Protein AF-0000000084817390 (afdb_homodimer)

Organism: Colletotrichum graminicola (strain M1.001 / M2 / FGSC 10212) (NCBI:txid645133)

Sequence (550 aa):
MSKPGQFRADLPELARHLVINGPHRIQSTPRRVRVILNQAYIVDTTNAIHVWEHVAYPQYYVRMSELQNCSWKDKQDVYSAGDSSIVAAHVVEITIPGQNGTKDLVTDRVLRFSDDEEISGALKGLVRLEFGSMDQWLEEETPIYVHPKDPFKRIDILPSSRPVEVKVAGRSVAKANFAVHLLETGLPTRYYLPLASVDQSVLRKSELLSKCPYKGDAEYYHIVVNGEEHKDLVWYYRNPTHESAGVAGLLCFYNEKVDIFLDGQLLERPVTFFSMSKPGQFRADLPELARHLVINGPHRIQSTPRRVRVILNQAYIVDTTNAIHVWEHVAYPQYYVRMSELQNCSWKDKQDVYSAGDSSIVAAHVVEITIPGQNGTKDLVTDRVLRFSDDEEISGALKGLVRLEFGSMDQWLEEETPIYVHPKDPFKRIDILPSSRPVEVKVAGRSVAKANFAVHLLETGLPTRYYLPLASVDQSVLRKSELLSKCPYKGDAEYYHIVVNGEEHKDLVWYYRNPTHESAGVAGLLCFYNEKVDIFLDGQLLERPVTFFS

Secondary structure (DSSP, 8-state):
---TT-TT--HHHHHHHHHHH--SEEEE--S-EEEEETTEEEEEES--EEEESSSS--EEEEEGGGB-S-EEEEEEEEEETTEEEEEEEEEEEEEE---TTPPPEEEEEEEEE-S-HHHHGGGTTEEEE-GGGSSEEEETTEEE-SSPPPTT--EEEEEE-S-EEEEETTEEEEEES-EEEEEETTSPPEEEE-GGGB-GGGEEEEEEEEEETTTEEEEEEEEEETTEEEEEEEEE-SS--GGGGGGTT-EEE-GGGSEEEETTEEPPPP-STT-/---TT-TT--HHHHHHHHHHH--SEEEE--S-EEEEETTEEEEEES--EEEESSSS--EEEEEGGGB-S-EEEEEEEEEETTEEEEEEEEEEEEEE---TTPPPEEEEEEEEE-S-HHHHGGGTTEEEE-GGGSSEEEETTEEE-SSPPPTT--EEEEEE-S-EEEEETTEEEEEES-EEEEEETTSPPEEEE-GGGB-GGGEEEEEEEEEETTTEEEEEEEEEETTEEEEEEEEE-SS--GGGGGGTT-EEE-GGGSEEEETTEEPPPP-STT-

pLDDT: mean 95.37, std 7.37, range [38.81, 98.94]

Solvent-accessible surface area (backbone atoms only — not comparable to full-atom values): 29413 Å² total; per-residue (Å²): 124,57,51,67,85,45,84,88,44,47,61,62,59,41,49,41,50,39,48,73,68,45,60,74,41,76,45,78,41,82,52,36,38,35,34,30,43,70,92,36,62,35,30,74,38,55,68,33,28,40,35,14,68,38,90,86,46,35,40,66,30,34,47,66,85,50,56,35,80,55,49,73,46,80,70,40,81,27,47,37,90,90,38,85,84,41,66,32,29,26,36,26,33,38,38,28,62,41,58,98,87,46,67,65,44,76,47,58,62,28,41,36,33,25,73,44,51,92,57,23,47,94,45,37,39,30,25,39,59,44,70,84,80,44,75,42,40,27,45,54,71,40,79,55,49,91,48,56,80,46,61,52,46,23,74,47,76,37,54,30,69,60,34,38,36,35,28,53,96,85,39,79,46,31,52,33,60,45,31,33,40,36,40,37,55,95,53,76,76,40,57,29,29,53,57,85,35,36,51,70,88,29,57,38,85,41,90,57,71,49,78,40,67,64,42,32,51,33,40,29,22,22,39,47,53,98,90,40,76,41,75,65,43,28,38,31,20,77,68,30,30,81,87,34,47,85,47,48,58,20,35,31,60,49,55,49,79,38,47,40,25,51,72,84,37,76,53,82,62,54,86,57,96,80,86,125,58,50,66,85,44,84,86,43,49,60,60,60,41,49,40,48,40,49,73,69,43,58,74,44,76,43,78,41,83,52,38,39,33,33,32,43,72,92,35,62,34,30,74,38,55,69,32,26,38,34,14,66,40,88,87,48,33,41,66,29,34,47,66,83,50,58,34,81,56,48,72,46,81,69,38,81,28,47,36,90,91,37,85,83,41,65,34,29,26,36,26,34,36,38,28,62,40,59,96,87,46,67,66,43,76,48,58,65,27,39,35,33,25,74,42,51,93,56,24,47,93,45,36,38,30,24,40,58,46,69,84,80,42,75,41,40,25,44,56,70,40,77,55,48,91,48,56,79,45,61,52,47,22,75,46,76,37,53,30,70,58,35,39,35,35,27,54,94,85,38,79,45,31,51,34,62,46,32,33,40,36,41,38,56,95,50,74,75,39,57,29,29,55,57,86,35,36,50,68,87,29,56,39,85,42,90,57,71,50,78,40,70,63,41,32,52,34,40,30,21,22,39,46,53,97,90,40,76,41,76,65,43,28,39,31,20,76,68,30,31,80,87,34,47,84,47,48,57,21,35,30,58,50,55,48,78,39,46,40,26,51,73,85,38,76,52,81,62,56,85,56,97,79,87

InterPro domains:
  IPR007361 Domain of unknown function DUF427 [PF04248] (164-256)
  IPR038694 Superfamily of unknown function DUF427 [G3DSA:2.170.150.40] (21-127)
  IPR038694 Superfamily of unknown function DUF427 [G3DSA:2.170.150.40] (150-261)

Structure (mmCIF, N/CA/C/O backbone):
data_AF-0000000084817390-model_v1
#
loop_
_entity.id
_entity.type
_entity.pdbx_description
1 polymer 'DUF427 domain-containing protein'
#
loop_
_atom_site.group_PDB
_atom_site.id
_atom_site.type_symbol
_atom_site.label_atom_id
_atom_site.label_alt_id
_atom_site.label_comp_id
_atom_site.label_asym_id
_atom_site.label_entity_id
_atom_site.label_seq_id
_atom_site.pdbx_PDB_ins_code
_atom_site.Cartn_x
_atom_site.Cartn_y
_atom_site.Cartn_z
_atom_site.occupancy
_atom_site.B_iso_or_equiv
_atom_site.auth_seq_id
_atom_site.auth_comp_id
_atom_site.auth_asym_id
_atom_site.auth_atom_id
_atom_site.pdbx_PDB_model_num
ATOM 1 N N . MET A 1 1 ? 21.281 21.266 -10 1 39.06 1 MET A N 1
ATOM 2 C CA . MET A 1 1 ? 19.891 21.625 -9.789 1 39.06 1 MET A CA 1
ATOM 3 C C . MET A 1 1 ? 19.281 20.828 -8.641 1 39.06 1 MET A C 1
ATOM 5 O O . MET A 1 1 ? 19.516 19.625 -8.523 1 39.06 1 MET A O 1
ATOM 9 N N . SER A 1 2 ? 19 21.484 -7.566 1 46.44 2 SER A N 1
ATOM 10 C CA . SER A 1 2 ? 18.438 20.734 -6.445 1 46.44 2 SER A CA 1
ATOM 11 C C . SER A 1 2 ? 17.281 19.844 -6.891 1 46.44 2 SER A C 1
ATOM 13 O O . SER A 1 2 ? 16.391 20.297 -7.613 1 46.44 2 SER A O 1
ATOM 15 N N . LYS A 1 3 ? 17.484 18.625 -6.934 1 59.06 3 LYS A N 1
ATOM 16 C CA . LYS A 1 3 ? 16.531 17.625 -7.387 1 59.06 3 LYS A CA 1
ATOM 17 C C . LYS A 1 3 ? 15.312 17.562 -6.48 1 59.06 3 LYS A C 1
ATOM 19 O O . LYS A 1 3 ? 15.422 17.734 -5.266 1 59.06 3 LYS A O 1
ATOM 24 N N . PRO A 1 4 ? 14.086 17.797 -7.094 1 58.66 4 PRO A N 1
ATOM 25 C CA . PRO A 1 4 ? 12.859 17.562 -6.32 1 58.66 4 PRO A CA 1
ATOM 26 C C . PRO A 1 4 ? 13.023 16.453 -5.281 1 58.66 4 PRO A C 1
ATOM 28 O O . PRO A 1 4 ? 13.633 15.43 -5.566 1 58.66 4 PRO A O 1
ATOM 31 N N . GLY A 1 5 ? 12.789 16.891 -3.951 1 60.78 5 GLY A N 1
ATOM 32 C CA . GLY A 1 5 ? 12.805 15.914 -2.877 1 60.78 5 GLY A CA 1
ATOM 33 C C . GLY A 1 5 ? 14.039 16 -2.004 1 60.78 5 GLY A C 1
ATOM 34 O O . GLY A 1 5 ? 14.094 15.398 -0.927 1 60.78 5 GLY A O 1
ATOM 35 N N . GLN A 1 6 ? 14.938 16.656 -2.508 1 70.38 6 GLN A N 1
ATOM 36 C CA . GLN A 1 6 ? 16.172 16.766 -1.736 1 70.38 6 GLN A CA 1
ATOM 37 C C . GLN A 1 6 ? 15.969 17.594 -0.474 1 70.38 6 GLN A C 1
ATOM 39 O O . GLN A 1 6 ? 15.312 18.641 -0.512 1 70.38 6 GLN A O 1
ATOM 44 N N . PHE A 1 7 ? 16.469 17.016 0.601 1 72.81 7 PHE A N 1
ATOM 45 C CA . PHE A 1 7 ? 16.5 17.812 1.814 1 72.81 7 PHE A CA 1
ATOM 46 C C . PHE A 1 7 ? 17.375 19.047 1.625 1 72.81 7 PHE A C 1
ATOM 48 O O . PHE A 1 7 ? 18.469 18.953 1.045 1 72.81 7 PHE A O 1
ATOM 55 N N . ARG A 1 8 ? 16.844 20.188 2.053 1 78.94 8 ARG A N 1
ATOM 56 C CA . ARG A 1 8 ? 17.5 21.5 1.953 1 78.94 8 ARG A CA 1
ATOM 57 C C . ARG A 1 8 ? 17.75 21.875 0.497 1 78.94 8 ARG A C 1
ATOM 59 O O . ARG A 1 8 ? 18.859 22.281 0.14 1 78.94 8 ARG A O 1
ATOM 66 N N . ALA A 1 9 ? 16.734 21.578 -0.189 1 83.81 9 ALA A N 1
ATOM 67 C CA . ALA A 1 9 ? 16.766 21.922 -1.608 1 83.81 9 ALA A CA 1
ATOM 68 C C . ALA A 1 9 ? 16.859 23.438 -1.804 1 83.81 9 ALA A C 1
ATOM 70 O O . ALA A 1 9 ? 16.484 24.203 -0.911 1 83.81 9 ALA A O 1
ATOM 71 N N . ASP A 1 10 ? 17.453 23.812 -2.926 1 91.88 10 ASP A N 1
ATOM 72 C CA . ASP A 1 10 ? 17.328 25.203 -3.365 1 91.88 10 ASP A CA 1
ATOM 73 C C . ASP A 1 10 ? 15.883 25.547 -3.709 1 91.88 10 ASP A C 1
ATOM 75 O O . ASP A 1 10 ? 15.375 25.141 -4.758 1 91.88 10 ASP A O 1
ATOM 79 N N . LEU A 1 11 ? 15.266 26.312 -2.826 1 94.56 11 LEU A N 1
ATOM 80 C CA . LEU A 1 11 ? 13.828 26.516 -2.916 1 94.56 11 LEU A CA 1
ATOM 81 C C . LEU A 1 11 ? 13.461 27.281 -4.18 1 94.56 11 LEU A C 1
ATOM 83 O O . LEU A 1 11 ? 12.531 26.906 -4.891 1 94.56 11 LEU A O 1
ATOM 87 N N . PRO A 1 12 ? 14.188 28.344 -4.551 1 93.38 12 PRO A N 1
ATOM 88 C CA . PRO A 1 12 ? 13.867 29.016 -5.809 1 93.38 12 PRO A CA 1
ATOM 89 C C . PRO A 1 12 ? 13.961 28.094 -7.02 1 93.38 12 PRO A C 1
ATOM 91 O O . PRO A 1 12 ? 13.094 28.141 -7.898 1 93.38 12 PRO A O 1
ATOM 94 N N . GLU A 1 13 ? 14.969 27.328 -7.012 1 91.81 13 GLU A N 1
ATOM 95 C CA . GLU A 1 13 ? 15.133 26.391 -8.117 1 91.81 13 GLU A CA 1
ATOM 96 C C . GLU A 1 13 ? 13.984 25.391 -8.156 1 91.81 13 GLU A C 1
ATOM 98 O O . GLU A 1 13 ? 13.469 25.062 -9.234 1 91.81 13 GLU A O 1
ATOM 103 N N . LEU A 1 14 ? 13.656 24.875 -7.008 1 93.44 14 LEU A N 1
ATOM 104 C CA . LEU A 1 14 ? 12.531 23.953 -6.914 1 93.44 14 LEU A CA 1
ATOM 105 C C . LEU A 1 14 ? 11.242 24.594 -7.41 1 93.44 14 LEU A C 1
ATOM 107 O O . LEU A 1 14 ? 10.508 24 -8.195 1 93.44 14 LEU A O 1
ATOM 111 N N . ALA A 1 15 ? 11.016 25.812 -7.004 1 94.44 15 ALA A N 1
ATOM 112 C CA . ALA A 1 15 ? 9.812 26.531 -7.406 1 94.44 15 ALA A CA 1
ATOM 113 C C . ALA A 1 15 ? 9.758 26.703 -8.922 1 94.44 15 ALA A C 1
ATOM 115 O O . ALA A 1 15 ? 8.727 26.469 -9.547 1 94.44 15 ALA A O 1
ATOM 116 N N . ARG A 1 16 ? 10.852 27.109 -9.484 1 91.62 16 ARG A N 1
ATOM 117 C CA . ARG A 1 16 ? 10.906 27.297 -10.93 1 91.62 16 ARG A CA 1
ATOM 118 C C . ARG A 1 16 ? 10.617 25.984 -11.664 1 91.62 16 ARG A C 1
ATOM 120 O O . ARG A 1 16 ? 9.852 25.969 -12.625 1 91.62 16 ARG A O 1
ATOM 127 N N . HIS A 1 17 ? 11.227 24.969 -11.156 1 91.69 17 HIS A N 1
ATOM 128 C CA . HIS A 1 17 ? 11.008 23.656 -11.75 1 91.69 17 HIS A CA 1
ATOM 129 C C . HIS A 1 17 ? 9.539 23.281 -11.719 1 91.69 17 HIS A C 1
ATOM 131 O O . HIS A 1 17 ? 8.984 22.844 -12.734 1 91.69 17 HIS A O 1
ATOM 137 N N . LEU A 1 18 ? 8.891 23.469 -10.586 1 93.81 18 LEU A N 1
ATOM 138 C CA . LEU A 1 18 ? 7.504 23.047 -10.391 1 93.81 18 LEU A CA 1
ATOM 139 C C . LEU A 1 18 ? 6.551 23.938 -11.195 1 93.81 18 LEU A C 1
ATOM 141 O O . LEU A 1 18 ? 5.516 23.453 -11.672 1 93.81 18 LEU A O 1
ATOM 145 N N . VAL A 1 19 ? 6.922 25.156 -11.336 1 92.25 19 VAL A N 1
ATOM 146 C CA . VAL A 1 19 ? 6.062 26.062 -12.094 1 92.25 19 VAL A CA 1
ATOM 147 C C . VAL A 1 19 ? 6.152 25.75 -13.578 1 92.25 19 VAL A C 1
ATOM 149 O O . VAL A 1 19 ? 5.148 25.797 -14.297 1 92.25 19 VAL A O 1
ATOM 152 N N . ILE A 1 20 ? 7.297 25.391 -14.023 1 90.19 20 ILE A N 1
ATOM 153 C CA . ILE A 1 20 ? 7.527 25.109 -15.438 1 90.19 20 ILE A CA 1
ATOM 154 C C . ILE A 1 20 ? 6.957 23.734 -15.805 1 90.19 20 ILE A C 1
ATOM 156 O O . ILE A 1 20 ? 6.254 23.594 -16.812 1 90.19 20 ILE A O 1
ATOM 160 N N . ASN A 1 21 ? 7.234 22.766 -15.008 1 91.62 21 ASN A N 1
ATOM 161 C CA . ASN A 1 21 ? 6.941 21.391 -15.375 1 91.62 21 ASN A CA 1
ATOM 162 C C . ASN A 1 21 ? 5.641 20.906 -14.734 1 91.62 21 ASN A C 1
ATOM 164 O O . ASN A 1 21 ? 5.066 19.906 -15.172 1 91.62 21 ASN A O 1
ATOM 168 N N . GLY A 1 22 ? 5.227 21.688 -13.734 1 92.94 22 GLY A N 1
ATOM 169 C CA . GLY A 1 22 ? 4.102 21.203 -12.953 1 92.94 22 GLY A CA 1
ATOM 170 C C . GLY A 1 22 ? 4.461 20.031 -12.07 1 92.94 22 GLY A C 1
ATOM 171 O O . GLY A 1 22 ? 5.504 19.391 -12.258 1 92.94 22 GLY A O 1
ATOM 172 N N . PRO A 1 23 ? 3.613 19.75 -11.047 1 95.06 23 PRO A N 1
ATOM 173 C CA . PRO A 1 23 ? 3.822 18.531 -10.258 1 95.06 23 PRO A CA 1
ATOM 174 C C . PRO A 1 23 ? 3.516 17.25 -11.039 1 95.06 23 PRO A C 1
ATOM 176 O O . PRO A 1 23 ? 2.752 17.297 -12.008 1 95.06 23 PRO A O 1
AT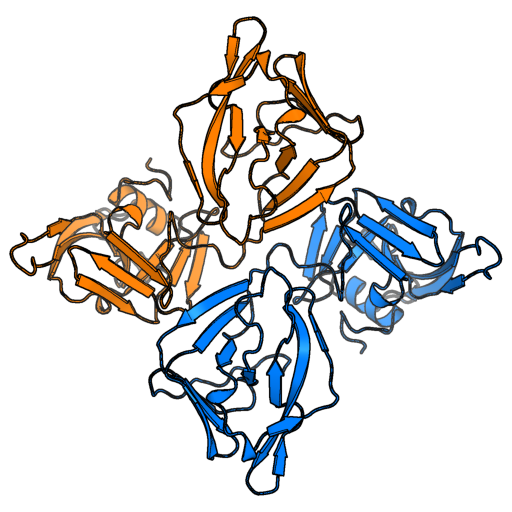OM 179 N N . HIS A 1 24 ? 4.102 16.188 -10.594 1 95.62 24 HIS A N 1
ATOM 180 C CA . HIS A 1 24 ? 3.82 14.883 -11.203 1 95.62 24 HIS A CA 1
ATOM 181 C C . HIS A 1 24 ? 2.4 14.43 -10.891 1 95.62 24 HIS A C 1
ATOM 183 O O . HIS A 1 24 ? 1.779 13.727 -11.695 1 95.62 24 HIS A O 1
ATOM 189 N N . ARG A 1 25 ? 1.939 14.758 -9.773 1 96.19 25 ARG A N 1
ATOM 190 C CA . ARG A 1 25 ? 0.616 14.391 -9.281 1 96.19 25 ARG A CA 1
ATOM 191 C C . ARG A 1 25 ? 0.186 15.281 -8.125 1 96.19 25 ARG A C 1
ATOM 193 O O . ARG A 1 25 ? 1.026 15.781 -7.371 1 96.19 25 ARG A O 1
ATOM 200 N N . ILE A 1 26 ? -1.047 15.57 -8.055 1 97.38 26 ILE A N 1
ATOM 201 C CA . ILE A 1 26 ? -1.646 16.344 -6.965 1 97.38 26 ILE A CA 1
ATOM 202 C C . ILE A 1 26 ? -2.938 15.664 -6.508 1 97.38 26 ILE A C 1
ATOM 204 O O . ILE A 1 26 ? -3.73 15.203 -7.336 1 97.38 26 ILE A O 1
ATOM 208 N N . GLN A 1 27 ? -3.082 15.523 -5.176 1 97.31 27 GLN A N 1
ATOM 209 C CA . GLN A 1 27 ? -4.289 14.875 -4.676 1 97.31 27 GLN A CA 1
ATOM 210 C C . GLN A 1 27 ? -4.641 15.359 -3.273 1 97.31 27 GLN A C 1
ATOM 212 O O . GLN A 1 27 ? -3.805 15.312 -2.369 1 97.31 27 GLN A O 1
ATOM 217 N N . SER A 1 28 ? -5.891 15.82 -3.117 1 96.69 28 SER A N 1
ATOM 218 C CA . SER A 1 28 ? -6.359 16.188 -1.787 1 96.69 28 SER A CA 1
ATOM 219 C C . SER A 1 28 ? -6.422 14.984 -0.862 1 96.69 28 SER A C 1
ATOM 221 O O . SER A 1 28 ? -6.5 13.844 -1.326 1 96.69 28 SER A O 1
ATOM 223 N N . THR A 1 29 ? -6.336 15.211 0.399 1 97 29 THR A N 1
ATOM 224 C CA . THR A 1 29 ? -6.441 14.148 1.394 1 97 29 THR A CA 1
ATOM 225 C C . THR A 1 29 ? -7.395 14.555 2.514 1 97 29 THR A C 1
ATOM 227 O O . THR A 1 29 ? -7.418 15.711 2.932 1 97 29 THR A O 1
ATOM 230 N N . PRO A 1 30 ? -8.18 13.578 3.014 1 95.56 30 PRO A N 1
ATOM 231 C CA . PRO A 1 30 ? -9.086 13.883 4.121 1 95.56 30 PRO A CA 1
ATOM 232 C C . PRO A 1 30 ? -8.391 13.852 5.48 1 95.56 30 PRO A C 1
ATOM 234 O O . PRO A 1 30 ? -9.023 14.141 6.504 1 95.56 30 PRO A O 1
ATOM 237 N N . ARG A 1 31 ? -7.133 13.539 5.531 1 97.62 31 ARG A N 1
ATOM 238 C CA . ARG A 1 31 ? -6.379 13.469 6.777 1 97.62 31 ARG A CA 1
ATOM 239 C C . ARG A 1 31 ? -6.273 14.844 7.434 1 97.62 31 ARG A C 1
ATOM 241 O O . ARG A 1 31 ? -6.09 15.844 6.746 1 97.62 31 ARG A O 1
ATOM 248 N N . ARG A 1 32 ? -6.387 14.797 8.727 1 98.62 32 ARG A N 1
ATOM 249 C CA . ARG A 1 32 ? -5.949 15.984 9.461 1 98.62 32 ARG A CA 1
ATOM 250 C C . ARG A 1 32 ? -4.426 16.062 9.516 1 98.62 32 ARG A C 1
ATOM 252 O O . ARG A 1 32 ? -3.77 15.133 10 1 98.62 32 ARG A O 1
ATOM 259 N N . VAL A 1 33 ? -3.855 17.141 9.008 1 98.81 33 VAL A N 1
ATOM 260 C CA . VAL A 1 33 ? -2.412 17.328 8.977 1 98.81 33 VAL A CA 1
ATOM 261 C C . VAL A 1 33 ? -2.029 18.5 9.898 1 98.81 33 VAL A C 1
ATOM 263 O O . VAL A 1 33 ? -2.639 19.562 9.836 1 98.81 33 VAL A O 1
ATOM 266 N N . ARG A 1 34 ? -1.087 18.219 10.75 1 98.81 34 ARG A N 1
ATOM 267 C CA . ARG A 1 34 ? -0.608 19.25 11.664 1 98.81 34 ARG A CA 1
ATOM 268 C C . ARG A 1 34 ? 0.912 19.359 11.609 1 98.81 34 ARG A C 1
ATOM 270 O O . ARG A 1 34 ? 1.606 18.375 11.336 1 98.81 34 ARG A O 1
ATOM 277 N N . VAL A 1 35 ? 1.365 20.562 11.789 1 98.81 35 VAL A N 1
ATOM 278 C CA . VAL A 1 35 ? 2.795 20.859 11.797 1 98.81 35 VAL A CA 1
ATOM 279 C C . VAL A 1 35 ? 3.166 21.609 13.078 1 98.81 35 VAL A C 1
ATOM 281 O O . VAL A 1 35 ? 2.539 22.609 13.414 1 98.81 35 VAL A O 1
ATOM 284 N N . ILE A 1 36 ? 4.129 21.078 13.781 1 98.62 36 ILE A N 1
ATOM 285 C CA . ILE A 1 36 ? 4.648 21.703 14.992 1 98.62 36 ILE A CA 1
ATOM 286 C C . ILE A 1 36 ? 6.004 22.344 14.703 1 98.62 36 ILE A C 1
ATOM 288 O O . ILE A 1 36 ? 6.871 21.734 14.086 1 98.62 36 ILE A O 1
ATOM 292 N N . LEU A 1 37 ? 6.176 23.547 15.062 1 98 37 LEU A N 1
ATOM 293 C CA . LEU A 1 37 ? 7.434 24.281 14.992 1 98 37 LEU A CA 1
ATOM 294 C C . LEU A 1 37 ? 7.559 25.266 16.156 1 98 37 LEU A C 1
ATOM 296 O O . LEU A 1 37 ? 6.637 26.047 16.422 1 98 37 LEU A O 1
ATOM 300 N N . ASN A 1 38 ? 8.672 25.219 16.859 1 97.94 38 ASN A N 1
ATOM 301 C CA . ASN A 1 38 ? 8.953 26.078 18.016 1 97.94 38 ASN A CA 1
ATOM 302 C C . ASN A 1 38 ? 7.848 25.984 19.062 1 97.94 38 ASN A C 1
ATOM 304 O O . ASN A 1 38 ? 7.348 27 19.531 1 97.94 38 ASN A O 1
ATOM 308 N N . GLN A 1 39 ? 7.41 24.797 19.266 1 97.06 39 GLN A N 1
ATOM 309 C CA . GLN A 1 39 ? 6.484 24.438 20.344 1 97.06 39 GLN A CA 1
ATOM 310 C C . GLN A 1 39 ? 5.078 24.953 20.047 1 97.06 39 GLN A C 1
ATOM 312 O O . GLN A 1 39 ? 4.273 25.141 20.953 1 97.06 39 GLN A O 1
ATOM 317 N N . ALA A 1 40 ? 4.77 25.203 18.781 1 97.81 40 ALA A N 1
ATOM 318 C CA . ALA A 1 40 ? 3.438 25.641 18.391 1 97.81 40 ALA A CA 1
ATOM 319 C C . ALA A 1 40 ? 2.941 24.891 17.156 1 97.81 40 ALA A C 1
ATOM 321 O O . ALA A 1 40 ? 3.734 24.516 16.297 1 97.81 40 ALA A O 1
ATOM 322 N N . TYR A 1 41 ? 1.624 24.609 17.125 1 98.31 41 TYR A N 1
ATOM 323 C CA . TYR A 1 41 ? 1.026 24.141 15.883 1 98.31 41 TYR A CA 1
ATOM 324 C C . TYR A 1 41 ? 0.917 25.297 14.875 1 98.31 41 TYR A C 1
ATOM 326 O O . TYR A 1 41 ? 0.123 26.219 15.062 1 98.31 41 TYR A O 1
ATOM 334 N N . ILE A 1 42 ? 1.662 25.234 13.836 1 98.62 42 ILE A N 1
ATOM 335 C CA . ILE A 1 42 ? 1.612 26.328 12.875 1 98.62 42 ILE A CA 1
ATOM 336 C C . ILE A 1 42 ? 0.701 25.938 11.711 1 98.62 42 ILE A C 1
ATOM 338 O O . ILE A 1 42 ? 0.354 26.781 10.875 1 98.62 42 ILE A O 1
ATOM 342 N N . VAL A 1 43 ? 0.363 24.719 11.617 1 98.75 43 VAL A N 1
ATOM 343 C CA . VAL A 1 43 ? -0.667 24.203 10.719 1 98.75 43 VAL A CA 1
ATOM 344 C C . VAL A 1 43 ? -1.552 23.203 11.461 1 98.75 43 VAL A C 1
ATOM 346 O O . VAL A 1 43 ? -1.056 22.375 12.219 1 98.75 43 VAL A O 1
ATOM 349 N N . ASP A 1 44 ? -2.791 23.234 11.344 1 98.56 44 ASP A N 1
ATOM 350 C CA . ASP A 1 44 ? -3.814 22.281 11.773 1 98.56 44 ASP A CA 1
ATOM 351 C C . ASP A 1 44 ? -5.016 22.312 10.828 1 98.56 44 ASP A C 1
ATOM 353 O O . ASP A 1 44 ? -5.887 23.172 10.945 1 98.56 44 ASP A O 1
ATOM 357 N N . THR A 1 45 ? -4.945 21.344 9.852 1 98.38 45 THR A N 1
ATOM 358 C CA . THR A 1 45 ? -5.922 21.469 8.773 1 98.38 45 THR A CA 1
ATOM 359 C C . THR A 1 45 ? -6.402 20.094 8.312 1 98.38 45 THR A C 1
ATOM 361 O O . THR A 1 45 ? -5.691 19.109 8.461 1 98.38 45 THR A O 1
ATOM 364 N N . THR A 1 46 ? -7.602 20.062 7.758 1 97.5 46 THR A N 1
ATOM 365 C CA . THR A 1 46 ? -8.133 18.859 7.102 1 97.5 46 THR A CA 1
ATOM 366 C C . THR A 1 46 ? -8.164 19.062 5.586 1 97.5 46 THR A C 1
ATOM 368 O O . THR A 1 46 ? -8.852 18.312 4.875 1 97.5 46 THR A O 1
ATOM 371 N N . ASN A 1 47 ? -7.441 20.078 5.098 1 97.31 47 ASN A N 1
ATOM 372 C CA . ASN A 1 47 ? -7.449 20.422 3.68 1 97.31 47 ASN A CA 1
ATOM 373 C C . ASN A 1 47 ? -6.051 20.344 3.078 1 97.31 47 ASN A C 1
ATOM 375 O O . ASN A 1 47 ? -5.719 21.125 2.176 1 97.31 47 ASN A O 1
ATOM 379 N N . ALA A 1 48 ? -5.262 19.516 3.629 1 98.44 48 ALA A N 1
ATOM 380 C CA . ALA A 1 48 ? -3.918 19.344 3.082 1 98.44 48 ALA A CA 1
ATOM 381 C C . ALA A 1 48 ? -3.963 18.656 1.724 1 98.44 48 ALA A C 1
ATOM 383 O O . ALA A 1 48 ? -4.973 18.031 1.367 1 98.44 48 ALA A O 1
ATOM 384 N N . ILE A 1 49 ? -2.842 18.812 0.958 1 98.38 49 ILE A N 1
ATOM 385 C CA . ILE A 1 49 ? -2.754 18.297 -0.402 1 98.38 49 ILE A CA 1
ATOM 386 C C . ILE A 1 49 ? -1.438 17.547 -0.584 1 98.38 49 ILE A C 1
ATOM 388 O O . ILE A 1 49 ? -0.369 18.062 -0.251 1 98.38 49 ILE A O 1
ATOM 392 N N . HIS A 1 50 ? -1.562 16.281 -1.062 1 98.38 50 HIS A N 1
ATOM 393 C CA . HIS A 1 50 ? -0.377 15.57 -1.523 1 98.38 50 HIS A CA 1
ATOM 394 C C . HIS A 1 50 ? 0.118 16.125 -2.854 1 98.38 50 HIS A C 1
ATOM 396 O O . HIS A 1 50 ? -0.646 16.219 -3.818 1 98.38 50 HIS A O 1
ATOM 402 N N . VAL A 1 51 ? 1.373 16.516 -2.867 1 97.75 51 VAL A N 1
ATOM 403 C CA . VAL A 1 51 ? 1.983 16.984 -4.105 1 97.75 51 VAL A CA 1
ATOM 404 C C . VAL A 1 51 ? 3.238 16.156 -4.406 1 97.75 51 VAL A C 1
ATOM 406 O O . VAL A 1 51 ? 4.176 16.141 -3.605 1 97.75 51 VAL A O 1
ATOM 409 N N . TRP A 1 52 ? 3.242 15.469 -5.527 1 97 52 TRP A N 1
ATOM 410 C CA . TRP A 1 52 ? 4.438 14.773 -5.996 1 97 52 TRP A CA 1
ATOM 411 C C . TRP A 1 52 ? 5.324 15.703 -6.812 1 97 52 TRP A C 1
ATOM 413 O O . TRP A 1 52 ? 5.074 15.93 -7.996 1 97 52 TRP A O 1
ATOM 423 N N . GLU A 1 53 ? 6.359 16.188 -6.121 1 95.88 53 GLU A N 1
ATOM 424 C CA . GLU A 1 53 ? 7.336 17.047 -6.789 1 95.88 53 GLU A CA 1
ATOM 425 C C . GLU A 1 53 ? 8.227 16.25 -7.727 1 95.88 53 GLU A C 1
ATOM 427 O O . GLU A 1 53 ? 8.914 16.812 -8.578 1 95.88 53 GLU A O 1
ATOM 432 N N . HIS A 1 54 ? 8.258 14.992 -7.504 1 93.19 54 HIS A N 1
ATOM 433 C CA . HIS A 1 54 ? 8.883 13.914 -8.266 1 93.19 54 HIS A CA 1
ATOM 434 C C . HIS A 1 54 ? 8.055 12.633 -8.195 1 93.19 54 HIS A C 1
ATOM 436 O O . HIS A 1 54 ? 7.031 12.594 -7.508 1 93.19 54 HIS A O 1
ATOM 442 N N . VAL A 1 55 ? 8.469 11.641 -8.805 1 91.38 55 VAL A N 1
ATOM 443 C CA . VAL A 1 55 ? 7.625 10.453 -8.961 1 91.38 55 VAL A CA 1
ATOM 444 C C . VAL A 1 55 ? 7.664 9.617 -7.688 1 91.38 55 VAL A C 1
ATOM 446 O O . VAL A 1 55 ? 6.773 8.805 -7.445 1 91.38 55 VAL A O 1
ATOM 449 N N . ALA A 1 56 ? 8.586 9.75 -6.855 1 92.06 56 ALA A N 1
ATOM 450 C CA . ALA A 1 56 ? 8.922 8.766 -5.828 1 92.06 56 ALA A CA 1
ATOM 451 C C . ALA A 1 56 ? 7.977 8.867 -4.637 1 92.06 56 ALA A C 1
ATOM 453 O O . ALA A 1 56 ? 7.531 7.848 -4.105 1 92.06 56 ALA A O 1
ATOM 454 N N . TYR A 1 57 ? 7.738 10.055 -4.145 1 94.88 57 TYR A N 1
ATOM 455 C CA . TYR A 1 57 ? 6.875 10.242 -2.982 1 94.88 57 TYR A CA 1
ATOM 456 C C . TYR A 1 57 ? 6.32 11.664 -2.936 1 94.88 57 TYR A C 1
ATOM 458 O O . TYR A 1 57 ? 6.895 12.578 -3.533 1 94.88 57 TYR A O 1
ATOM 466 N N . PRO A 1 58 ? 5.281 11.867 -2.182 1 96.94 58 PRO A N 1
ATOM 467 C CA . PRO A 1 58 ? 4.664 13.188 -2.109 1 96.94 58 PRO A CA 1
ATOM 468 C C . PRO A 1 58 ? 5.203 14.031 -0.958 1 96.94 58 PRO A C 1
ATOM 470 O O . PRO A 1 58 ? 5.945 13.523 -0.11 1 96.94 58 PRO A O 1
ATOM 473 N N . GLN A 1 59 ? 4.848 15.32 -1.062 1 96.94 59 GLN A N 1
ATOM 474 C CA . GLN A 1 59 ? 4.922 16.266 0.047 1 96.94 59 GLN A CA 1
ATOM 475 C C . GLN A 1 59 ? 3.535 16.781 0.425 1 96.94 59 GLN A C 1
ATOM 477 O O . GLN A 1 59 ? 2.594 16.672 -0.365 1 96.94 59 GLN A O 1
ATOM 482 N N . TYR A 1 60 ? 3.447 17.328 1.634 1 98.06 60 TYR A N 1
ATOM 483 C CA . TYR A 1 60 ? 2.215 18 2.02 1 98.06 60 TYR A CA 1
ATOM 484 C C . TYR A 1 60 ? 2.293 19.5 1.708 1 98.06 60 TYR A C 1
ATOM 486 O O . TYR A 1 60 ? 3.258 20.156 2.082 1 98.06 60 TYR A O 1
ATOM 494 N N . TYR A 1 61 ? 1.346 19.969 1.007 1 98.31 61 TYR A N 1
ATOM 495 C CA . TYR A 1 61 ? 1.107 21.391 0.798 1 98.31 61 TYR A CA 1
ATOM 496 C C . TYR A 1 61 ? -0.181 21.828 1.481 1 98.31 61 TYR A C 1
ATOM 498 O O . TYR A 1 61 ? -1.071 21.016 1.73 1 98.31 61 TYR A O 1
ATOM 506 N N . VAL A 1 62 ? -0.169 23.062 1.844 1 98.5 62 VAL A N 1
ATOM 507 C CA . VAL A 1 62 ? -1.372 23.656 2.428 1 98.5 62 VAL A CA 1
ATOM 508 C C . VAL A 1 62 ? -1.623 25.031 1.825 1 98.5 62 VAL A C 1
ATOM 510 O O . VAL A 1 62 ? -0.803 25.531 1.056 1 98.5 62 VAL A O 1
ATOM 513 N N . ARG A 1 63 ? -2.787 25.594 2.096 1 96.75 63 ARG A N 1
ATOM 514 C CA . ARG A 1 63 ? -3.055 26.969 1.72 1 96.75 63 ARG A CA 1
ATOM 515 C C . ARG A 1 63 ? -2.467 27.938 2.74 1 96.75 63 ARG A C 1
ATOM 517 O O . ARG A 1 63 ? -2.336 27.609 3.92 1 96.75 63 ARG A O 1
ATOM 524 N N . MET A 1 64 ? -2.127 29.109 2.26 1 92.5 64 MET A N 1
ATOM 525 C CA . MET A 1 64 ? -1.524 30.125 3.125 1 92.5 64 MET A CA 1
ATOM 526 C C . MET A 1 64 ? -2.432 30.438 4.309 1 92.5 64 MET A C 1
ATOM 528 O O . MET A 1 64 ? -1.95 30.703 5.41 1 92.5 64 MET A O 1
ATOM 532 N N . SER A 1 65 ? -3.719 30.344 4.082 1 94.88 65 SER A N 1
ATOM 533 C CA . SER A 1 65 ? -4.707 30.688 5.098 1 94.88 65 SER A CA 1
ATOM 534 C C . SER A 1 65 ? -4.695 29.688 6.242 1 94.88 65 SER A C 1
ATOM 536 O O . SER A 1 65 ? -5.277 29.922 7.301 1 94.88 65 SER A O 1
ATOM 538 N N . GLU A 1 66 ? -4.031 28.547 6.07 1 96.88 66 GLU A N 1
ATOM 539 C CA . GLU A 1 66 ? -4.008 27.484 7.07 1 96.88 66 GLU A CA 1
ATOM 540 C C . GLU A 1 66 ? -2.9 27.703 8.094 1 96.88 66 GLU A C 1
ATOM 542 O O . GLU A 1 66 ? -2.803 26.984 9.086 1 96.88 66 GLU A O 1
ATOM 547 N N . LEU A 1 67 ? -2.016 28.672 7.836 1 97.56 67 LEU A N 1
ATOM 548 C CA . LEU A 1 67 ? -0.958 28.969 8.797 1 97.56 67 LEU A CA 1
ATOM 549 C C . LEU A 1 67 ? -1.523 29.672 10.031 1 97.56 67 LEU A C 1
ATOM 551 O O . LEU A 1 67 ? -2.395 30.531 9.906 1 97.56 67 LEU A O 1
ATOM 555 N N . GLN A 1 68 ? -1.021 29.25 11.164 1 98.25 68 GLN A N 1
ATOM 556 C CA . GLN A 1 68 ? -1.445 29.828 12.43 1 98.25 68 GLN A CA 1
ATOM 557 C C . GLN A 1 68 ? -0.282 29.922 13.414 1 98.25 68 GLN A C 1
ATOM 559 O O . GLN A 1 68 ? 0.749 29.266 13.227 1 98.25 68 GLN A O 1
ATOM 564 N N . ASN A 1 69 ? -0.465 30.797 14.438 1 97.94 69 ASN A N 1
ATOM 565 C CA . ASN A 1 69 ? 0.491 30.984 15.523 1 97.94 69 ASN A CA 1
ATOM 566 C C . ASN A 1 69 ? 1.864 31.391 15 1 97.94 69 ASN A C 1
ATOM 568 O O . ASN A 1 69 ? 2.891 31 15.555 1 97.94 69 ASN A O 1
ATOM 572 N N . CYS A 1 70 ? 1.826 32.125 13.844 1 98.06 70 CYS A N 1
ATOM 573 C CA . CYS A 1 70 ? 3.051 32.625 13.242 1 98.06 70 CYS A CA 1
ATOM 574 C C . CYS A 1 70 ? 2.76 33.844 12.375 1 98.06 70 CYS A C 1
ATOM 576 O O . CYS A 1 70 ? 1.598 34.156 12.109 1 98.06 70 CYS A O 1
ATOM 578 N N . SER A 1 71 ? 3.779 34.594 12.086 1 97.94 71 SER A N 1
ATOM 579 C CA . SER A 1 71 ? 3.725 35.656 11.094 1 97.94 71 SER A CA 1
ATOM 580 C C . SER A 1 71 ? 4.633 35.344 9.906 1 97.94 71 SER A C 1
ATOM 582 O O . SER A 1 71 ? 5.52 34.5 10 1 97.94 71 SER A O 1
ATOM 584 N N . TRP A 1 72 ? 4.332 35.938 8.797 1 97.31 72 TRP A N 1
ATOM 585 C CA . TRP A 1 72 ? 5.141 35.625 7.621 1 97.31 72 TRP A CA 1
ATOM 586 C C . TRP A 1 72 ? 5.316 36.875 6.746 1 97.31 72 TRP A C 1
ATOM 588 O O . TRP A 1 72 ? 4.562 37.844 6.863 1 97.31 72 TRP A O 1
ATOM 598 N N . LYS A 1 73 ? 6.359 36.906 5.953 1 97.81 73 LYS A N 1
ATOM 599 C CA . LYS A 1 73 ? 6.617 37.906 4.918 1 97.81 73 LYS A CA 1
ATOM 600 C C . LYS A 1 73 ? 7.332 37.281 3.723 1 97.81 73 LYS A C 1
ATOM 602 O O . LYS A 1 73 ? 8.078 36.312 3.877 1 97.81 73 LYS A O 1
ATOM 607 N N . ASP A 1 74 ? 7.066 37.812 2.555 1 97.69 74 ASP A N 1
ATOM 608 C CA . ASP A 1 74 ? 7.832 37.375 1.384 1 97.69 74 ASP A CA 1
ATOM 609 C C . ASP A 1 74 ? 9.289 37.812 1.497 1 97.69 74 ASP A C 1
ATOM 611 O O . ASP A 1 74 ? 9.57 39 1.739 1 97.69 74 ASP A O 1
ATOM 615 N N . LYS A 1 75 ? 10.125 36.938 1.393 1 97.75 75 LYS A N 1
ATOM 616 C CA . LYS A 1 75 ? 11.547 37.219 1.508 1 97.75 75 LYS A CA 1
ATOM 617 C C . LYS A 1 75 ? 12.188 37.375 0.133 1 97.75 75 LYS A C 1
ATOM 619 O O . LYS A 1 75 ? 13.07 38.219 -0.047 1 97.75 75 LYS A O 1
ATOM 624 N N . GLN A 1 76 ? 11.82 36.531 -0.774 1 96.88 76 GLN A N 1
ATOM 625 C CA . GLN A 1 76 ? 12.445 36.531 -2.094 1 96.88 76 GLN A CA 1
ATOM 626 C C . GLN A 1 76 ? 11.438 36.156 -3.176 1 96.88 76 GLN A C 1
ATOM 628 O O . GLN A 1 76 ? 10.727 35.156 -3.053 1 96.88 76 GLN A O 1
ATOM 633 N N . ASP A 1 77 ? 11.391 36.906 -4.23 1 96.38 77 ASP A N 1
ATOM 634 C CA . ASP A 1 77 ? 10.57 36.594 -5.398 1 96.38 77 ASP A CA 1
ATOM 635 C C . ASP A 1 77 ? 11.242 35.531 -6.27 1 96.38 77 ASP A C 1
ATOM 637 O O . ASP A 1 77 ? 12.461 35.562 -6.465 1 96.38 77 ASP A O 1
ATOM 641 N N . VAL A 1 78 ? 10.461 34.625 -6.688 1 94.88 78 VAL A N 1
ATOM 642 C CA . VAL A 1 78 ? 10.898 33.656 -7.68 1 94.88 78 VAL A CA 1
ATOM 643 C C . VAL A 1 78 ? 10.172 33.906 -9 1 94.88 78 VAL A C 1
ATOM 645 O O . VAL A 1 78 ? 8.961 33.688 -9.102 1 94.88 78 VAL A O 1
ATOM 648 N N . TYR A 1 79 ? 10.914 34.25 -10 1 91.75 79 TYR A N 1
ATOM 649 C CA . TYR A 1 79 ? 10.344 34.656 -11.281 1 91.75 79 TYR A CA 1
ATOM 650 C C . TYR A 1 79 ? 10.18 33.438 -12.203 1 91.75 79 TYR A C 1
ATOM 652 O O . TYR A 1 79 ? 10.938 32.469 -12.109 1 91.75 79 TYR A O 1
ATOM 660 N N . SER A 1 80 ? 9.234 33.594 -13.07 1 84 80 SER A N 1
ATOM 661 C CA . SER A 1 80 ? 8.992 32.531 -14.055 1 84 80 SER A CA 1
ATOM 662 C C . SER A 1 80 ? 10.156 32.406 -15.023 1 84 80 SER A C 1
ATOM 664 O O . SER A 1 80 ? 10.852 33.406 -15.297 1 84 80 SER A O 1
ATOM 666 N N . ALA A 1 81 ? 10.609 31.188 -15.453 1 74.44 81 ALA A N 1
ATOM 667 C CA . ALA A 1 81 ? 11.773 30.953 -16.297 1 74.44 81 ALA A CA 1
ATOM 668 C C . ALA A 1 81 ? 11.703 31.781 -17.578 1 74.44 81 ALA A C 1
ATOM 670 O O . ALA A 1 81 ? 12.719 32.344 -18.016 1 74.44 81 ALA A O 1
ATOM 671 N N . GLY A 1 82 ? 10.555 31.922 -18.141 1 69.94 82 GLY A N 1
ATOM 672 C CA . GLY A 1 82 ? 10.484 32.594 -19.438 1 69.94 82 GLY A CA 1
ATOM 673 C C . GLY A 1 82 ? 10.18 34.062 -19.328 1 69.94 82 GLY A C 1
ATOM 674 O O . GLY A 1 82 ? 10.242 34.781 -20.328 1 69.94 82 GLY A O 1
ATOM 675 N N . ASP A 1 83 ? 9.883 34.531 -18.156 1 75.62 83 ASP A N 1
ATOM 676 C CA . ASP A 1 83 ? 9.484 35.938 -18.016 1 75.62 83 ASP A CA 1
ATOM 677 C C . ASP A 1 83 ? 9.906 36.5 -16.656 1 75.62 83 ASP A C 1
ATOM 679 O O . ASP A 1 83 ? 9.266 36.188 -15.641 1 75.62 83 ASP A O 1
ATOM 683 N N . SER A 1 84 ? 10.906 37.344 -16.641 1 81.31 84 SER A N 1
ATOM 684 C CA . SER A 1 84 ? 11.469 37.875 -15.406 1 81.31 84 SER A CA 1
ATOM 685 C C . SER A 1 84 ? 10.555 38.938 -14.797 1 81.31 84 SER A C 1
ATOM 687 O O . SER A 1 84 ? 10.875 39.531 -13.766 1 81.31 84 SER A O 1
ATOM 689 N N . SER A 1 85 ? 9.461 39.156 -15.367 1 85.69 85 SER A N 1
ATOM 690 C CA . SER A 1 85 ? 8.539 40.156 -14.836 1 85.69 85 SER A CA 1
ATOM 691 C C . SER A 1 85 ? 7.379 39.5 -14.102 1 85.69 85 SER A C 1
ATOM 693 O O . SER A 1 85 ? 6.598 40.156 -13.422 1 85.69 85 SER A O 1
ATOM 695 N N . ILE A 1 86 ? 7.324 38.219 -14.219 1 90.12 86 ILE A N 1
ATOM 696 C CA . ILE A 1 86 ? 6.203 37.5 -13.617 1 90.12 86 ILE A CA 1
ATOM 697 C C . ILE A 1 86 ? 6.688 36.719 -12.398 1 90.12 86 ILE A C 1
ATOM 699 O O . ILE A 1 86 ? 7.516 35.812 -12.523 1 90.12 86 ILE A O 1
ATOM 703 N N . VAL A 1 87 ? 6.234 37.094 -11.266 1 93.75 87 VAL A N 1
ATOM 704 C CA . VAL A 1 87 ? 6.559 36.375 -10.031 1 93.75 87 VAL A CA 1
ATOM 705 C C . VAL A 1 87 ? 5.699 35.125 -9.922 1 93.75 87 VAL A C 1
ATOM 707 O O . VAL A 1 87 ? 4.473 35.219 -9.805 1 93.75 87 VAL A O 1
ATOM 710 N N . ALA A 1 88 ? 6.328 34 -9.914 1 93.94 88 ALA A N 1
ATOM 711 C CA . ALA A 1 88 ? 5.621 32.719 -9.914 1 93.94 88 ALA A CA 1
ATOM 712 C C . ALA A 1 88 ? 5.5 32.156 -8.492 1 93.94 88 ALA A C 1
ATOM 714 O O . ALA A 1 88 ? 4.586 31.375 -8.203 1 93.94 88 ALA A O 1
ATOM 715 N N . ALA A 1 89 ? 6.438 32.5 -7.672 1 96.31 89 ALA A N 1
ATOM 716 C CA . ALA A 1 89 ? 6.465 32 -6.289 1 96.31 89 ALA A CA 1
ATOM 717 C C . ALA A 1 89 ? 7.293 32.938 -5.41 1 96.31 89 ALA A C 1
ATOM 719 O O . ALA A 1 89 ? 7.891 33.906 -5.898 1 96.31 89 ALA A O 1
ATOM 720 N N . HIS A 1 90 ? 7.207 32.75 -4.117 1 97.38 90 HIS A N 1
ATOM 721 C CA . HIS A 1 90 ? 8.016 33.469 -3.139 1 97.38 90 HIS A CA 1
ATOM 722 C C . HIS A 1 90 ? 8.656 32.5 -2.143 1 97.38 90 HIS A C 1
ATOM 724 O O . HIS A 1 90 ? 8.016 31.547 -1.689 1 97.38 90 HIS A O 1
ATOM 730 N N . VAL A 1 91 ? 9.891 32.719 -1.944 1 97.69 91 VAL A N 1
ATOM 731 C CA . VAL A 1 91 ? 10.414 32.219 -0.674 1 97.69 91 VAL A CA 1
ATOM 732 C C . VAL A 1 91 ? 9.859 33.062 0.474 1 97.69 91 VAL A C 1
ATOM 734 O O . VAL A 1 91 ? 9.922 34.312 0.443 1 97.69 91 VAL A O 1
ATOM 737 N N . VAL A 1 92 ? 9.312 32.406 1.431 1 98.19 92 VAL A N 1
ATOM 738 C CA . VAL A 1 92 ? 8.641 33.094 2.527 1 98.19 92 VAL A CA 1
ATOM 739 C C . VAL A 1 92 ? 9.43 32.906 3.818 1 98.19 92 VAL A C 1
ATOM 741 O O . VAL A 1 92 ? 9.953 31.812 4.086 1 98.19 92 VAL A O 1
ATOM 744 N N . GLU A 1 93 ? 9.578 33.938 4.551 1 98.38 93 GLU A N 1
ATOM 745 C CA . GLU A 1 93 ? 10.102 33.875 5.914 1 98.38 93 GLU A CA 1
ATOM 746 C C . GLU A 1 93 ? 8.969 33.844 6.938 1 98.38 93 GLU A C 1
ATOM 748 O O . GLU A 1 93 ? 8.086 34.688 6.922 1 98.38 93 GLU A O 1
ATOM 753 N N . ILE A 1 94 ? 8.938 32.812 7.746 1 98.12 94 ILE A N 1
ATOM 754 C CA . ILE A 1 94 ? 7.934 32.719 8.805 1 98.12 94 ILE A CA 1
ATOM 755 C C . ILE A 1 94 ? 8.602 32.906 10.164 1 98.12 94 ILE A C 1
ATOM 757 O O . ILE A 1 94 ? 9.727 32.438 10.367 1 98.12 94 ILE A O 1
ATOM 761 N N . THR A 1 95 ? 7.969 33.625 11.039 1 98.56 95 THR A N 1
ATOM 762 C CA . THR A 1 95 ? 8.414 33.812 12.406 1 98.56 95 THR A CA 1
ATOM 763 C C . THR A 1 95 ? 7.426 33.188 13.398 1 98.56 95 THR A C 1
ATOM 765 O O . THR A 1 95 ? 6.23 33.5 13.352 1 98.56 95 THR A O 1
ATOM 768 N N . ILE A 1 96 ? 7.895 32.281 14.234 1 98.31 96 ILE A N 1
ATOM 769 C CA . ILE A 1 96 ? 7.105 31.641 15.281 1 98.31 96 ILE A CA 1
ATOM 770 C C . ILE A 1 96 ? 7.512 32.188 16.641 1 98.31 96 ILE A C 1
ATOM 772 O O . ILE A 1 96 ? 8.656 32.031 17.078 1 98.31 96 ILE A O 1
ATOM 776 N N . PRO A 1 97 ? 6.578 32.812 17.312 1 97.5 97 PRO A N 1
ATOM 777 C CA . PRO A 1 97 ? 6.934 33.344 18.609 1 97.5 97 PRO A CA 1
ATOM 778 C C . PRO A 1 97 ? 7.395 32.281 19.594 1 97.5 97 PRO A C 1
ATOM 780 O O . PRO A 1 97 ? 6.871 31.172 19.594 1 97.5 97 PRO A O 1
ATOM 783 N N . GLY A 1 98 ? 8.406 32.656 20.391 1 96.12 98 GLY A N 1
ATOM 784 C CA . GLY A 1 98 ? 8.82 31.766 21.453 1 96.12 98 GLY A CA 1
ATOM 785 C C . GLY A 1 98 ? 7.789 31.625 22.562 1 96.12 98 GLY A C 1
ATOM 786 O O . GLY A 1 98 ? 7.066 32.562 22.859 1 96.12 98 GLY A O 1
ATOM 787 N N . GLN A 1 99 ? 7.676 30.422 23.094 1 91.81 99 GLN A N 1
ATOM 788 C CA . GLN A 1 99 ? 6.805 30.141 24.234 1 91.81 99 GLN A CA 1
ATOM 789 C C . GLN A 1 99 ? 7.609 29.688 25.453 1 91.81 99 GLN A C 1
ATOM 791 O O . GLN A 1 99 ? 8.664 29.062 25.297 1 91.81 99 GLN A O 1
ATOM 796 N N . ASN A 1 100 ? 7.137 30.062 26.672 1 92.44 100 ASN A N 1
ATOM 797 C CA . ASN A 1 100 ? 7.711 29.578 27.922 1 92.44 100 ASN A CA 1
ATOM 798 C C . ASN A 1 100 ? 9.195 29.906 28.016 1 92.44 100 ASN A C 1
ATOM 800 O O . ASN A 1 100 ? 10.008 29.031 28.344 1 92.44 100 ASN A O 1
ATOM 804 N N . GLY A 1 101 ? 9.617 31.062 27.578 1 92.62 101 GLY A N 1
ATOM 805 C CA . GLY A 1 101 ? 10.984 31.516 27.766 1 92.62 101 GLY A CA 1
ATOM 806 C C . GLY A 1 101 ? 11.883 31.234 26.578 1 92.62 101 GLY A C 1
ATOM 807 O O . GLY A 1 101 ? 13.078 31.531 26.609 1 92.62 101 GLY A O 1
ATOM 808 N N . THR A 1 102 ? 11.359 30.578 25.547 1 92.44 102 THR A N 1
ATOM 809 C CA . THR A 1 102 ? 12.156 30.297 24.359 1 92.44 102 THR A CA 1
ATOM 810 C C . THR A 1 102 ? 12.164 31.5 23.422 1 92.44 102 THR A C 1
ATOM 812 O O . THR A 1 102 ? 11.312 32.375 23.531 1 92.44 102 THR A O 1
ATOM 815 N N . LYS A 1 103 ? 13.18 31.578 22.625 1 96.75 103 LYS A N 1
ATOM 816 C CA . LYS A 1 103 ? 13.32 32.656 21.672 1 96.75 103 LYS A CA 1
ATOM 817 C C . LYS A 1 103 ? 12.445 32.438 20.438 1 96.75 103 LYS A C 1
ATOM 819 O O . LYS A 1 103 ? 12.039 31.297 20.172 1 96.75 103 LYS A O 1
ATOM 824 N N . ASP A 1 104 ? 12.117 33.5 19.766 1 97.88 104 ASP A N 1
ATOM 825 C CA . ASP A 1 104 ? 11.453 33.375 18.484 1 97.88 104 ASP A CA 1
ATOM 826 C C . ASP A 1 104 ? 12.273 32.562 17.5 1 97.88 104 ASP A C 1
ATOM 828 O O . ASP A 1 104 ? 13.508 32.594 17.531 1 97.88 104 ASP A O 1
ATOM 832 N N . LEU A 1 105 ? 11.594 31.766 16.75 1 98.19 105 LEU A N 1
ATOM 833 C CA . LEU A 1 105 ? 12.234 31.016 15.68 1 98.19 105 LEU A CA 1
ATOM 834 C C . LEU A 1 105 ? 11.867 31.609 14.32 1 98.19 105 LEU A C 1
ATOM 836 O O . LEU A 1 105 ? 10.703 31.938 14.078 1 98.19 105 LEU A O 1
ATOM 840 N N . VAL A 1 106 ? 12.867 31.875 13.516 1 98.19 106 VAL A N 1
ATOM 841 C CA . VAL A 1 106 ? 12.656 32.344 12.156 1 98.19 106 VAL A CA 1
ATOM 842 C C . VAL A 1 106 ? 13.164 31.312 11.156 1 98.19 106 VAL A C 1
ATOM 844 O O . VAL A 1 106 ? 14.258 30.766 11.328 1 98.19 106 VAL A O 1
ATOM 847 N N . THR A 1 107 ? 12.32 30.969 10.18 1 97.62 107 THR A N 1
ATOM 848 C CA . THR A 1 107 ? 12.766 30.078 9.117 1 97.62 107 THR A CA 1
ATOM 849 C C . THR A 1 107 ? 12.305 30.578 7.754 1 97.62 107 THR A C 1
ATOM 851 O O . THR A 1 107 ? 11.258 31.219 7.645 1 97.62 107 THR A O 1
ATOM 854 N N . ASP A 1 108 ? 13.094 30.281 6.727 1 97.75 108 ASP A N 1
ATOM 855 C CA . ASP A 1 108 ? 12.727 30.641 5.363 1 97.75 108 ASP A CA 1
ATOM 856 C C . ASP A 1 108 ? 12.625 29.406 4.469 1 97.75 108 ASP A C 1
ATOM 858 O O . ASP A 1 108 ? 12.734 29.5 3.246 1 97.75 108 ASP A O 1
ATOM 862 N N . ARG A 1 109 ? 12.445 28.281 5.137 1 97.38 109 ARG A N 1
ATOM 863 C CA . ARG A 1 109 ? 12.281 27.031 4.387 1 97.38 109 ARG A CA 1
ATOM 864 C C . ARG A 1 109 ? 10.82 26.828 3.992 1 97.38 109 ARG A C 1
ATOM 866 O O . ARG A 1 109 ? 10.242 25.781 4.285 1 97.38 109 ARG A O 1
ATOM 873 N N . VAL A 1 110 ? 10.305 27.844 3.338 1 97.69 110 VAL A N 1
ATOM 874 C CA . VAL A 1 110 ? 8.898 27.891 2.965 1 97.69 110 VAL A CA 1
ATOM 875 C C . VAL A 1 110 ? 8.75 28.5 1.57 1 97.69 110 VAL A C 1
ATOM 877 O O . VAL A 1 110 ? 9.383 29.516 1.26 1 97.69 110 VAL A O 1
ATOM 880 N N . LEU A 1 111 ? 7.98 27.828 0.733 1 97.12 111 LEU A N 1
ATOM 881 C CA . LEU A 1 111 ? 7.617 28.344 -0.58 1 97.12 111 LEU A CA 1
ATOM 882 C C . LEU A 1 111 ? 6.121 28.625 -0.655 1 97.12 111 LEU A C 1
ATOM 884 O O . LEU A 1 111 ? 5.305 27.828 -0.178 1 97.12 111 LEU A O 1
ATOM 888 N N . ARG A 1 112 ? 5.824 29.734 -1.208 1 97.69 112 ARG A N 1
ATOM 889 C CA . ARG A 1 112 ? 4.441 30.031 -1.555 1 97.69 112 ARG A CA 1
ATOM 890 C C . ARG A 1 112 ? 4.293 30.281 -3.053 1 97.69 112 ARG A C 1
ATOM 892 O O . ARG A 1 112 ? 5.047 31.062 -3.635 1 97.69 112 ARG A O 1
ATOM 899 N N . PHE A 1 113 ? 3.283 29.703 -3.643 1 97.25 113 PHE A N 1
ATOM 900 C CA . PHE A 1 113 ? 3.061 29.875 -5.074 1 97.25 113 PHE A CA 1
ATOM 901 C C . PHE A 1 113 ? 2.023 30.953 -5.336 1 97.25 113 PHE A C 1
ATOM 903 O O . PHE A 1 113 ? 1.181 31.234 -4.484 1 97.25 113 PHE A O 1
ATOM 910 N N . SER A 1 114 ? 2.127 31.547 -6.504 1 94.88 114 SER A N 1
ATOM 911 C CA . SER A 1 114 ? 1.244 32.656 -6.902 1 94.88 114 SER A CA 1
ATOM 912 C C . SER A 1 114 ? -0.218 32.219 -6.879 1 94.88 114 SER A C 1
ATOM 914 O O . SER A 1 114 ? -0.531 31.047 -7.16 1 94.88 114 SER A O 1
ATOM 916 N N . ASP A 1 115 ? -1.116 33.125 -6.629 1 94.19 115 ASP A N 1
ATOM 917 C CA . ASP A 1 115 ? -2.555 32.875 -6.641 1 94.19 115 ASP A CA 1
ATOM 918 C C . ASP A 1 115 ? -3.098 32.875 -8.07 1 94.19 115 ASP A C 1
ATOM 920 O O . ASP A 1 115 ? -4.273 32.594 -8.289 1 94.19 115 ASP A O 1
ATOM 924 N N . ASP A 1 116 ? -2.211 33.219 -8.961 1 92.06 116 ASP A N 1
ATOM 925 C CA . ASP A 1 116 ? -2.6 33.281 -10.367 1 92.06 116 ASP A CA 1
ATOM 926 C C . ASP A 1 116 ? -2.555 31.875 -11.008 1 92.06 116 ASP A C 1
ATOM 928 O O . ASP A 1 116 ? -1.48 31.297 -11.156 1 92.06 116 ASP A O 1
ATOM 932 N N . GLU A 1 117 ? -3.689 31.438 -11.438 1 91.44 117 GLU A N 1
ATOM 933 C CA . GLU A 1 117 ? -3.801 30.094 -12.016 1 91.44 117 GLU A CA 1
ATOM 934 C C . GLU A 1 117 ? -2.986 29.984 -13.305 1 91.44 117 GLU A C 1
ATOM 936 O O . GLU A 1 117 ? -2.449 28.922 -13.617 1 91.44 117 GLU A O 1
ATOM 941 N N . GLU A 1 118 ? -2.918 31.062 -14.055 1 91.25 118 GLU A N 1
ATOM 942 C CA . GLU A 1 118 ? -2.174 31.031 -15.312 1 91.25 118 GLU A CA 1
ATOM 943 C C . GLU A 1 118 ? -0.677 30.875 -15.062 1 91.25 118 GLU A C 1
ATOM 945 O O . GLU A 1 118 ? 0.045 30.359 -15.922 1 91.25 118 GLU A O 1
ATOM 950 N N . ILE A 1 119 ? -0.345 31.25 -13.852 1 89.38 119 ILE A N 1
ATOM 951 C CA . ILE A 1 119 ? 1.082 31.25 -13.547 1 89.38 119 ILE A CA 1
ATOM 952 C C . ILE A 1 119 ? 1.46 29.938 -12.844 1 89.38 119 ILE A C 1
ATOM 954 O O . ILE A 1 119 ? 2.404 29.266 -13.258 1 89.38 119 ILE A O 1
ATOM 958 N N . SER A 1 120 ? 0.708 29.562 -11.852 1 91.62 120 SER A N 1
ATOM 959 C CA . SER A 1 120 ? 1.16 28.484 -10.977 1 91.62 120 SER A CA 1
ATOM 960 C C . SER A 1 120 ? 0.364 27.203 -11.211 1 91.62 120 SER A C 1
ATOM 962 O O . SER A 1 120 ? 0.685 26.156 -10.648 1 91.62 120 SER A O 1
ATOM 964 N N . GLY A 1 121 ? -0.694 27.281 -12.047 1 92.38 121 GLY A N 1
ATOM 965 C CA . GLY A 1 121 ? -1.471 26.109 -12.375 1 92.38 121 GLY A CA 1
ATOM 966 C C . GLY A 1 121 ? -2.074 25.422 -11.156 1 92.38 121 GLY A C 1
ATOM 967 O O . GLY A 1 121 ? -2.754 26.078 -10.359 1 92.38 121 GLY A O 1
ATOM 968 N N . ALA A 1 122 ? -1.781 24.125 -10.992 1 94.12 122 ALA A N 1
ATOM 969 C CA . ALA A 1 122 ? -2.357 23.312 -9.93 1 94.12 122 ALA A CA 1
ATOM 970 C C . ALA A 1 122 ? -1.813 23.734 -8.562 1 94.12 122 ALA A C 1
ATOM 972 O O . ALA A 1 122 ? -2.391 23.391 -7.527 1 94.12 122 ALA A O 1
ATOM 973 N N . LEU A 1 123 ? -0.758 24.469 -8.555 1 96.44 123 LEU A N 1
ATOM 974 C CA . LEU A 1 123 ? -0.097 24.828 -7.305 1 96.44 123 LEU A CA 1
ATOM 975 C C . LEU A 1 123 ? -0.578 26.188 -6.805 1 96.44 123 LEU A C 1
ATOM 977 O O . LEU A 1 123 ? -0.105 26.672 -5.777 1 96.44 123 LEU A O 1
ATOM 981 N N . LYS A 1 124 ? -1.49 26.719 -7.523 1 95.38 124 LYS A N 1
ATOM 982 C CA . LYS A 1 124 ? -1.951 28.062 -7.215 1 95.38 124 LYS A CA 1
ATOM 983 C C . LYS A 1 124 ? -2.367 28.188 -5.75 1 95.38 124 LYS A C 1
ATOM 985 O O . LYS A 1 124 ? -3.199 27.406 -5.273 1 95.38 124 LYS A O 1
ATOM 990 N N . GLY A 1 125 ? -1.719 29.156 -5.125 1 95.62 125 GLY A N 1
ATOM 991 C CA . GLY A 1 125 ? -2.127 29.5 -3.771 1 95.62 125 GLY A CA 1
ATOM 992 C C . GLY A 1 125 ? -1.612 28.531 -2.727 1 95.62 125 GLY A C 1
ATOM 993 O O . GLY A 1 125 ? -1.961 28.625 -1.549 1 95.62 125 GLY A O 1
ATOM 994 N N . LEU A 1 126 ? -0.801 27.594 -3.104 1 97.81 126 LEU A N 1
ATOM 995 C CA . LEU A 1 126 ? -0.333 26.578 -2.164 1 97.81 126 LEU A CA 1
ATOM 996 C C . LEU A 1 126 ? 0.985 27 -1.522 1 97.81 126 LEU A C 1
ATOM 998 O O . LEU A 1 126 ? 1.724 27.812 -2.086 1 97.81 126 LEU A O 1
ATOM 1002 N N . VAL A 1 127 ? 1.173 26.531 -0.367 1 98.06 127 VAL A N 1
ATOM 1003 C CA . VAL A 1 127 ? 2.383 26.734 0.421 1 98.06 127 VAL A CA 1
ATOM 1004 C C . VAL A 1 127 ? 3.068 25.406 0.69 1 98.06 127 VAL A C 1
ATOM 1006 O O . VAL A 1 127 ? 2.412 24.422 1.04 1 98.06 127 VAL A O 1
ATOM 1009 N N . ARG A 1 128 ? 4.312 25.391 0.47 1 97.38 128 ARG A N 1
ATOM 1010 C CA . ARG A 1 128 ? 5.168 24.25 0.765 1 97.38 128 ARG A CA 1
ATOM 1011 C C . ARG A 1 128 ? 6.074 24.531 1.96 1 97.38 128 ARG A C 1
ATOM 1013 O O . ARG A 1 128 ? 6.922 25.422 1.903 1 97.38 128 ARG A O 1
ATOM 1020 N N . LEU A 1 129 ? 5.844 23.859 3.061 1 97.69 129 LEU A N 1
ATOM 1021 C CA . LEU A 1 129 ? 6.789 23.859 4.172 1 97.69 129 LEU A CA 1
ATOM 1022 C C . LEU A 1 129 ? 7.789 22.703 4.02 1 97.69 129 LEU A C 1
ATOM 1024 O O . LEU A 1 129 ? 7.398 21.562 3.805 1 97.69 129 LEU A O 1
ATOM 1028 N N . GLU A 1 130 ? 9.031 23.062 4.059 1 96.62 130 GLU A N 1
ATOM 1029 C CA . GLU A 1 130 ? 10.008 21.984 3.959 1 96.62 130 GLU A CA 1
ATOM 1030 C C . GLU A 1 130 ? 9.82 20.969 5.086 1 96.62 130 GLU A C 1
ATOM 1032 O O . GLU A 1 130 ? 9.945 21.312 6.266 1 96.62 130 GLU A O 1
ATOM 1037 N N . PHE A 1 131 ? 9.594 19.766 4.766 1 96.38 131 PHE A N 1
ATOM 1038 C CA . PHE A 1 131 ? 9.227 18.734 5.715 1 96.38 131 PHE A CA 1
ATOM 1039 C C . PHE A 1 131 ? 10.281 18.594 6.812 1 96.38 131 PHE A C 1
ATOM 1041 O O . PHE A 1 131 ? 9.961 18.672 8 1 96.38 131 PHE A O 1
ATOM 1048 N N . GLY A 1 132 ? 11.523 18.5 6.43 1 94.94 132 GLY A N 1
ATOM 1049 C CA . GLY A 1 132 ? 12.609 18.219 7.352 1 94.94 132 GLY A CA 1
ATOM 1050 C C . GLY A 1 132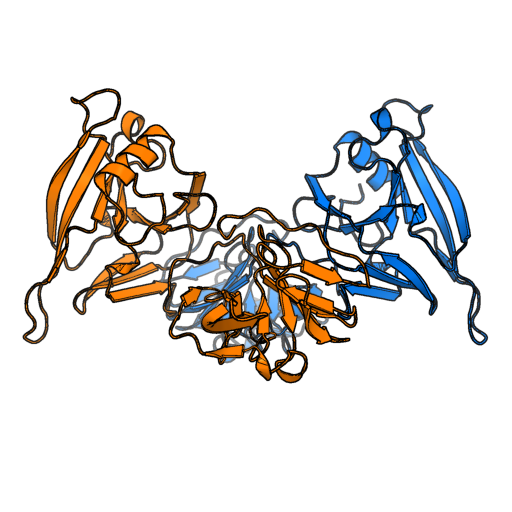 ? 13.023 19.406 8.188 1 94.94 132 GLY A C 1
ATOM 1051 O O . GLY A 1 132 ? 13.828 19.281 9.109 1 94.94 132 GLY A O 1
ATOM 1052 N N . SER A 1 133 ? 12.461 20.625 7.895 1 95.75 133 SER A N 1
ATOM 1053 C CA . SER A 1 133 ? 12.828 21.844 8.625 1 95.75 133 SER A CA 1
ATOM 1054 C C . SER A 1 133 ? 11.82 22.141 9.727 1 95.75 133 SER A C 1
ATOM 1056 O O . SER A 1 133 ? 11.977 23.125 10.461 1 95.75 133 SER A O 1
ATOM 1058 N N . MET A 1 134 ? 10.781 21.359 9.82 1 97.31 134 MET A N 1
ATOM 1059 C CA . MET A 1 134 ? 9.805 21.469 10.898 1 97.31 134 MET A CA 1
ATOM 1060 C C . MET A 1 134 ? 10.164 20.531 12.047 1 97.31 134 MET A C 1
ATOM 1062 O O . MET A 1 134 ? 10.938 19.594 11.867 1 97.31 134 MET A O 1
ATOM 1066 N N . ASP A 1 135 ? 9.625 20.844 13.219 1 97.56 135 ASP A N 1
ATOM 1067 C CA . ASP A 1 135 ? 9.922 19.984 14.359 1 97.56 135 ASP A CA 1
ATOM 1068 C C . ASP A 1 135 ? 9.203 18.641 14.242 1 97.56 135 ASP A C 1
ATOM 1070 O O . ASP A 1 135 ? 9.781 17.594 14.539 1 97.56 135 ASP A O 1
ATOM 1074 N N . GLN A 1 136 ? 7.898 18.703 13.844 1 98.25 136 GLN A N 1
ATOM 1075 C CA . GLN A 1 136 ? 7.117 17.469 13.789 1 98.25 136 GLN A CA 1
ATOM 1076 C C . GLN A 1 136 ? 5.895 17.641 12.891 1 98.25 136 GLN A C 1
ATOM 1078 O O . GLN A 1 136 ? 5.238 18.688 12.914 1 98.25 136 GLN A O 1
ATOM 1083 N N . TRP A 1 137 ? 5.695 16.703 12.07 1 98.62 137 TRP A N 1
ATOM 1084 C CA . TRP A 1 137 ? 4.461 16.562 11.305 1 98.62 137 TRP A CA 1
ATOM 1085 C C . TRP A 1 137 ? 3.58 15.461 11.867 1 98.62 137 TRP A C 1
ATOM 1087 O O . TRP A 1 137 ? 4.082 14.414 12.289 1 98.62 137 TRP A O 1
ATOM 1097 N N . LEU A 1 138 ? 2.254 15.656 11.82 1 98.75 138 LEU A N 1
ATOM 1098 C CA . LEU A 1 138 ? 1.308 14.633 12.258 1 98.75 138 LEU A CA 1
ATOM 1099 C C . LEU A 1 138 ? 0.232 14.406 11.203 1 98.75 138 LEU A C 1
ATOM 1101 O O . LEU A 1 138 ? -0.215 15.352 10.547 1 98.75 138 LEU A O 1
ATOM 1105 N N . GLU A 1 139 ? -0.106 13.219 11.008 1 98.56 139 GLU A N 1
ATOM 1106 C CA . GLU A 1 139 ? -1.414 12.844 10.477 1 98.56 139 GLU A CA 1
ATOM 1107 C C . GLU A 1 139 ? -2.346 12.375 11.586 1 98.56 139 GLU A C 1
ATOM 1109 O O . GLU A 1 139 ? -2.047 11.398 12.281 1 98.56 139 GLU A O 1
ATOM 1114 N N . GLU A 1 140 ? -3.467 13.008 11.664 1 98.38 140 GLU A N 1
ATOM 1115 C CA . GLU A 1 140 ? -4.285 12.797 12.859 1 98.38 140 GLU A CA 1
ATOM 1116 C C . GLU A 1 140 ? -3.441 12.875 14.125 1 98.38 140 GLU A C 1
ATOM 1118 O O . GLU A 1 140 ? -2.824 13.906 14.406 1 98.38 140 GLU A O 1
ATOM 1123 N N . GLU A 1 141 ? -3.293 11.742 14.852 1 98.25 141 GLU A N 1
ATOM 1124 C CA . GLU A 1 141 ? -2.514 11.758 16.094 1 98.25 141 GLU A CA 1
ATOM 1125 C C . GLU A 1 141 ? -1.141 11.125 15.875 1 98.25 141 GLU A C 1
ATOM 1127 O O . GLU A 1 141 ? -0.378 10.953 16.828 1 98.25 141 GLU A O 1
ATOM 1132 N N . THR A 1 142 ? -0.799 10.797 14.633 1 98.31 142 THR A N 1
ATOM 1133 C CA . THR A 1 142 ? 0.372 9.961 14.383 1 98.31 142 THR A CA 1
ATOM 1134 C C . THR A 1 142 ? 1.502 10.789 13.773 1 98.31 142 THR A C 1
ATOM 1136 O O . THR A 1 142 ? 1.309 11.469 12.758 1 98.31 142 THR A O 1
ATOM 1139 N N . PRO A 1 143 ? 2.732 10.719 14.352 1 98.12 143 PRO A N 1
ATOM 1140 C CA . PRO A 1 143 ? 3.875 11.391 13.734 1 98.12 143 PRO A CA 1
ATOM 1141 C C . PRO A 1 143 ? 4.215 10.836 12.352 1 98.12 143 PRO A C 1
ATOM 1143 O O . PRO A 1 143 ? 4.105 9.625 12.133 1 98.12 143 PRO A O 1
ATOM 1146 N N . ILE A 1 144 ? 4.578 11.719 11.477 1 97.56 144 ILE A N 1
ATOM 1147 C CA . ILE A 1 144 ? 5.133 11.359 10.172 1 97.56 144 ILE A CA 1
ATOM 1148 C C . ILE A 1 144 ? 6.648 11.516 10.195 1 97.56 144 ILE A C 1
ATOM 1150 O O . ILE A 1 144 ? 7.172 12.547 10.625 1 97.56 144 ILE A O 1
ATOM 1154 N N . TYR A 1 145 ? 7.324 10.531 9.766 1 96.12 145 TYR A N 1
ATOM 1155 C CA . TYR A 1 145 ? 8.781 10.57 9.711 1 96.12 145 TYR A CA 1
ATOM 1156 C C . TYR A 1 145 ? 9.273 10.57 8.273 1 96.12 145 TYR A C 1
ATOM 1158 O O . TYR A 1 145 ? 8.648 9.969 7.395 1 96.12 145 TYR A O 1
ATOM 1166 N N . VAL A 1 146 ? 10.383 11.25 7.965 1 95.56 146 VAL A N 1
ATOM 1167 C CA . VAL A 1 146 ? 11.102 11.258 6.699 1 95.56 146 VAL A CA 1
ATOM 1168 C C . VAL A 1 146 ? 10.312 12.055 5.664 1 95.56 146 VAL A C 1
ATOM 1170 O O . VAL A 1 146 ? 10.734 13.141 5.25 1 95.56 146 VAL A O 1
ATOM 1173 N N . HIS A 1 147 ? 9.141 11.617 5.227 1 96.56 147 HIS A N 1
ATOM 1174 C CA . HIS A 1 147 ? 8.18 12.258 4.336 1 96.56 147 HIS A CA 1
ATOM 1175 C C . HIS A 1 147 ? 6.82 11.57 4.406 1 96.56 147 HIS A C 1
ATOM 1177 O O . HIS A 1 147 ? 6.711 10.453 4.914 1 96.56 147 HIS A O 1
ATOM 1183 N N . PRO A 1 148 ? 5.75 12.258 3.906 1 97.5 148 PRO A N 1
ATOM 1184 C CA . PRO A 1 148 ? 4.461 11.57 3.855 1 97.5 148 PRO A CA 1
ATOM 1185 C C . PRO A 1 148 ? 4.508 10.297 3.01 1 97.5 148 PRO A C 1
ATOM 1187 O O . PRO A 1 148 ? 5.176 10.266 1.975 1 97.5 148 PRO A O 1
ATOM 1190 N N . LYS A 1 149 ? 3.818 9.258 3.527 1 97.5 149 LYS A N 1
ATOM 1191 C CA . LYS A 1 149 ? 3.717 8.039 2.734 1 97.5 149 LYS A CA 1
ATOM 1192 C C . LYS A 1 149 ? 2.824 8.242 1.514 1 97.5 149 LYS A C 1
ATOM 1194 O O . LYS A 1 149 ? 1.851 9 1.572 1 97.5 149 LYS A O 1
ATOM 1199 N N . ASP A 1 150 ? 3.217 7.598 0.478 1 97.81 150 ASP A N 1
ATOM 1200 C CA . ASP A 1 150 ? 2.434 7.598 -0.754 1 97.81 150 ASP A CA 1
ATOM 1201 C C . ASP A 1 150 ? 1.236 6.656 -0.643 1 97.81 150 ASP A C 1
ATOM 1203 O O . ASP A 1 150 ? 1.404 5.449 -0.453 1 97.81 150 ASP A O 1
ATOM 1207 N N . PRO A 1 151 ? -0.001 7.18 -0.809 1 97.69 151 PRO A N 1
ATOM 1208 C CA . PRO A 1 151 ? -1.192 6.34 -0.667 1 97.69 151 PRO A CA 1
ATOM 1209 C C . PRO A 1 151 ? -1.287 5.266 -1.746 1 97.69 151 PRO A C 1
ATOM 1211 O O . PRO A 1 151 ? -2.141 4.379 -1.665 1 97.69 151 PRO A O 1
ATOM 1214 N N . PHE A 1 152 ? -0.372 5.234 -2.711 1 97.31 152 PHE A N 1
ATOM 1215 C CA . PHE A 1 152 ? -0.417 4.281 -3.814 1 97.31 152 PHE A CA 1
ATOM 1216 C C . PHE A 1 152 ? 0.771 3.33 -3.756 1 97.31 152 PHE A C 1
ATOM 1218 O O . PHE A 1 152 ? 1.055 2.623 -4.727 1 97.31 152 PHE A O 1
ATOM 1225 N N . LYS A 1 153 ? 1.492 3.359 -2.689 1 97.38 153 LYS A N 1
ATOM 1226 C CA . LYS A 1 153 ? 2.664 2.506 -2.514 1 97.38 153 LYS A CA 1
ATOM 1227 C C . LYS A 1 153 ? 2.414 1.44 -1.45 1 97.38 153 LYS A C 1
ATOM 1229 O O . LYS A 1 153 ? 2.018 1.758 -0.327 1 97.38 153 LYS A O 1
ATOM 1234 N N . ARG A 1 154 ? 2.625 0.231 -1.889 1 97.38 154 ARG A N 1
ATOM 1235 C CA . ARG A 1 154 ? 2.441 -0.917 -1.007 1 97.38 154 ARG A CA 1
ATOM 1236 C C . ARG A 1 154 ? 3.74 -1.699 -0.847 1 97.38 154 ARG A C 1
ATOM 1238 O O . ARG A 1 154 ? 4.566 -1.738 -1.764 1 97.38 154 ARG A O 1
ATOM 1245 N N . ILE A 1 155 ? 3.887 -2.277 0.357 1 97.62 155 ILE A N 1
ATOM 1246 C CA . ILE A 1 155 ? 4.965 -3.219 0.631 1 97.62 155 ILE A CA 1
ATOM 1247 C C . ILE A 1 155 ? 4.383 -4.594 0.953 1 97.62 155 ILE A C 1
ATOM 1249 O O . ILE A 1 155 ? 3.492 -4.715 1.799 1 97.62 155 ILE A O 1
ATOM 1253 N N . ASP A 1 156 ? 4.789 -5.59 0.224 1 98 156 ASP A N 1
ATOM 1254 C CA . ASP A 1 156 ? 4.512 -6.984 0.552 1 98 156 ASP A CA 1
ATOM 1255 C C . ASP A 1 156 ? 5.781 -7.707 0.993 1 98 156 ASP A C 1
ATOM 1257 O O . ASP A 1 156 ? 6.84 -7.547 0.376 1 98 156 ASP A O 1
ATOM 1261 N N . ILE A 1 157 ? 5.68 -8.383 2.074 1 98.56 157 ILE A N 1
ATOM 1262 C CA . ILE A 1 157 ? 6.785 -9.148 2.639 1 98.56 157 ILE A CA 1
ATOM 1263 C C . ILE A 1 157 ? 6.457 -10.641 2.602 1 98.56 157 ILE A C 1
ATOM 1265 O O . ILE A 1 157 ? 5.598 -11.109 3.352 1 98.56 157 ILE A O 1
ATOM 1269 N N . LEU A 1 158 ? 7.16 -11.414 1.762 1 98.69 158 LEU A N 1
ATOM 1270 C CA . LEU A 1 158 ? 6.777 -12.789 1.467 1 98.69 158 LEU A CA 1
ATOM 1271 C C . LEU A 1 158 ? 7.926 -13.75 1.765 1 98.69 158 LEU A C 1
ATOM 1273 O O . LEU A 1 158 ? 8.969 -13.695 1.109 1 98.69 158 LEU A O 1
ATOM 1277 N N . PRO A 1 159 ? 7.742 -14.625 2.758 1 98.5 159 PRO A N 1
ATOM 1278 C CA . PRO A 1 159 ? 8.734 -15.695 2.902 1 98.5 159 PRO A CA 1
ATOM 1279 C C . PRO A 1 159 ? 8.828 -16.578 1.665 1 98.5 159 PRO A C 1
ATOM 1281 O O . PRO A 1 159 ? 7.812 -16.859 1.02 1 98.5 159 PRO A O 1
ATOM 1284 N N . SER A 1 160 ? 10.039 -16.984 1.345 1 98.62 160 SER A N 1
ATOM 1285 C CA . SER A 1 160 ? 10.258 -17.781 0.143 1 98.62 160 SER A CA 1
ATOM 1286 C C . SER A 1 160 ? 11.297 -18.875 0.388 1 98.62 160 SER A C 1
ATOM 1288 O O . SER A 1 160 ? 12.312 -18.641 1.045 1 98.62 160 SER A O 1
ATOM 1290 N N . SER A 1 161 ? 11.062 -20.062 -0.137 1 98 161 SER A N 1
ATOM 1291 C CA . SER A 1 161 ? 12.008 -21.172 -0.051 1 98 161 SER A CA 1
ATOM 1292 C C . SER A 1 161 ? 12.898 -21.219 -1.285 1 98 161 SER A C 1
ATOM 1294 O O . SER A 1 161 ? 13.656 -22.188 -1.469 1 98 161 SER A O 1
ATOM 1296 N N . ARG A 1 162 ? 12.781 -20.25 -2.156 1 98.25 162 ARG A N 1
ATOM 1297 C CA . ARG A 1 162 ? 13.664 -20.203 -3.32 1 98.25 162 ARG A CA 1
ATOM 1298 C C . ARG A 1 162 ? 15.094 -19.859 -2.914 1 98.25 162 ARG A C 1
ATOM 1300 O O . ARG A 1 162 ? 15.328 -18.844 -2.25 1 98.25 162 ARG A O 1
ATOM 1307 N N . PRO A 1 163 ? 16.047 -20.656 -3.301 1 98.56 163 PRO A N 1
ATOM 1308 C CA . PRO A 1 163 ? 17.422 -20.406 -2.877 1 98.56 163 PRO A CA 1
ATOM 1309 C C . PRO A 1 163 ? 18 -19.125 -3.469 1 98.56 163 PRO A C 1
ATOM 1311 O O . PRO A 1 163 ? 17.734 -18.812 -4.633 1 98.56 163 PRO A O 1
ATOM 1314 N N . VAL A 1 164 ? 18.781 -18.453 -2.635 1 98.75 164 VAL A N 1
ATOM 1315 C CA . VAL A 1 164 ? 19.422 -17.203 -3.037 1 98.75 164 VAL A CA 1
ATOM 1316 C C . VAL A 1 164 ? 20.922 -17.297 -2.805 1 98.75 164 VAL A C 1
ATOM 1318 O O . VAL A 1 164 ? 21.375 -17.797 -1.77 1 98.75 164 VAL A O 1
ATOM 1321 N N . GLU A 1 165 ? 21.656 -16.906 -3.781 1 98.88 165 GLU A N 1
ATOM 1322 C CA . GLU A 1 165 ? 23.094 -16.703 -3.652 1 98.88 165 GLU A CA 1
ATOM 1323 C C . GLU A 1 165 ? 23.5 -15.305 -4.082 1 98.88 165 GLU A C 1
ATOM 1325 O O . GLU A 1 165 ? 23.016 -14.797 -5.094 1 98.88 165 GLU A O 1
ATOM 1330 N N . VAL A 1 166 ? 24.359 -14.68 -3.299 1 98.94 166 VAL A N 1
ATOM 1331 C CA . VAL A 1 166 ? 24.859 -13.352 -3.625 1 98.94 166 VAL A CA 1
ATOM 1332 C C . VAL A 1 166 ? 26.359 -13.406 -3.863 1 98.94 166 VAL A C 1
ATOM 1334 O O . VAL A 1 166 ? 27.109 -13.953 -3.049 1 98.94 166 VAL A O 1
ATOM 1337 N N . LYS A 1 167 ? 26.797 -12.812 -4.922 1 98.75 167 LYS A N 1
ATOM 1338 C CA . LYS A 1 167 ? 28.219 -12.711 -5.219 1 98.75 167 LYS A CA 1
ATOM 1339 C C . LYS A 1 167 ? 28.656 -11.25 -5.336 1 98.75 167 LYS A C 1
ATOM 1341 O O . LYS A 1 167 ? 27.953 -10.43 -5.926 1 98.75 167 LYS A O 1
ATOM 1346 N N . VAL A 1 168 ? 29.781 -10.969 -4.754 1 98.5 168 VAL A N 1
ATOM 1347 C CA . VAL A 1 168 ? 30.453 -9.672 -4.844 1 98.5 168 VAL A CA 1
ATOM 1348 C C . VAL A 1 168 ? 31.844 -9.852 -5.438 1 98.5 168 VAL A C 1
ATOM 1350 O O . VAL A 1 168 ? 32.656 -10.609 -4.906 1 98.5 168 VAL A O 1
ATOM 1353 N N . ALA A 1 169 ? 32.062 -9.188 -6.543 1 96.5 169 ALA A N 1
ATOM 1354 C CA . ALA A 1 169 ? 33.344 -9.32 -7.227 1 96.5 169 ALA A CA 1
ATOM 1355 C C . ALA A 1 169 ? 33.688 -10.781 -7.477 1 96.5 169 ALA A C 1
ATOM 1357 O O . ALA A 1 169 ? 34.781 -11.219 -7.199 1 96.5 169 ALA A O 1
ATOM 1358 N N . GLY A 1 170 ? 32.625 -11.484 -7.844 1 96.56 170 GLY A N 1
ATOM 1359 C CA . GLY A 1 170 ? 32.812 -12.859 -8.266 1 96.56 170 GLY A CA 1
ATOM 1360 C C . GLY A 1 170 ? 32.844 -13.836 -7.109 1 96.56 170 GLY A C 1
ATOM 1361 O O . GLY A 1 170 ? 32.812 -15.055 -7.316 1 96.56 170 GLY A O 1
ATOM 1362 N N . ARG A 1 171 ? 32.938 -13.352 -5.934 1 97.56 171 ARG A N 1
ATOM 1363 C CA . ARG A 1 171 ? 33 -14.211 -4.754 1 97.56 171 ARG A CA 1
ATOM 1364 C C . ARG A 1 171 ? 31.625 -14.359 -4.117 1 97.56 171 ARG A C 1
ATOM 1366 O O . ARG A 1 171 ? 30.922 -13.375 -3.889 1 97.56 171 ARG A O 1
ATOM 1373 N N . SER A 1 172 ? 31.266 -15.633 -3.764 1 98.5 172 SER A N 1
ATOM 1374 C CA . SER A 1 172 ? 30.031 -15.875 -3.029 1 98.5 172 SER A CA 1
ATOM 1375 C C . SER A 1 172 ? 30.141 -15.375 -1.591 1 98.5 172 SER A C 1
ATOM 1377 O O . SER A 1 172 ? 31.047 -15.773 -0.859 1 98.5 172 SER A O 1
ATOM 1379 N N . VAL A 1 173 ? 29.188 -14.484 -1.202 1 98.81 173 VAL A N 1
ATOM 1380 C CA . VAL A 1 173 ? 29.297 -13.93 0.141 1 98.81 173 VAL A CA 1
ATOM 1381 C C . VAL A 1 173 ? 28.062 -14.312 0.961 1 98.81 173 VAL A C 1
ATOM 1383 O O . VAL A 1 173 ? 28.062 -14.172 2.186 1 98.81 173 VAL A O 1
ATOM 1386 N N . ALA A 1 174 ? 27.016 -14.805 0.302 1 98.81 174 ALA A N 1
ATOM 1387 C CA . ALA A 1 174 ? 25.812 -15.266 0.998 1 98.81 174 ALA A CA 1
ATOM 1388 C C . ALA A 1 174 ? 25.109 -16.375 0.22 1 98.81 174 ALA A C 1
ATOM 1390 O O . ALA A 1 174 ? 25.031 -16.328 -1.009 1 98.81 174 ALA A O 1
ATOM 1391 N N . LYS A 1 175 ? 24.672 -17.344 0.874 1 98.5 175 LYS A N 1
ATOM 1392 C CA . LYS A 1 175 ? 23.859 -18.438 0.35 1 98.5 175 LYS A CA 1
ATOM 1393 C C . LYS A 1 175 ? 22.781 -18.844 1.348 1 98.5 175 LYS A C 1
ATOM 1395 O O . LYS A 1 175 ? 23.062 -19.047 2.529 1 98.5 175 LYS A O 1
ATOM 1400 N N . ALA A 1 176 ? 21.625 -18.859 0.881 1 98.5 176 ALA A N 1
ATOM 1401 C CA . ALA A 1 176 ? 20.516 -19.234 1.754 1 98.5 176 ALA A CA 1
ATOM 1402 C C . ALA A 1 176 ? 19.453 -20.016 0.982 1 98.5 176 ALA A C 1
ATOM 1404 O O . ALA A 1 176 ? 19.172 -19.703 -0.181 1 98.5 176 ALA A O 1
ATOM 1405 N N . ASN A 1 177 ? 18.812 -21 1.634 1 97.88 177 ASN A N 1
ATOM 1406 C CA . ASN A 1 177 ? 17.703 -21.734 1.053 1 97.88 177 ASN A CA 1
ATOM 1407 C C . ASN A 1 177 ? 16.359 -21.125 1.428 1 97.88 177 ASN A C 1
ATOM 1409 O O . ASN A 1 177 ? 15.305 -21.688 1.125 1 97.88 177 ASN A O 1
ATOM 1413 N N . PHE A 1 178 ? 16.469 -20.125 2.098 1 97 178 PHE A N 1
ATOM 1414 C CA . PHE A 1 178 ? 15.297 -19.359 2.527 1 97 178 PHE A CA 1
ATOM 1415 C C . PHE A 1 178 ? 15.609 -17.859 2.547 1 97 178 PHE A C 1
ATOM 1417 O O . PHE A 1 178 ? 16.703 -17.453 2.949 1 97 178 PHE A O 1
ATOM 1424 N N . ALA A 1 179 ? 14.672 -17.047 2.062 1 98.5 179 ALA A N 1
ATOM 1425 C CA . ALA A 1 179 ? 14.766 -15.594 2.141 1 98.5 179 ALA A CA 1
ATOM 1426 C C . ALA A 1 179 ? 13.391 -14.953 2.262 1 98.5 179 ALA A C 1
ATOM 1428 O O . ALA A 1 179 ? 12.367 -15.617 2.033 1 98.5 179 ALA A O 1
ATOM 1429 N N . VAL A 1 180 ? 13.328 -13.758 2.725 1 98.88 180 VAL A N 1
ATOM 1430 C CA . VAL A 1 180 ? 12.109 -12.953 2.684 1 98.88 180 VAL A CA 1
ATOM 1431 C C . VAL A 1 180 ? 12.172 -11.977 1.511 1 98.88 180 VAL A C 1
ATOM 1433 O O . VAL A 1 180 ? 13.086 -11.156 1.427 1 98.88 180 VAL A O 1
ATOM 1436 N N . HIS A 1 181 ? 11.25 -12.188 0.54 1 98.88 181 HIS A N 1
ATOM 1437 C CA . HIS A 1 181 ? 11.133 -11.273 -0.592 1 98.88 181 HIS A CA 1
ATOM 1438 C C . HIS A 1 181 ? 10.281 -10.062 -0.233 1 98.88 181 HIS A C 1
ATOM 1440 O O . HIS A 1 181 ? 9.117 -10.195 0.139 1 98.88 181 HIS A O 1
ATOM 1446 N N . LEU A 1 182 ? 10.914 -8.891 -0.276 1 98.81 182 LEU A N 1
ATOM 1447 C CA . LEU A 1 182 ? 10.18 -7.652 -0.057 1 98.81 182 LEU A CA 1
ATOM 1448 C C . LEU A 1 182 ? 9.891 -6.953 -1.38 1 98.81 182 LEU A C 1
ATOM 1450 O O . LEU A 1 182 ? 10.812 -6.617 -2.127 1 98.81 182 LEU A O 1
ATOM 1454 N N . LEU A 1 183 ? 8.57 -6.848 -1.679 1 98.44 183 LEU A N 1
ATOM 1455 C CA . LEU A 1 183 ? 8.109 -6.164 -2.883 1 98.44 183 LEU A CA 1
ATOM 1456 C C . LEU A 1 183 ? 7.512 -4.805 -2.541 1 98.44 183 LEU A C 1
ATOM 1458 O O . LEU A 1 183 ? 6.559 -4.719 -1.766 1 98.44 183 LEU A O 1
ATOM 1462 N N . GLU A 1 184 ? 8.109 -3.783 -3.027 1 97.62 184 GLU A N 1
ATOM 1463 C CA . GLU A 1 184 ? 7.652 -2.406 -2.877 1 97.62 184 GLU A CA 1
ATOM 1464 C C . GLU A 1 184 ? 7.27 -1.801 -4.227 1 97.62 184 GLU A C 1
ATOM 1466 O O . GLU A 1 184 ? 8.016 -1.929 -5.199 1 97.62 184 GLU A O 1
ATOM 1471 N N . THR A 1 185 ? 6.094 -1.141 -4.273 1 97.31 185 THR A N 1
ATOM 1472 C CA . THR A 1 185 ? 5.59 -0.55 -5.508 1 97.31 185 THR A CA 1
ATOM 1473 C C . THR A 1 185 ? 6.664 0.304 -6.176 1 97.31 185 THR A C 1
ATOM 1475 O O . THR A 1 185 ? 7.227 1.205 -5.551 1 97.31 185 THR A O 1
ATOM 1478 N N . GLY A 1 186 ? 7.031 -0.091 -7.391 1 94.12 186 GLY A N 1
ATOM 1479 C CA . GLY A 1 186 ? 7.918 0.738 -8.188 1 94.12 186 GLY A CA 1
ATOM 1480 C C . GLY A 1 186 ? 9.391 0.411 -7.988 1 94.12 186 GLY A C 1
ATOM 1481 O O . GLY A 1 186 ? 10.258 1.016 -8.617 1 94.12 186 GLY A O 1
ATOM 1482 N N . LEU A 1 187 ? 9.727 -0.53 -7.16 1 96.12 187 LEU A N 1
ATOM 1483 C CA . LEU A 1 187 ? 11.117 -0.887 -6.895 1 96.12 187 LEU A CA 1
ATOM 1484 C C . LEU A 1 187 ? 11.359 -2.365 -7.18 1 96.12 187 LEU A C 1
ATOM 1486 O O . LEU A 1 187 ? 10.422 -3.162 -7.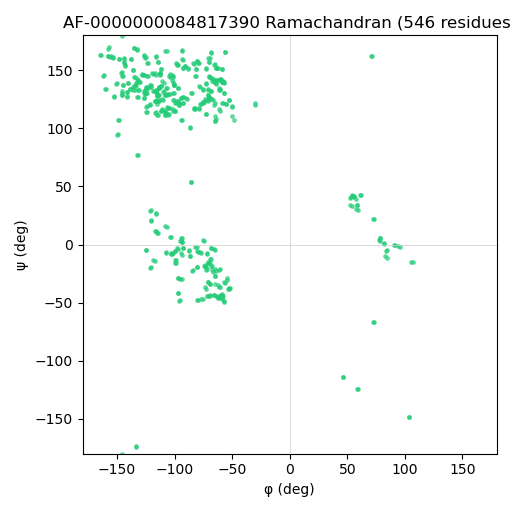191 1 96.12 187 LEU A O 1
ATOM 1490 N N . PRO A 1 188 ? 12.633 -2.707 -7.457 1 96.69 188 PRO A N 1
ATOM 1491 C CA . PRO A 1 188 ? 12.938 -4.129 -7.613 1 96.69 188 PRO A CA 1
ATOM 1492 C C . PRO A 1 188 ? 12.711 -4.93 -6.332 1 96.69 188 PRO A C 1
ATOM 1494 O O . PRO A 1 188 ? 12.812 -4.379 -5.23 1 96.69 188 PRO A O 1
ATOM 1497 N N . THR A 1 189 ? 12.406 -6.211 -6.527 1 98.19 189 THR A N 1
ATOM 1498 C CA . THR A 1 189 ? 12.312 -7.086 -5.363 1 98.19 189 THR A CA 1
ATOM 1499 C C . THR A 1 189 ? 13.617 -7.078 -4.574 1 98.19 189 THR A C 1
ATOM 1501 O O . THR A 1 189 ? 14.695 -7.16 -5.1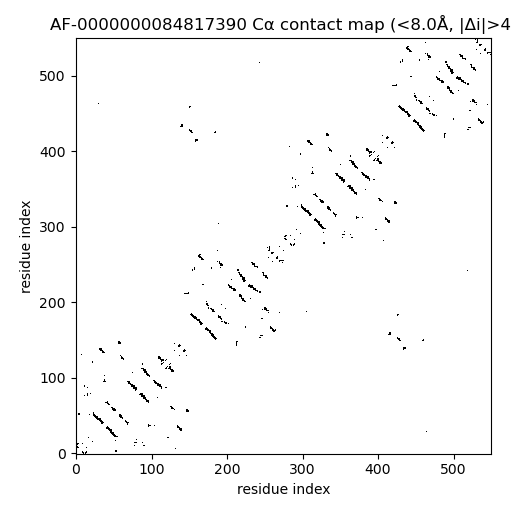52 1 98.19 189 THR A O 1
ATOM 1504 N N . ARG A 1 190 ? 13.492 -6.871 -3.289 1 98.69 190 ARG A N 1
ATOM 1505 C CA . ARG A 1 190 ? 14.641 -6.992 -2.395 1 98.69 190 ARG A CA 1
ATOM 1506 C C . ARG A 1 190 ? 14.625 -8.328 -1.665 1 98.69 190 ARG A C 1
ATOM 1508 O O . ARG A 1 190 ? 13.57 -8.789 -1.215 1 98.69 190 ARG A O 1
ATOM 1515 N N . TYR A 1 191 ? 15.766 -8.945 -1.562 1 98.88 191 TYR A N 1
ATOM 1516 C CA . TYR A 1 191 ? 15.891 -10.25 -0.919 1 98.88 191 TYR A CA 1
ATOM 1517 C C . TYR A 1 191 ? 16.578 -10.125 0.438 1 98.88 191 TYR A C 1
ATOM 1519 O O . TYR A 1 191 ? 17.75 -9.766 0.517 1 98.88 191 TYR A O 1
ATOM 1527 N N . TYR A 1 192 ? 15.852 -10.391 1.456 1 98.94 192 TYR A N 1
ATOM 1528 C CA . TYR A 1 192 ? 16.359 -10.32 2.82 1 98.94 192 TYR A CA 1
ATOM 1529 C C . TYR A 1 192 ? 16.781 -11.703 3.316 1 98.94 192 TYR A C 1
ATOM 1531 O O . TYR A 1 192 ? 15.953 -12.625 3.365 1 98.94 192 TYR A O 1
ATOM 1539 N N . LEU A 1 193 ? 18.016 -11.773 3.715 1 98.88 193 LEU A N 1
ATOM 1540 C CA . LEU A 1 193 ? 18.609 -13.055 4.082 1 98.88 193 LEU A CA 1
ATOM 1541 C C . LEU A 1 193 ? 18.922 -13.102 5.574 1 98.88 193 LEU A C 1
ATOM 1543 O O . LEU A 1 193 ? 19.297 -12.078 6.168 1 98.88 193 LEU A O 1
ATOM 1547 N N . PRO A 1 194 ? 18.828 -14.273 6.148 1 98.44 194 PRO A N 1
ATOM 1548 C CA . PRO A 1 194 ? 19.328 -14.398 7.52 1 98.44 194 PRO A CA 1
ATOM 1549 C C . PRO A 1 194 ? 20.797 -14.008 7.656 1 98.44 194 PRO A C 1
ATOM 1551 O O . PRO A 1 194 ? 21.609 -14.328 6.781 1 98.44 194 PRO A O 1
ATOM 1554 N N . LEU A 1 195 ? 21.047 -13.328 8.703 1 97.69 195 LEU A N 1
ATOM 1555 C CA . LEU A 1 195 ? 22.406 -12.891 8.977 1 97.69 195 LEU A CA 1
ATOM 1556 C C . LEU A 1 195 ? 23.375 -14.062 8.906 1 97.69 195 LEU A C 1
ATOM 1558 O O . LEU A 1 195 ? 24.484 -13.938 8.367 1 97.69 195 LEU A O 1
ATOM 1562 N N . ALA A 1 196 ? 22.953 -15.211 9.359 1 97.69 196 ALA A N 1
ATOM 1563 C CA . ALA A 1 196 ? 23.812 -16.391 9.445 1 97.69 196 ALA A CA 1
ATOM 1564 C C . ALA A 1 196 ? 24.125 -16.953 8.062 1 97.69 196 ALA A C 1
ATOM 1566 O O . ALA A 1 196 ? 25.016 -17.781 7.91 1 97.69 196 ALA A O 1
ATOM 1567 N N . SER A 1 197 ? 23.406 -16.562 7.09 1 98.38 197 SER A N 1
ATOM 1568 C CA . SER A 1 197 ? 23.609 -17.062 5.734 1 98.38 197 SER A CA 1
ATOM 1569 C C . SER A 1 197 ? 24.656 -16.234 4.992 1 98.38 197 SER A C 1
ATOM 1571 O O . SER A 1 197 ? 25.016 -16.547 3.857 1 98.38 197 SER A O 1
ATOM 1573 N N . VAL A 1 198 ? 25.109 -15.203 5.598 1 98.38 198 VAL A N 1
ATOM 1574 C CA . VAL A 1 198 ? 26.125 -14.32 5.031 1 98.38 198 VAL A CA 1
ATOM 1575 C C . VAL A 1 198 ? 27.5 -14.648 5.633 1 98.38 198 VAL A C 1
ATOM 1577 O O . VAL A 1 198 ? 27.609 -14.891 6.836 1 98.38 198 VAL A O 1
ATOM 1580 N N . ASP A 1 199 ? 28.516 -14.672 4.816 1 98.44 199 ASP A N 1
ATOM 1581 C CA . ASP A 1 199 ? 29.875 -14.891 5.281 1 98.44 199 ASP A CA 1
ATOM 1582 C C . ASP A 1 199 ? 30.312 -13.789 6.246 1 98.44 199 ASP A C 1
ATOM 1584 O O . ASP A 1 199 ? 30.547 -12.648 5.836 1 98.44 199 ASP A O 1
ATOM 1588 N N . GLN A 1 200 ? 30.578 -14.148 7.461 1 97.88 200 GLN A N 1
ATOM 1589 C CA . GLN A 1 200 ? 30.844 -13.172 8.508 1 97.88 200 GLN A CA 1
ATOM 1590 C C . GLN A 1 200 ? 32.219 -12.531 8.328 1 97.88 200 GLN A C 1
ATOM 1592 O O . GLN A 1 200 ? 32.438 -11.398 8.766 1 97.88 200 GLN A O 1
ATOM 1597 N N . SER A 1 201 ? 33.031 -13.203 7.641 1 97.94 201 SER A N 1
ATOM 1598 C CA . SER A 1 201 ? 34.406 -12.734 7.516 1 97.94 201 SER A CA 1
ATOM 1599 C C . SER A 1 201 ? 34.5 -11.516 6.598 1 97.94 201 SER A C 1
ATOM 1601 O O . SER A 1 201 ? 35.5 -10.789 6.613 1 97.94 201 SER A O 1
ATOM 1603 N N . VAL A 1 202 ? 33.469 -11.297 5.789 1 98.38 202 VAL A N 1
ATOM 1604 C CA . VAL A 1 202 ? 33.562 -10.227 4.801 1 98.38 202 VAL A CA 1
ATOM 1605 C C . VAL A 1 202 ? 32.781 -9.008 5.285 1 98.38 202 VAL A C 1
ATOM 1607 O O . VAL A 1 202 ? 32.844 -7.941 4.672 1 98.38 202 VAL A O 1
ATOM 1610 N N . LEU A 1 203 ? 32.031 -9.055 6.352 1 98.25 203 LEU A N 1
ATOM 1611 C CA . LEU A 1 203 ? 31.203 -7.977 6.848 1 98.25 203 LEU A CA 1
ATOM 1612 C C . LEU A 1 203 ? 32 -7.02 7.73 1 98.25 203 LEU A C 1
ATOM 1614 O O . LEU A 1 203 ? 32.75 -7.457 8.594 1 98.25 203 LEU A O 1
ATOM 1618 N N . ARG A 1 204 ? 31.875 -5.754 7.434 1 98.38 204 ARG A N 1
ATOM 1619 C CA . ARG A 1 204 ? 32.375 -4.695 8.312 1 98.38 204 ARG A CA 1
ATOM 1620 C C . ARG A 1 204 ? 31.266 -3.693 8.641 1 98.38 204 ARG A C 1
ATOM 1622 O O . ARG A 1 204 ? 30.562 -3.219 7.742 1 98.38 204 ARG A O 1
ATOM 1629 N N . LYS A 1 205 ? 31.094 -3.406 9.883 1 98 205 LYS A N 1
ATOM 1630 C CA . LYS A 1 205 ? 30.047 -2.467 10.281 1 98 205 LYS A CA 1
ATOM 1631 C C . LYS A 1 205 ? 30.281 -1.093 9.664 1 98 205 LYS A C 1
ATOM 1633 O O . LYS A 1 205 ? 31.406 -0.609 9.609 1 98 205 LYS A O 1
ATOM 1638 N N . SER A 1 206 ? 29.219 -0.568 9.164 1 98.56 206 SER A N 1
ATOM 1639 C CA . SER A 1 206 ? 29.219 0.795 8.641 1 98.56 206 SER A CA 1
ATOM 1640 C C . SER A 1 206 ? 28.656 1.774 9.656 1 98.56 206 SER A C 1
ATOM 1642 O O . SER A 1 206 ? 27.844 1.391 10.516 1 98.56 206 SER A O 1
ATOM 1644 N N . GLU A 1 207 ? 28.984 3.025 9.586 1 98.12 207 GLU A N 1
ATOM 1645 C CA . GLU A 1 207 ? 28.438 4.066 10.453 1 98.12 207 GLU A CA 1
ATOM 1646 C C . GLU A 1 207 ? 27.219 4.734 9.805 1 98.12 207 GLU A C 1
ATOM 1648 O O . GLU A 1 207 ? 26.562 5.559 10.43 1 98.12 207 GLU A O 1
ATOM 1653 N N . LEU A 1 208 ? 26.984 4.277 8.609 1 98 208 LEU A N 1
ATOM 1654 C CA . LEU A 1 208 ? 25.875 4.902 7.895 1 98 208 LEU A CA 1
ATOM 1655 C C . LEU A 1 208 ? 24.547 4.496 8.508 1 98 208 LEU A C 1
ATOM 1657 O O . LEU A 1 208 ? 24.328 3.324 8.836 1 98 208 LEU A O 1
ATOM 1661 N N . LEU A 1 209 ? 23.703 5.453 8.727 1 97.88 209 LEU A N 1
ATOM 1662 C CA . LEU A 1 209 ? 22.297 5.277 9.086 1 97.88 209 LEU A CA 1
ATOM 1663 C C . LEU A 1 209 ? 21.391 6.004 8.102 1 97.88 209 LEU A C 1
ATOM 1665 O O . LEU A 1 209 ? 21.672 7.137 7.707 1 97.88 209 LEU A O 1
ATOM 1669 N N . SER A 1 210 ? 20.406 5.305 7.617 1 97.25 210 SER A N 1
ATOM 1670 C CA . SER A 1 210 ? 19.406 5.938 6.766 1 97.25 210 SER A CA 1
ATOM 1671 C C . SER A 1 210 ? 18 5.688 7.289 1 97.25 210 SER A C 1
ATOM 1673 O O . SER A 1 210 ? 17.797 4.852 8.172 1 97.25 210 SER A O 1
ATOM 1675 N N . LYS A 1 211 ? 17.047 6.5 6.805 1 96.69 211 LYS A N 1
ATOM 1676 C CA . LYS A 1 211 ? 15.672 6.402 7.281 1 96.69 211 LYS A CA 1
ATOM 1677 C C . LYS A 1 211 ? 14.695 6.246 6.117 1 96.69 211 LYS A C 1
ATOM 1679 O O . LYS A 1 211 ? 14.922 6.797 5.039 1 96.69 211 LYS A O 1
ATOM 1684 N N . CYS A 1 212 ? 13.68 5.508 6.359 1 96.12 212 CYS A N 1
ATOM 1685 C CA . CYS A 1 212 ? 12.586 5.273 5.422 1 96.12 212 CYS A CA 1
ATOM 1686 C C . CYS A 1 212 ? 11.234 5.305 6.137 1 96.12 212 CYS A C 1
ATOM 1688 O O . CYS A 1 212 ? 11.078 4.695 7.195 1 96.12 212 CYS A O 1
ATOM 1690 N N . PRO A 1 213 ? 10.25 5.984 5.617 1 96.38 213 PRO A N 1
ATOM 1691 C CA . PRO A 1 213 ? 8.961 6.07 6.316 1 96.38 213 PRO A CA 1
ATOM 1692 C C . PRO A 1 213 ? 8.266 4.715 6.441 1 96.38 213 PRO A C 1
ATOM 1694 O O . PRO A 1 213 ? 7.422 4.531 7.324 1 96.38 213 PRO A O 1
ATOM 1697 N N . TYR A 1 214 ? 8.586 3.783 5.582 1 97.56 214 TYR A N 1
ATOM 1698 C CA . TYR A 1 214 ? 7.863 2.518 5.512 1 97.56 214 TYR A CA 1
ATOM 1699 C C . TYR A 1 214 ? 8.547 1.454 6.363 1 97.56 214 TYR A C 1
ATOM 1701 O O . TYR A 1 214 ? 7.883 0.564 6.906 1 97.56 214 TYR A O 1
ATOM 1709 N N . LYS A 1 215 ? 9.914 1.557 6.523 1 98.31 215 LYS A N 1
ATOM 1710 C CA . LYS A 1 215 ? 10.633 0.428 7.109 1 98.31 215 LYS A CA 1
ATOM 1711 C C . LYS A 1 215 ? 11.383 0.847 8.375 1 98.31 215 LYS A C 1
ATOM 1713 O O . LYS A 1 215 ? 11.758 0.002 9.188 1 98.31 215 LYS A O 1
ATOM 1718 N N . GLY A 1 216 ? 11.625 2.164 8.516 1 98.06 216 GLY A N 1
ATOM 1719 C CA . GLY A 1 216 ? 12.32 2.631 9.703 1 98.06 216 GLY A CA 1
ATOM 1720 C C . GLY A 1 216 ? 13.773 2.975 9.453 1 98.06 216 GLY A C 1
ATOM 1721 O O . GLY A 1 216 ? 14.117 3.523 8.406 1 98.06 216 GLY A O 1
ATOM 1722 N N . ASP A 1 217 ? 14.586 2.785 10.445 1 98.12 217 ASP A N 1
ATOM 1723 C CA . ASP A 1 217 ? 16 3.137 10.375 1 98.12 217 ASP A CA 1
ATOM 1724 C C . ASP A 1 217 ? 16.844 1.937 9.953 1 98.12 217 ASP A C 1
ATOM 1726 O O . ASP A 1 217 ? 16.781 0.875 10.578 1 98.12 217 ASP A O 1
ATOM 1730 N N . ALA A 1 218 ? 17.594 2.15 8.953 1 98.56 218 ALA A N 1
ATOM 1731 C CA . ALA A 1 218 ? 18.453 1.081 8.438 1 98.56 218 ALA A CA 1
ATOM 1732 C C . ALA A 1 218 ? 19.891 1.257 8.898 1 98.56 218 ALA A C 1
ATOM 1734 O O . ALA A 1 218 ? 20.406 2.377 8.938 1 98.56 218 ALA A O 1
ATOM 1735 N N . GLU A 1 219 ? 20.484 0.258 9.211 1 98.69 219 GLU A N 1
ATOM 1736 C CA . GLU A 1 219 ? 21.922 0.153 9.445 1 98.69 219 GLU A CA 1
ATOM 1737 C C . GLU A 1 219 ? 22.625 -0.585 8.305 1 98.69 219 GLU A C 1
ATOM 1739 O O . GLU A 1 219 ? 21.969 -1.221 7.477 1 98.69 219 GLU A O 1
ATOM 1744 N N . TYR A 1 220 ? 24 -0.472 8.312 1 98.75 220 TYR A N 1
ATOM 1745 C CA . TYR A 1 220 ? 24.672 -0.958 7.113 1 98.75 220 TYR A CA 1
ATOM 1746 C C . TYR A 1 220 ? 25.922 -1.746 7.469 1 98.75 220 TYR A C 1
ATOM 1748 O O . TYR A 1 220 ? 26.453 -1.611 8.578 1 98.75 220 TYR A O 1
ATOM 1756 N N . TYR A 1 221 ? 26.312 -2.523 6.547 1 98.75 221 TYR A N 1
ATOM 1757 C CA . TYR A 1 221 ? 27.625 -3.143 6.508 1 98.75 221 TYR A CA 1
ATOM 1758 C C . TYR A 1 221 ? 28.344 -2.807 5.207 1 98.75 221 TYR A C 1
ATOM 1760 O O . TYR A 1 221 ? 27.703 -2.635 4.164 1 98.75 221 TYR A O 1
ATOM 1768 N N . HIS A 1 222 ? 29.609 -2.662 5.32 1 98.75 222 HIS A N 1
ATOM 1769 C CA . HIS A 1 222 ? 30.484 -2.826 4.16 1 98.75 222 HIS A CA 1
ATOM 1770 C C . HIS A 1 222 ? 30.75 -4.301 3.879 1 98.75 222 HIS A C 1
ATOM 1772 O O . HIS A 1 222 ? 30.562 -5.148 4.758 1 98.75 222 HIS A O 1
ATOM 1778 N N . ILE A 1 223 ? 31.125 -4.57 2.648 1 98.69 223 ILE A N 1
ATOM 1779 C CA . ILE A 1 223 ? 31.656 -5.883 2.277 1 98.69 223 ILE A CA 1
ATOM 1780 C C . ILE A 1 223 ? 33.125 -5.75 1.847 1 98.69 223 ILE A C 1
ATOM 1782 O O . ILE A 1 223 ? 33.438 -4.898 1.024 1 98.69 223 ILE A O 1
ATOM 1786 N N . VAL A 1 224 ? 33.969 -6.547 2.451 1 98.5 224 VAL A N 1
ATOM 1787 C CA . VAL A 1 224 ? 35.375 -6.559 2.051 1 98.5 224 VAL A CA 1
ATOM 1788 C C . VAL A 1 224 ? 35.719 -7.887 1.373 1 98.5 224 VAL A C 1
ATOM 1790 O O . VAL A 1 224 ? 35.656 -8.945 2.004 1 98.5 224 VAL A O 1
ATOM 1793 N N . VAL A 1 225 ? 36.031 -7.789 0.133 1 97.5 225 VAL A N 1
ATOM 1794 C CA . VAL A 1 225 ? 36.438 -8.961 -0.629 1 97.5 225 VAL A CA 1
ATOM 1795 C C . VAL A 1 225 ? 37.688 -8.641 -1.437 1 97.5 225 VAL A C 1
ATOM 1797 O O . VAL A 1 225 ? 37.812 -7.543 -1.988 1 97.5 225 VAL A O 1
ATOM 1800 N N . ASN A 1 226 ? 38.688 -9.633 -1.428 1 94.5 226 ASN A N 1
ATOM 1801 C CA . ASN A 1 226 ? 39.906 -9.484 -2.182 1 94.5 226 ASN A CA 1
ATOM 1802 C C . ASN A 1 226 ? 40.625 -8.18 -1.848 1 94.5 226 ASN A C 1
ATOM 1804 O O . ASN A 1 226 ? 41.094 -7.48 -2.744 1 94.5 226 ASN A O 1
ATOM 1808 N N . GLY A 1 227 ? 40.531 -7.738 -0.651 1 95.19 227 GLY A N 1
ATOM 1809 C CA . GLY A 1 227 ? 41.219 -6.559 -0.186 1 95.19 227 GLY A CA 1
ATOM 1810 C C . GLY A 1 227 ? 40.531 -5.262 -0.533 1 95.19 227 GLY A C 1
ATOM 1811 O O . GLY A 1 227 ? 41 -4.176 -0.212 1 95.19 227 GLY A O 1
ATOM 1812 N N . GLU A 1 228 ? 39.438 -5.316 -1.174 1 97.56 228 GLU A N 1
ATOM 1813 C CA . GLU A 1 228 ? 38.656 -4.137 -1.57 1 97.56 228 GLU A CA 1
ATOM 1814 C C . GLU A 1 228 ? 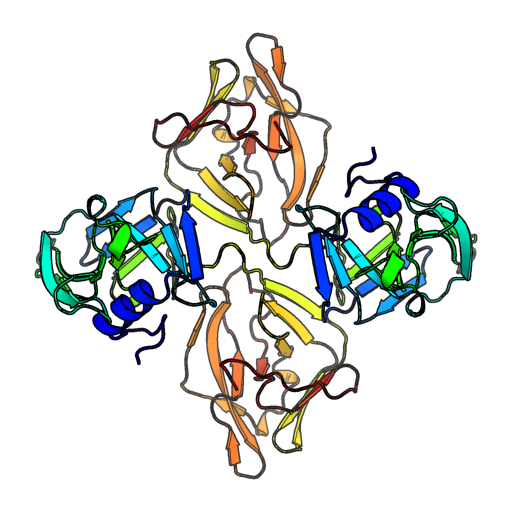37.406 -3.992 -0.727 1 97.56 228 GLU A C 1
ATOM 1816 O O . GLU A 1 228 ? 36.688 -4.969 -0.498 1 97.56 228 GLU A O 1
ATOM 1821 N N . GLU A 1 229 ? 37.156 -2.795 -0.277 1 98.19 229 GLU A N 1
ATOM 1822 C CA . GLU A 1 229 ? 35.969 -2.498 0.521 1 98.19 229 GLU A CA 1
ATOM 1823 C C . GLU A 1 229 ? 34.844 -1.948 -0.347 1 98.19 229 GLU A C 1
ATOM 1825 O O . GLU A 1 229 ? 35.031 -0.965 -1.067 1 98.19 229 GLU A O 1
ATOM 1830 N N . HIS A 1 230 ? 33.781 -2.602 -0.369 1 98.25 230 HIS A N 1
ATOM 1831 C CA . HIS A 1 230 ? 32.531 -2.104 -0.959 1 98.25 230 HIS A CA 1
ATOM 1832 C C . HIS A 1 230 ? 31.656 -1.438 0.092 1 98.25 230 HIS A C 1
ATOM 1834 O O . HIS A 1 230 ? 31.016 -2.121 0.904 1 98.25 230 HIS A O 1
ATOM 1840 N N . LYS A 1 231 ? 31.578 -0.146 0.037 1 98.31 231 LYS A N 1
ATOM 1841 C CA . LYS A 1 231 ? 31 0.642 1.121 1 98.31 231 LYS A CA 1
ATOM 1842 C C . LYS A 1 231 ? 29.484 0.541 1.121 1 98.31 231 LYS A C 1
ATOM 1844 O O . LYS A 1 231 ? 28.844 0.612 0.065 1 98.31 231 LYS A O 1
ATOM 1849 N N . ASP A 1 232 ? 28.859 0.305 2.338 1 98.56 232 ASP A N 1
ATOM 1850 C CA . ASP A 1 232 ? 27.422 0.403 2.584 1 98.56 232 ASP A CA 1
ATOM 1851 C C . ASP A 1 232 ? 26.641 -0.478 1.615 1 98.56 232 ASP A C 1
ATOM 1853 O O . ASP A 1 232 ? 25.609 -0.065 1.095 1 98.56 232 ASP A O 1
ATOM 1857 N N . LEU A 1 233 ? 27.141 -1.676 1.366 1 98.5 233 LEU A N 1
ATOM 1858 C CA . LEU A 1 233 ? 26.594 -2.549 0.328 1 98.5 233 LEU A CA 1
ATOM 1859 C C . LEU A 1 233 ? 25.406 -3.348 0.851 1 98.5 233 LEU A C 1
ATOM 1861 O O . LEU A 1 233 ? 24.594 -3.836 0.068 1 98.5 233 LEU A O 1
ATOM 1865 N N . VAL A 1 234 ? 25.344 -3.492 2.156 1 98.69 234 VAL A N 1
ATOM 1866 C CA . VAL A 1 234 ? 24.328 -4.305 2.828 1 98.69 234 VAL A CA 1
ATOM 1867 C C . VAL A 1 234 ? 23.594 -3.455 3.857 1 98.69 234 VAL A C 1
ATOM 1869 O O . VAL A 1 234 ? 24.203 -2.697 4.609 1 98.69 234 VAL A O 1
ATOM 1872 N N . TRP A 1 235 ? 22.281 -3.574 3.863 1 98.81 235 TRP A N 1
ATOM 1873 C CA . TRP A 1 235 ? 21.547 -2.885 4.918 1 98.81 235 TRP A CA 1
ATOM 1874 C C . TRP A 1 235 ? 20.641 -3.855 5.672 1 98.81 235 TRP A C 1
ATOM 1876 O O . TRP A 1 235 ? 20.438 -4.984 5.227 1 98.81 235 TRP A O 1
ATOM 1886 N N . TYR A 1 236 ? 20.266 -3.459 6.824 1 98.81 236 TYR A N 1
ATOM 1887 C CA . TYR A 1 236 ? 19.328 -4.207 7.656 1 98.81 236 TYR A CA 1
ATOM 1888 C C . TYR A 1 236 ? 18.578 -3.275 8.594 1 98.81 236 TYR A C 1
ATOM 1890 O O . TYR A 1 236 ? 18.938 -2.107 8.75 1 98.81 236 TYR A O 1
ATOM 1898 N N . TYR A 1 237 ? 17.469 -3.73 9.102 1 98.81 237 TYR A N 1
ATOM 1899 C CA . TYR A 1 237 ? 16.656 -3.031 10.094 1 98.81 237 TYR A CA 1
ATOM 1900 C C . TYR A 1 237 ? 16.594 -3.809 11.406 1 98.81 237 TYR A C 1
ATOM 1902 O O . TYR A 1 237 ? 16.031 -4.902 11.461 1 98.81 237 TYR A O 1
ATOM 1910 N N . ARG A 1 238 ? 17.156 -3.25 12.398 1 98.19 238 ARG A N 1
ATOM 1911 C CA . ARG A 1 238 ? 17.078 -3.918 13.695 1 98.19 238 ARG A CA 1
ATOM 1912 C C . ARG A 1 238 ? 15.656 -3.885 14.242 1 98.19 238 ARG A C 1
ATOM 1914 O O . ARG A 1 238 ? 15.148 -4.902 14.727 1 98.19 238 ARG A O 1
ATOM 1921 N N . ASN A 1 239 ? 15 -2.791 14.156 1 98 239 ASN A N 1
ATOM 1922 C CA . ASN A 1 239 ? 13.641 -2.541 14.617 1 98 239 ASN A CA 1
ATOM 1923 C C . ASN A 1 239 ? 12.805 -1.839 13.547 1 98 239 ASN A C 1
ATOM 1925 O O . ASN A 1 239 ? 12.516 -0.649 13.664 1 98 239 ASN A O 1
ATOM 1929 N N . PRO A 1 240 ? 12.352 -2.615 12.531 1 98.31 240 PRO A N 1
ATOM 1930 C CA . PRO A 1 240 ? 11.539 -1.979 11.492 1 98.31 240 PRO A CA 1
ATOM 1931 C C . PRO A 1 240 ? 10.172 -1.524 12 1 98.31 240 PRO A C 1
ATOM 1933 O O . PRO A 1 240 ? 9.789 -1.852 13.125 1 98.31 240 PRO A O 1
ATOM 1936 N N . THR A 1 241 ? 9.523 -0.696 11.219 1 96.81 241 THR A N 1
ATOM 1937 C CA . THR A 1 241 ? 8.133 -0.369 11.508 1 96.81 241 THR A CA 1
ATOM 1938 C C . THR A 1 241 ? 7.285 -1.635 11.57 1 96.81 241 THR A C 1
ATOM 1940 O O . THR A 1 241 ? 7.699 -2.693 11.094 1 96.81 241 THR A O 1
ATOM 1943 N N . HIS A 1 242 ? 6.102 -1.539 12.102 1 94.31 242 HIS A N 1
ATOM 1944 C CA . HIS A 1 242 ? 5.188 -2.672 12.18 1 94.31 242 HIS A CA 1
ATOM 1945 C C . HIS A 1 242 ? 4.836 -3.197 10.797 1 94.31 242 HIS A C 1
ATOM 1947 O O . HIS A 1 242 ? 4.75 -4.41 10.586 1 94.31 242 HIS A O 1
ATOM 1953 N N . GLU A 1 243 ? 4.715 -2.33 9.867 1 94.75 243 GLU A N 1
ATOM 1954 C CA . GLU A 1 243 ? 4.34 -2.705 8.508 1 94.75 243 GLU A CA 1
ATOM 1955 C C . GLU A 1 243 ? 5.41 -3.576 7.859 1 94.75 243 GLU A C 1
ATOM 1957 O O . GLU A 1 243 ? 5.109 -4.406 7 1 94.75 243 GLU A O 1
ATOM 1962 N N . SER A 1 244 ? 6.68 -3.404 8.312 1 97.81 244 SER A N 1
ATOM 1963 C CA . SER A 1 244 ? 7.793 -4.113 7.688 1 97.81 244 SER A CA 1
ATOM 1964 C C . SER A 1 244 ? 8.453 -5.078 8.672 1 97.81 244 SER A C 1
ATOM 1966 O O . SER A 1 244 ? 9.625 -5.414 8.523 1 97.81 244 SER A O 1
ATOM 1968 N N . ALA A 1 245 ? 7.688 -5.535 9.633 1 97.44 245 ALA A N 1
ATOM 1969 C CA . ALA A 1 245 ? 8.219 -6.352 10.727 1 97.44 245 ALA A CA 1
ATOM 1970 C C . ALA A 1 245 ? 8.828 -7.645 10.195 1 97.44 245 ALA A C 1
ATOM 1972 O O . ALA A 1 245 ? 9.742 -8.203 10.805 1 97.44 245 ALA A O 1
ATOM 1973 N N . GLY A 1 246 ? 8.445 -8.07 9.016 1 98 246 GLY A N 1
ATOM 1974 C CA . GLY A 1 246 ? 8.852 -9.359 8.469 1 98 246 GLY A CA 1
ATOM 1975 C C . GLY A 1 246 ? 10.312 -9.398 8.062 1 98 246 GLY A C 1
ATOM 1976 O O . GLY A 1 246 ? 10.867 -10.477 7.832 1 98 246 GLY A O 1
ATOM 1977 N N . VAL A 1 247 ? 11 -8.25 8.109 1 98.69 247 VAL A N 1
ATOM 1978 C CA . VAL A 1 247 ? 12.383 -8.266 7.645 1 98.69 247 VAL A CA 1
ATOM 1979 C C . VAL A 1 247 ? 13.32 -7.926 8.797 1 98.69 247 VAL A C 1
ATOM 1981 O O . VAL A 1 247 ? 14.508 -7.668 8.594 1 98.69 247 VAL A O 1
ATOM 1984 N N . ALA A 1 248 ? 12.82 -7.906 10.031 1 98.69 248 ALA A N 1
ATOM 1985 C CA . ALA A 1 248 ? 13.617 -7.543 11.203 1 98.69 248 ALA A CA 1
ATOM 1986 C C . ALA A 1 248 ? 14.859 -8.422 11.312 1 98.69 248 ALA A C 1
ATOM 1988 O O . ALA A 1 248 ? 14.758 -9.648 11.336 1 98.69 248 ALA A O 1
ATOM 1989 N N . GLY A 1 249 ? 15.969 -7.758 11.289 1 98.31 249 GLY A N 1
ATOM 1990 C CA . GLY A 1 249 ? 17.219 -8.438 11.555 1 98.31 249 GLY A CA 1
ATOM 1991 C C . GLY A 1 249 ? 17.797 -9.117 10.328 1 98.31 249 GLY A C 1
ATOM 1992 O O . GLY A 1 249 ? 18.906 -9.664 10.375 1 98.31 249 GLY A O 1
ATOM 1993 N N . LEU A 1 250 ? 17.109 -9.125 9.203 1 98.88 250 LEU A N 1
ATOM 1994 C CA . LEU A 1 250 ? 17.578 -9.766 7.98 1 98.88 250 LEU A CA 1
ATOM 1995 C C . LEU A 1 250 ? 18.422 -8.805 7.148 1 98.88 250 LEU A C 1
ATOM 1997 O O . LEU A 1 250 ? 18.234 -7.586 7.223 1 98.88 250 LEU A O 1
ATOM 2001 N N . LEU A 1 251 ? 19.328 -9.336 6.402 1 98.88 251 LEU A N 1
ATOM 2002 C CA . LEU A 1 251 ? 20.25 -8.523 5.621 1 98.88 251 LEU A CA 1
ATOM 2003 C C . LEU A 1 251 ? 19.828 -8.469 4.16 1 98.88 251 LEU A C 1
ATOM 2005 O O . LEU A 1 251 ? 19.391 -9.477 3.596 1 98.88 251 LEU A O 1
ATOM 2009 N N . CYS A 1 252 ? 20.031 -7.352 3.572 1 98.81 252 CYS A N 1
ATOM 2010 C CA . CYS A 1 252 ? 19.703 -7.141 2.166 1 98.81 252 CYS A CA 1
ATOM 2011 C C . CYS A 1 252 ? 20.859 -6.48 1.43 1 98.81 252 CYS A C 1
ATOM 2013 O O . CYS A 1 252 ? 21.484 -5.566 1.958 1 98.81 252 CYS A O 1
ATOM 2015 N N . PHE A 1 253 ? 21.125 -6.918 0.211 1 98.75 253 PHE A N 1
ATOM 2016 C CA . PHE A 1 253 ? 22.172 -6.363 -0.655 1 98.75 253 PHE A CA 1
ATOM 2017 C C . PHE A 1 253 ? 21.547 -5.48 -1.736 1 98.75 253 PHE A C 1
ATOM 2019 O O . PHE A 1 253 ? 20.438 -5.738 -2.193 1 98.75 253 PHE A O 1
ATOM 2026 N N . TYR A 1 254 ? 22.219 -4.422 -2.154 1 97.88 254 TYR A N 1
ATOM 2027 C CA . TYR A 1 254 ? 21.797 -3.666 -3.326 1 97.88 254 TYR A CA 1
ATOM 2028 C C . TYR A 1 254 ? 21.891 -4.516 -4.59 1 97.88 254 TYR A C 1
ATOM 2030 O O . TYR A 1 254 ? 22.969 -4.723 -5.125 1 97.88 254 TYR A O 1
ATOM 2038 N N . ASN A 1 255 ? 20.688 -4.863 -5.133 1 96.19 255 ASN A N 1
ATOM 2039 C CA . ASN A 1 255 ? 20.625 -5.629 -6.375 1 96.19 255 ASN A CA 1
ATOM 2040 C C . ASN A 1 255 ? 21.422 -4.949 -7.488 1 96.19 255 ASN A C 1
ATOM 2042 O O . ASN A 1 255 ? 22 -5.621 -8.344 1 96.19 255 ASN A O 1
ATOM 2046 N N . GLU A 1 256 ? 21.438 -3.684 -7.375 1 97.12 256 GLU A N 1
ATOM 2047 C CA . GLU A 1 256 ? 22.047 -2.852 -8.406 1 97.12 256 GLU A CA 1
ATOM 2048 C C . GLU A 1 256 ? 23.562 -3.053 -8.461 1 97.12 256 GLU A C 1
ATOM 2050 O O . GLU A 1 256 ? 24.203 -2.736 -9.461 1 97.12 256 GLU A O 1
ATOM 2055 N N . LYS A 1 257 ? 24.172 -3.619 -7.387 1 97.56 257 LYS A N 1
ATOM 2056 C CA . LYS A 1 257 ? 25.625 -3.541 -7.23 1 97.56 257 LYS A CA 1
ATOM 2057 C C . LYS A 1 257 ? 26.234 -4.93 -7.074 1 97.56 257 LYS A C 1
ATOM 2059 O O . LYS A 1 257 ? 27.453 -5.07 -6.984 1 97.56 257 LYS A O 1
ATOM 2064 N N . VAL A 1 258 ? 25.359 -5.953 -7.004 1 98.5 258 VAL A N 1
ATOM 2065 C CA . VAL A 1 258 ? 25.875 -7.305 -6.789 1 98.5 258 VAL A CA 1
ATOM 2066 C C . VAL A 1 258 ? 25.219 -8.266 -7.777 1 98.5 258 VAL A C 1
ATOM 2068 O O . VAL A 1 258 ? 24.266 -7.898 -8.477 1 98.5 258 VAL A O 1
ATOM 2071 N N . ASP A 1 259 ? 25.75 -9.461 -7.867 1 98.62 259 ASP A N 1
ATOM 2072 C CA . ASP A 1 259 ? 25.125 -10.555 -8.609 1 98.62 259 ASP A CA 1
ATOM 2073 C C . ASP A 1 259 ? 24.25 -11.406 -7.699 1 98.62 259 ASP A C 1
ATOM 2075 O O . ASP A 1 259 ? 24.719 -11.938 -6.691 1 98.62 259 ASP A O 1
ATOM 2079 N N . ILE A 1 260 ? 23.062 -11.5 -8.023 1 98.75 260 ILE A N 1
ATOM 2080 C CA . ILE A 1 260 ? 22.141 -12.336 -7.25 1 98.75 260 ILE A CA 1
ATOM 2081 C C . ILE A 1 260 ? 21.672 -13.508 -8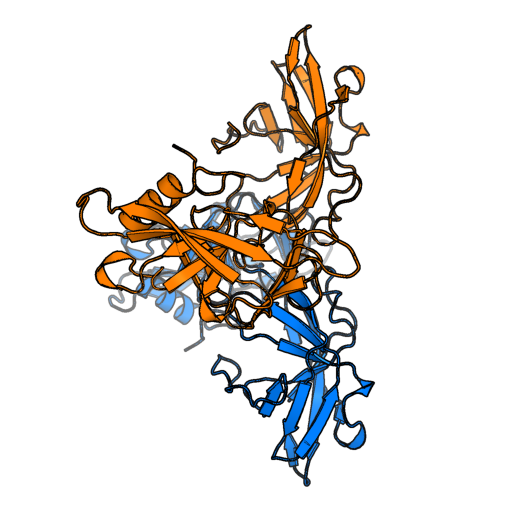.102 1 98.75 260 ILE A C 1
ATOM 2083 O O . ILE A 1 260 ? 21.219 -13.32 -9.234 1 98.75 260 ILE A O 1
ATOM 2087 N N . PHE A 1 261 ? 21.859 -14.664 -7.625 1 98.75 261 PHE A N 1
ATOM 2088 C CA . PHE A 1 261 ? 21.281 -15.875 -8.195 1 98.75 261 PHE A CA 1
ATOM 2089 C C . PHE A 1 261 ? 20.047 -16.297 -7.43 1 98.75 261 PHE A C 1
ATOM 2091 O O . PHE A 1 261 ? 20.078 -16.469 -6.211 1 98.75 261 PHE A O 1
ATOM 2098 N N . LEU A 1 262 ? 18.984 -16.391 -8.094 1 98.62 262 LEU A N 1
ATOM 2099 C CA . LEU A 1 262 ? 17.719 -16.891 -7.566 1 98.62 262 LEU A CA 1
ATOM 2100 C C . LEU A 1 262 ? 17.281 -18.156 -8.297 1 98.62 262 LEU A C 1
ATOM 2102 O O . LEU A 1 262 ? 17.234 -18.188 -9.523 1 98.62 262 LEU A O 1
ATOM 2106 N N . ASP A 1 263 ? 17.062 -19.219 -7.617 1 97.19 263 ASP A N 1
ATOM 2107 C CA . ASP A 1 263 ? 16.766 -20.516 -8.227 1 97.19 263 ASP A CA 1
ATOM 2108 C C . ASP A 1 263 ? 17.891 -20.953 -9.156 1 97.19 263 ASP A C 1
ATOM 2110 O O . ASP A 1 263 ? 17.641 -21.484 -10.242 1 97.19 263 ASP A O 1
ATOM 2114 N N . GLY A 1 264 ? 19.016 -20.594 -8.75 1 97.38 264 GLY A N 1
ATOM 2115 C CA . GLY A 1 264 ? 20.188 -20.984 -9.523 1 97.38 264 GLY A CA 1
ATOM 2116 C C . GLY A 1 264 ? 20.391 -20.141 -10.773 1 97.38 264 GLY A C 1
ATOM 2117 O O . GLY A 1 264 ? 21.328 -20.375 -11.531 1 97.38 264 GLY A O 1
ATOM 2118 N N . GLN A 1 265 ? 19.594 -19.172 -10.961 1 97.94 265 GLN A N 1
ATOM 2119 C CA . GLN A 1 265 ? 19.688 -18.344 -12.156 1 97.94 265 GLN A CA 1
ATOM 2120 C C . GLN A 1 265 ? 20.109 -16.922 -11.797 1 97.94 265 GLN A C 1
ATOM 2122 O O . GLN A 1 265 ? 19.578 -16.312 -10.859 1 97.94 265 GLN A O 1
ATOM 2127 N N . LEU A 1 266 ? 21.062 -16.391 -12.578 1 98.5 266 LEU A N 1
ATOM 2128 C CA . LEU A 1 266 ? 21.516 -15.031 -12.367 1 98.5 266 LEU A CA 1
ATOM 2129 C C . LEU A 1 266 ? 20.438 -14.023 -12.734 1 98.5 266 LEU A C 1
ATOM 2131 O O . LEU A 1 266 ? 19.891 -14.062 -13.844 1 98.5 266 LEU A O 1
ATOM 2135 N N . LEU A 1 267 ? 20.125 -13.156 -11.828 1 98.06 267 LEU A N 1
ATOM 2136 C CA . LEU A 1 267 ? 19.141 -12.102 -12.086 1 98.06 267 LEU A CA 1
ATOM 2137 C C . LEU A 1 267 ? 19.797 -10.938 -12.82 1 98.06 267 LEU A C 1
ATOM 2139 O O . LEU A 1 267 ? 20.953 -10.602 -12.578 1 98.06 267 LEU A O 1
ATOM 2143 N N . GLU A 1 268 ? 18.969 -10.383 -13.664 1 96.75 268 GLU A N 1
ATOM 2144 C CA . GLU A 1 268 ? 19.422 -9.125 -14.25 1 96.75 268 GLU A CA 1
ATOM 2145 C C . GLU A 1 268 ? 19.562 -8.047 -13.18 1 96.75 268 GLU A C 1
ATOM 2147 O O . GLU A 1 268 ? 18.719 -7.914 -12.305 1 96.75 268 GLU A O 1
ATOM 2152 N N . ARG A 1 269 ? 20.625 -7.27 -13.281 1 96.19 269 ARG A N 1
ATOM 2153 C CA . ARG A 1 269 ? 20.812 -6.164 -12.352 1 96.19 269 ARG A CA 1
ATOM 2154 C C . ARG A 1 269 ? 19.891 -4.996 -12.688 1 96.19 269 ARG A C 1
ATOM 2156 O O . ARG A 1 269 ? 19.953 -4.465 -13.797 1 96.19 269 ARG A O 1
ATOM 2163 N N . PRO A 1 270 ? 19.125 -4.633 -11.781 1 96.06 270 PRO A N 1
ATOM 2164 C CA . PRO A 1 270 ? 18.25 -3.506 -12.094 1 96.06 270 PRO A CA 1
ATOM 2165 C C . PRO A 1 270 ? 18.984 -2.172 -12.148 1 96.06 270 PRO A C 1
ATOM 2167 O O . PRO A 1 270 ? 20.047 -2.025 -11.539 1 96.06 270 PRO A O 1
ATOM 2170 N N . VAL A 1 271 ? 18.469 -1.261 -12.945 1 94.19 271 VAL A N 1
ATOM 2171 C CA . VAL A 1 271 ? 18.938 0.119 -12.977 1 94.19 271 VAL A CA 1
ATOM 2172 C C . VAL A 1 271 ? 17.922 1.029 -12.289 1 94.19 271 VAL A C 1
ATOM 2174 O O . VAL A 1 271 ? 16.781 1.155 -12.742 1 94.19 271 VAL A O 1
ATOM 2177 N N . THR A 1 272 ? 18.312 1.569 -11.141 1 92.44 272 THR A N 1
ATOM 2178 C CA . THR A 1 272 ? 17.484 2.486 -10.367 1 92.44 272 THR A CA 1
ATOM 2179 C C . THR A 1 272 ? 18.297 3.701 -9.922 1 92.44 272 THR A C 1
ATOM 2181 O O . THR A 1 272 ? 19.422 3.896 -10.375 1 92.44 272 THR A O 1
ATOM 2184 N N . PHE A 1 273 ? 17.656 4.543 -9.086 1 85.69 273 PHE A N 1
ATOM 2185 C CA . PHE A 1 273 ? 18.359 5.699 -8.555 1 85.69 273 PHE A CA 1
ATOM 2186 C C . PHE A 1 273 ? 19.453 5.266 -7.586 1 85.69 273 PHE A C 1
ATOM 2188 O O . PHE A 1 273 ? 20.297 6.078 -7.184 1 85.69 273 PHE A O 1
ATOM 2195 N N . PHE A 1 274 ? 19.578 3.959 -7.316 1 86.31 274 PHE A N 1
ATOM 2196 C CA . PHE A 1 274 ? 20.594 3.445 -6.406 1 86.31 274 PHE A CA 1
ATOM 2197 C C . PHE A 1 274 ? 21.781 2.893 -7.176 1 86.31 274 PHE A C 1
ATOM 2199 O O . PHE A 1 274 ? 22.734 2.369 -6.582 1 86.31 274 PHE A O 1
ATOM 2206 N N . SER A 1 275 ? 21.641 2.871 -8.492 1 90.81 275 SER A N 1
ATOM 2207 C CA . SER A 1 275 ? 22.719 2.328 -9.312 1 90.81 275 SER A CA 1
ATOM 2208 C C . SER A 1 275 ? 23.984 3.166 -9.188 1 90.81 275 SER A C 1
ATOM 2210 O O . SER A 1 275 ? 23.906 4.367 -8.93 1 90.81 275 SER A O 1
ATOM 2212 N N . MET B 1 1 ? -25.266 -8.867 -17.031 1 38.81 1 MET B N 1
ATOM 2213 C CA . MET B 1 1 ? -23.922 -9.148 -17.5 1 38.81 1 MET B CA 1
ATOM 2214 C C . MET B 1 1 ? -22.969 -9.383 -16.328 1 38.81 1 MET B C 1
ATOM 2216 O O . MET B 1 1 ? -23.062 -8.695 -15.305 1 38.81 1 MET B O 1
ATOM 2220 N N . SER B 1 2 ? -22.484 -10.594 -16.203 1 46.16 2 SER B N 1
ATOM 2221 C CA . SER B 1 2 ? -21.594 -10.859 -15.078 1 46.16 2 SER B CA 1
ATOM 2222 C C . SER B 1 2 ? -20.484 -9.812 -14.984 1 46.16 2 SER B C 1
ATOM 2224 O O . SER B 1 2 ? -19.859 -9.484 -15.992 1 46.16 2 SER B O 1
ATOM 2226 N N . LYS B 1 3 ? -20.547 -9.055 -14.055 1 59.06 3 LYS B N 1
ATOM 2227 C CA . LYS B 1 3 ? -19.641 -7.945 -13.836 1 59.06 3 LYS B CA 1
ATOM 2228 C C . LYS B 1 3 ? -18.219 -8.445 -13.547 1 59.06 3 LYS B C 1
ATOM 2230 O O . LYS B 1 3 ? -18.047 -9.453 -12.859 1 59.06 3 LYS B O 1
ATOM 2235 N N . PRO B 1 4 ? -17.25 -8.016 -14.43 1 58.03 4 PRO B N 1
ATOM 2236 C CA . PRO B 1 4 ? -15.852 -8.305 -14.078 1 58.03 4 PRO B CA 1
ATOM 2237 C C . PRO B 1 4 ? -15.625 -8.359 -12.57 1 58.03 4 PRO B C 1
ATOM 2239 O O . PRO B 1 4 ? -16.172 -7.547 -11.828 1 58.03 4 PRO B O 1
ATOM 2242 N N . GLY B 1 5 ? -15.094 -9.617 -12.141 1 60.41 5 GLY B N 1
ATOM 2243 C CA . GLY B 1 5 ? -14.734 -9.773 -10.742 1 60.41 5 GLY B CA 1
ATOM 2244 C C . GLY B 1 5 ? -15.727 -10.617 -9.961 1 60.41 5 GLY B C 1
ATOM 2245 O O . GLY B 1 5 ? -15.445 -11.031 -8.836 1 60.41 5 GLY B O 1
ATOM 2246 N N . GLN B 1 6 ? -16.797 -10.773 -10.547 1 70.06 6 GLN B N 1
ATOM 2247 C CA . GLN B 1 6 ? -17.812 -11.555 -9.836 1 70.06 6 GLN B CA 1
ATOM 2248 C C . GLN B 1 6 ? -17.406 -13.016 -9.719 1 70.06 6 GLN B C 1
ATOM 2250 O O . GLN B 1 6 ? -16.891 -13.602 -10.672 1 70.06 6 GLN B O 1
ATOM 2255 N N . PHE B 1 7 ? -17.547 -13.477 -8.484 1 72.19 7 PHE B N 1
ATOM 2256 C CA . PHE B 1 7 ? -17.375 -14.922 -8.32 1 72.19 7 PHE B CA 1
ATOM 2257 C C . PHE B 1 7 ? -18.406 -15.688 -9.148 1 72.19 7 PHE B C 1
ATOM 2259 O O . PHE B 1 7 ? -19.578 -15.32 -9.18 1 72.19 7 PHE B O 1
ATOM 2266 N N . ARG B 1 8 ? -17.891 -16.688 -9.852 1 78.31 8 ARG B N 1
ATOM 2267 C CA . ARG B 1 8 ? -18.672 -17.547 -10.734 1 78.31 8 ARG B CA 1
ATOM 2268 C C . ARG B 1 8 ? -19.312 -16.734 -11.859 1 78.31 8 ARG B C 1
ATOM 2270 O O . ARG B 1 8 ? -20.516 -16.875 -12.133 1 78.31 8 ARG B O 1
ATOM 2277 N N . ALA B 1 9 ? -18.484 -15.914 -12.305 1 83.44 9 ALA B N 1
ATOM 2278 C CA . ALA B 1 9 ? -18.891 -15.094 -13.438 1 83.44 9 ALA B CA 1
ATOM 2279 C C . ALA B 1 9 ? -19.203 -15.953 -14.664 1 83.44 9 ALA B C 1
ATOM 2281 O O . ALA B 1 9 ? -18.719 -17.078 -14.766 1 83.44 9 ALA B O 1
ATOM 2282 N N . ASP B 1 10 ? -20.094 -15.43 -15.492 1 91.81 10 ASP B N 1
ATOM 2283 C CA . ASP B 1 10 ? -20.234 -16 -16.828 1 91.81 10 ASP B CA 1
ATOM 2284 C C . ASP B 1 10 ? -18.969 -15.805 -17.656 1 91.81 10 ASP B C 1
ATOM 2286 O O . ASP B 1 10 ? -18.688 -14.695 -18.125 1 91.81 10 ASP B O 1
ATOM 2290 N N . LEU B 1 11 ? -18.25 -16.906 -17.828 1 94.5 11 LEU B N 1
ATOM 2291 C CA . LEU B 1 11 ? -16.906 -16.812 -18.391 1 94.5 11 LEU B CA 1
ATOM 2292 C C . LEU B 1 11 ? -16.969 -16.328 -19.844 1 94.5 11 LEU B C 1
ATOM 2294 O O . LEU B 1 11 ? -16.188 -15.445 -20.234 1 94.5 11 LEU B O 1
ATOM 2298 N N . PRO B 1 12 ? -17.875 -16.812 -20.672 1 93.38 12 PRO B N 1
ATOM 2299 C CA . PRO B 1 12 ? -17.953 -16.281 -22.047 1 93.38 12 PRO B CA 1
ATOM 2300 C C . PRO B 1 12 ? -18.234 -14.773 -22.062 1 93.38 12 PRO B C 1
ATOM 2302 O O . PRO B 1 12 ? -17.625 -14.047 -22.844 1 93.38 12 PRO B O 1
ATOM 2305 N N . GLU B 1 13 ? -19.125 -14.391 -21.234 1 91.81 13 GLU B N 1
ATOM 2306 C CA . GLU B 1 13 ? -19.438 -12.969 -21.172 1 91.81 13 GLU B CA 1
ATOM 2307 C C . GLU B 1 13 ? -18.234 -12.156 -20.719 1 91.81 13 GLU B C 1
ATOM 2309 O O . GLU B 1 13 ? -17.969 -11.078 -21.266 1 91.81 13 GLU B O 1
ATOM 2314 N N . LEU B 1 14 ? -17.578 -12.656 -19.719 1 93.31 14 LEU B N 1
ATOM 2315 C CA . LEU B 1 14 ? -16.359 -11.992 -19.234 1 93.31 14 LEU B CA 1
ATOM 2316 C C . LEU B 1 14 ? -15.32 -11.898 -20.344 1 93.31 14 LEU B C 1
ATOM 2318 O O . LEU B 1 14 ? -14.734 -10.836 -20.562 1 93.31 14 LEU B O 1
ATOM 2322 N N . ALA B 1 15 ? -15.141 -12.961 -21.078 1 94.44 15 ALA B N 1
ATOM 2323 C CA . ALA B 1 15 ? -14.164 -12.992 -22.156 1 94.44 15 ALA B CA 1
ATOM 2324 C C . ALA B 1 15 ? -14.508 -11.961 -23.234 1 94.44 15 ALA B C 1
ATOM 2326 O O . ALA B 1 15 ? -13.633 -11.219 -23.688 1 94.44 15 ALA B O 1
ATOM 2327 N N . ARG B 1 16 ? -15.742 -11.922 -23.609 1 91.62 16 ARG B N 1
ATOM 2328 C CA . ARG B 1 16 ? -16.172 -10.961 -24.625 1 91.62 16 ARG B CA 1
ATOM 2329 C C . ARG B 1 16 ? -15.922 -9.531 -24.156 1 91.62 16 ARG B C 1
ATOM 2331 O O . ARG B 1 16 ? -15.422 -8.703 -24.922 1 91.62 16 ARG B O 1
ATOM 2338 N N . HIS B 1 17 ? -16.266 -9.336 -22.938 1 91.69 17 HIS B N 1
ATOM 2339 C CA . HIS B 1 17 ? -16.047 -8.008 -22.375 1 91.69 17 HIS B CA 1
ATOM 2340 C C . HIS B 1 17 ? -14.578 -7.609 -22.422 1 91.69 17 HIS B C 1
ATOM 2342 O O . HIS B 1 17 ? -14.242 -6.508 -22.859 1 91.69 17 HIS B O 1
ATOM 2348 N N . LEU B 1 18 ? -13.703 -8.516 -22.031 1 93.75 18 LEU B N 1
ATOM 2349 C CA . LEU B 1 18 ? -12.273 -8.227 -21.938 1 93.75 18 LEU B CA 1
ATOM 2350 C C . LEU B 1 18 ? -11.656 -8.086 -23.328 1 93.75 18 LEU B C 1
ATOM 2352 O O . LEU B 1 18 ? -10.727 -7.301 -23.516 1 93.75 18 LEU B O 1
ATOM 2356 N N . VAL B 1 19 ? -12.195 -8.82 -24.234 1 92.25 19 VAL B N 1
ATOM 2357 C CA . VAL B 1 19 ? -11.664 -8.742 -25.594 1 92.25 19 VAL B CA 1
ATOM 2358 C C . VAL B 1 19 ? -12.07 -7.422 -26.234 1 92.25 19 VAL B C 1
ATOM 2360 O O . VAL B 1 19 ? -11.289 -6.809 -26.969 1 92.25 19 VAL B O 1
ATOM 2363 N N . ILE B 1 20 ? -13.234 -6.992 -25.969 1 90.19 20 ILE B N 1
ATOM 2364 C CA . ILE B 1 20 ? -13.773 -5.781 -26.562 1 90.19 20 ILE B CA 1
ATOM 2365 C C . ILE B 1 20 ? -13.156 -4.555 -25.906 1 90.19 20 ILE B C 1
ATOM 2367 O O . ILE B 1 20 ? -12.711 -3.629 -26.578 1 90.19 20 ILE B O 1
ATOM 2371 N N . ASN B 1 21 ? -13.109 -4.551 -24.625 1 91.62 21 ASN B N 1
ATOM 2372 C CA . ASN B 1 21 ? -12.758 -3.342 -23.875 1 91.62 21 ASN B CA 1
ATOM 2373 C C . ASN B 1 21 ? -11.297 -3.357 -23.438 1 91.62 21 ASN B C 1
ATOM 2375 O O . ASN B 1 21 ? -10.742 -2.314 -23.094 1 91.62 21 ASN B O 1
ATOM 2379 N N . GLY B 1 22 ? -10.742 -4.574 -23.516 1 93 22 GLY B N 1
ATOM 2380 C CA . GLY B 1 22 ? -9.414 -4.719 -22.938 1 93 22 GLY B CA 1
ATOM 2381 C C . GLY B 1 22 ? -9.406 -4.656 -21.422 1 93 22 GLY B C 1
ATOM 2382 O O . GLY B 1 22 ? -10.391 -4.23 -20.812 1 93 22 GLY B O 1
ATOM 2383 N N . PRO B 1 23 ? -8.312 -5.133 -20.797 1 95.06 23 PRO B N 1
ATOM 2384 C CA . PRO B 1 23 ? -8.18 -4.965 -19.359 1 95.06 23 PRO B CA 1
ATOM 2385 C C . PRO B 1 23 ? -7.93 -3.514 -18.953 1 95.06 23 PRO B C 1
ATOM 2387 O O . PRO B 1 23 ? -7.43 -2.723 -19.75 1 95.06 23 PRO B O 1
ATOM 2390 N N . HIS B 1 24 ? -8.266 -3.209 -17.734 1 95.62 24 HIS B N 1
ATOM 2391 C CA . HIS B 1 24 ? -7.996 -1.877 -17.203 1 95.62 24 HIS B CA 1
ATOM 2392 C C . HIS B 1 24 ? -6.5 -1.651 -17.016 1 95.62 24 HIS B C 1
ATOM 2394 O O . HIS B 1 24 ? -6.016 -0.522 -17.125 1 95.62 24 HIS B O 1
ATOM 2400 N N . ARG B 1 25 ? -5.816 -2.654 -16.688 1 96.19 25 ARG B N 1
ATOM 2401 C CA . ARG B 1 25 ? -4.379 -2.631 -16.438 1 96.19 25 ARG B CA 1
ATOM 2402 C C . ARG B 1 25 ? -3.787 -4.035 -16.516 1 96.19 25 ARG B C 1
ATOM 2404 O O . ARG B 1 25 ? -4.473 -5.02 -16.219 1 96.19 25 ARG B O 1
ATOM 2411 N N . ILE B 1 26 ? -2.611 -4.148 -16.969 1 97.38 26 ILE B N 1
ATOM 2412 C CA . ILE B 1 26 ? -1.858 -5.395 -17.031 1 97.38 26 ILE B CA 1
ATOM 2413 C C . ILE B 1 26 ? -0.424 -5.152 -16.562 1 97.38 26 ILE B C 1
ATOM 2415 O O . ILE B 1 26 ? 0.193 -4.148 -16.922 1 97.38 26 ILE B O 1
ATOM 2419 N N . GLN B 1 27 ? 0.059 -6.051 -15.672 1 97.38 27 GLN B N 1
ATOM 2420 C CA . GLN B 1 27 ? 1.42 -5.863 -15.18 1 97.38 27 GLN B CA 1
ATOM 2421 C C . GLN B 1 27 ? 2.041 -7.195 -14.766 1 97.38 27 GLN B C 1
ATOM 2423 O O . GLN B 1 27 ? 1.465 -7.93 -13.961 1 97.38 27 GLN B O 1
ATOM 2428 N N . SER B 1 28 ? 3.232 -7.469 -15.312 1 96.69 28 SER B N 1
ATOM 2429 C CA . SER B 1 28 ? 3.965 -8.656 -14.891 1 96.69 28 SER B CA 1
ATOM 2430 C C . SER B 1 28 ? 4.391 -8.555 -13.43 1 96.69 28 SER B C 1
ATOM 2432 O O . SER B 1 28 ? 4.492 -7.453 -12.883 1 96.69 28 SER B O 1
ATOM 2434 N N . THR B 1 29 ? 4.582 -9.664 -12.797 1 97 29 THR B N 1
ATOM 2435 C CA . THR B 1 29 ? 5.047 -9.703 -11.414 1 97 29 THR B CA 1
ATOM 2436 C C . THR B 1 29 ? 6.195 -10.695 -11.258 1 97 29 THR B C 1
ATOM 2438 O O . THR B 1 29 ? 6.188 -11.766 -11.875 1 97 29 THR B O 1
ATOM 2441 N N . PRO B 1 30 ? 7.195 -10.328 -10.414 1 95.56 30 PRO B N 1
ATOM 2442 C CA . PRO B 1 30 ? 8.305 -11.25 -10.18 1 95.56 30 PRO B CA 1
ATOM 2443 C C . PRO B 1 30 ? 7.973 -12.336 -9.156 1 95.56 30 PRO B C 1
ATOM 2445 O O . PRO B 1 30 ? 8.797 -13.219 -8.891 1 95.56 30 PRO B O 1
ATOM 2448 N N . ARG B 1 31 ? 6.797 -12.312 -8.578 1 97.62 31 ARG B N 1
ATOM 2449 C CA . ARG B 1 31 ? 6.379 -13.289 -7.574 1 97.62 31 ARG B CA 1
ATOM 2450 C C . ARG B 1 31 ? 6.277 -14.688 -8.18 1 97.62 31 ARG B C 1
ATOM 2452 O O . ARG B 1 31 ? 5.816 -14.844 -9.312 1 97.62 31 ARG B O 1
ATOM 2459 N N . ARG B 1 32 ? 6.711 -15.609 -7.379 1 98.62 32 ARG B N 1
ATOM 2460 C CA . ARG B 1 32 ? 6.328 -16.984 -7.711 1 98.62 32 ARG B CA 1
ATOM 2461 C C . ARG B 1 32 ? 4.867 -17.234 -7.363 1 98.62 32 ARG B C 1
ATOM 2463 O O . ARG B 1 32 ? 4.457 -17.062 -6.215 1 98.62 32 ARG B O 1
ATOM 2470 N N . VAL B 1 33 ? 4.082 -17.641 -8.344 1 98.81 33 VAL B N 1
ATOM 2471 C CA . VAL B 1 33 ? 2.658 -17.906 -8.164 1 98.81 33 VAL B CA 1
ATOM 2472 C C . VAL B 1 33 ? 2.387 -19.406 -8.383 1 98.81 33 VAL B C 1
ATOM 2474 O O . VAL B 1 33 ? 2.834 -19.984 -9.367 1 98.81 33 VAL B O 1
ATOM 2477 N N . ARG B 1 34 ? 1.721 -19.969 -7.414 1 98.81 34 ARG B N 1
ATOM 2478 C CA . ARG B 1 34 ? 1.369 -21.375 -7.508 1 98.81 34 ARG B CA 1
ATOM 2479 C C . ARG B 1 34 ? -0.12 -21.594 -7.258 1 98.81 34 ARG B C 1
ATOM 2481 O O . ARG B 1 34 ? -0.743 -20.828 -6.512 1 98.81 34 ARG B O 1
ATOM 2488 N N . VAL B 1 35 ? -0.654 -22.562 -7.949 1 98.81 35 VAL B N 1
ATOM 2489 C CA . VAL B 1 35 ? -2.062 -22.922 -7.812 1 98.81 35 VAL B CA 1
ATOM 2490 C C . VAL B 1 35 ? -2.195 -24.406 -7.508 1 98.81 35 VAL B C 1
ATOM 2492 O O . VAL B 1 35 ? -1.624 -25.25 -8.211 1 98.81 35 VAL B O 1
ATOM 2495 N N . ILE B 1 36 ? -2.895 -24.703 -6.441 1 98.62 36 ILE B N 1
ATOM 2496 C CA . ILE B 1 36 ? -3.17 -26.078 -6.039 1 98.62 36 ILE B CA 1
ATOM 2497 C C . ILE B 1 36 ? -4.617 -26.438 -6.375 1 98.62 36 ILE B C 1
ATOM 2499 O O . ILE B 1 36 ? -5.535 -25.672 -6.074 1 98.62 36 ILE B O 1
ATOM 2503 N N . LEU B 1 37 ? -4.824 -27.516 -7.023 1 98 37 LEU B N 1
ATOM 2504 C CA . LEU B 1 37 ? -6.137 -28.078 -7.316 1 98 37 LEU B CA 1
ATOM 2505 C C . LEU B 1 37 ? -6.086 -29.594 -7.309 1 98 37 LEU B C 1
ATOM 2507 O O . LEU B 1 37 ? -5.219 -30.203 -7.949 1 98 37 LEU B O 1
ATOM 2511 N N . ASN B 1 38 ? -6.984 -30.219 -6.574 1 98 38 ASN B N 1
ATOM 2512 C CA . ASN B 1 38 ? -7.07 -31.672 -6.441 1 98 38 ASN B CA 1
ATOM 2513 C C . ASN B 1 38 ? -5.742 -32.281 -5.996 1 98 38 ASN B C 1
ATOM 2515 O O . ASN B 1 38 ? -5.258 -33.25 -6.598 1 98 38 ASN B O 1
ATOM 2519 N N . GLN B 1 39 ? -5.148 -31.625 -5.082 1 97.12 39 GLN B N 1
ATOM 2520 C CA . GLN B 1 39 ? -3.955 -32.094 -4.379 1 97.12 39 GLN B CA 1
ATOM 2521 C C . GLN B 1 39 ? -2.729 -32.031 -5.285 1 97.12 39 GLN B C 1
ATOM 2523 O O . GLN B 1 39 ? -1.755 -32.75 -5.059 1 97.12 39 GLN B O 1
ATOM 2528 N N . ALA B 1 40 ? -2.764 -31.219 -6.32 1 97.81 40 ALA B N 1
ATOM 2529 C CA . ALA B 1 40 ? -1.624 -31.062 -7.219 1 97.81 40 ALA B CA 1
ATOM 2530 C C . ALA B 1 40 ? -1.361 -29.594 -7.52 1 97.81 40 ALA B C 1
ATOM 2532 O O . ALA B 1 40 ? -2.295 -28.781 -7.574 1 97.81 40 ALA B O 1
ATOM 2533 N N . TYR B 1 41 ? -0.065 -29.234 -7.66 1 98.38 41 TYR B N 1
ATOM 2534 C CA . TYR B 1 41 ? 0.255 -27.938 -8.227 1 98.38 41 TYR B CA 1
ATOM 2535 C C . TYR B 1 41 ? -0.015 -27.906 -9.727 1 98.38 41 TYR B C 1
ATOM 2537 O O . TYR B 1 41 ? 0.688 -28.562 -10.5 1 98.38 41 TYR B O 1
ATOM 2545 N N . ILE B 1 42 ? -0.972 -27.156 -10.133 1 98.62 42 ILE B N 1
ATOM 2546 C CA . ILE B 1 42 ? -1.283 -27.141 -11.555 1 98.62 42 ILE B CA 1
ATOM 2547 C C . ILE B 1 42 ? -0.643 -25.906 -12.203 1 98.62 42 ILE B C 1
ATOM 2549 O O . ILE B 1 42 ? -0.603 -25.797 -13.43 1 98.62 42 ILE B O 1
ATOM 2553 N N . VAL B 1 43 ? -0.209 -25 -11.414 1 98.81 43 VAL B N 1
ATOM 2554 C CA . VAL B 1 43 ? 0.622 -23.875 -11.828 1 98.81 43 VAL B CA 1
ATOM 2555 C C . VAL B 1 43 ? 1.769 -23.688 -10.836 1 98.81 43 VAL B C 1
ATOM 2557 O O . VAL B 1 43 ? 1.569 -23.781 -9.617 1 98.81 43 VAL B O 1
ATOM 2560 N N . ASP B 1 44 ? 2.926 -23.469 -11.234 1 98.56 44 ASP B N 1
ATOM 2561 C CA . ASP B 1 44 ? 4.125 -23.062 -10.508 1 98.56 44 ASP B CA 1
ATOM 2562 C C . ASP B 1 44 ? 5.051 -22.234 -11.398 1 98.56 44 ASP B C 1
ATOM 2564 O O . ASP B 1 44 ? 5.82 -22.797 -12.188 1 98.56 44 ASP B O 1
ATOM 2568 N N . THR B 1 45 ? 4.855 -20.875 -11.266 1 98.38 45 THR B N 1
ATOM 2569 C CA . THR B 1 45 ? 5.52 -20.047 -12.258 1 98.38 45 THR B CA 1
ATOM 2570 C C . THR B 1 45 ? 6.027 -18.75 -11.633 1 98.38 45 THR B C 1
ATOM 2572 O O . THR B 1 45 ? 5.488 -18.297 -10.617 1 98.38 45 THR B O 1
ATOM 2575 N N . THR B 1 46 ? 7.059 -18.172 -12.219 1 97.5 46 THR B N 1
ATOM 2576 C CA . THR B 1 46 ? 7.543 -16.844 -11.867 1 97.5 46 THR B CA 1
ATOM 2577 C C . THR B 1 46 ? 7.184 -15.836 -12.945 1 97.5 46 THR B C 1
ATOM 2579 O O . THR B 1 46 ? 7.758 -14.742 -13 1 97.5 46 THR B O 1
ATOM 2582 N N . ASN B 1 47 ? 6.25 -16.219 -13.844 1 97.31 47 ASN B N 1
ATOM 2583 C CA . ASN B 1 47 ? 5.871 -15.375 -14.969 1 97.31 47 ASN B CA 1
ATOM 2584 C C . ASN B 1 47 ? 4.383 -15.039 -14.945 1 97.31 47 ASN B C 1
ATOM 2586 O O . ASN B 1 47 ? 3.752 -14.906 -15.992 1 97.31 47 ASN B O 1
ATOM 2590 N N . ALA B 1 48 ? 3.855 -14.992 -13.773 1 98.44 48 ALA B N 1
ATOM 2591 C CA . ALA B 1 48 ? 2.447 -14.625 -13.656 1 98.44 48 ALA B CA 1
ATOM 2592 C C . ALA B 1 48 ? 2.238 -13.148 -13.977 1 98.44 48 ALA B C 1
ATOM 2594 O O . ALA B 1 48 ? 3.193 -12.367 -13.984 1 98.44 48 ALA B O 1
ATOM 2595 N N . ILE B 1 49 ? 0.946 -12.82 -14.305 1 98.38 49 ILE B N 1
ATOM 2596 C CA . ILE B 1 49 ? 0.589 -11.469 -14.734 1 98.38 49 ILE B CA 1
ATOM 2597 C C . ILE B 1 49 ? -0.639 -10.992 -13.961 1 98.38 49 ILE B C 1
ATOM 2599 O O . ILE B 1 49 ? -1.646 -11.703 -13.883 1 98.38 49 ILE B O 1
ATOM 2603 N N . HIS B 1 50 ? -0.493 -9.797 -13.344 1 98.38 50 HIS B N 1
ATOM 2604 C CA . HIS B 1 50 ? -1.667 -9.125 -12.805 1 98.38 50 HIS B CA 1
ATOM 2605 C C . HIS B 1 50 ? -2.531 -8.539 -13.914 1 98.38 50 HIS B C 1
ATOM 2607 O O . HIS B 1 50 ? -2.041 -7.785 -14.758 1 98.38 50 HIS B O 1
ATOM 2613 N N . VAL B 1 51 ? -3.791 -8.914 -13.906 1 97.75 51 VAL B N 1
ATOM 2614 C CA . VAL B 1 51 ? -4.734 -8.359 -14.875 1 97.75 51 VAL B CA 1
ATOM 2615 C C . VAL B 1 51 ? -5.926 -7.746 -14.141 1 97.75 51 VAL B C 1
ATOM 2617 O O . VAL B 1 51 ? -6.629 -8.438 -13.398 1 97.75 51 VAL B O 1
ATOM 2620 N N . TRP B 1 52 ? -6.117 -6.457 -14.312 1 97 52 TRP B N 1
ATOM 2621 C CA . TRP B 1 52 ? -7.305 -5.789 -13.781 1 97 52 TRP B CA 1
ATOM 2622 C C . TRP B 1 52 ? -8.469 -5.883 -14.766 1 97 52 TRP B C 1
ATOM 2624 O O . TRP B 1 52 ? -8.539 -5.109 -15.719 1 97 52 TRP B O 1
ATOM 2634 N N . GLU B 1 53 ? -9.352 -6.832 -14.445 1 95.88 53 GLU B N 1
ATOM 2635 C CA . GLU B 1 53 ? -10.547 -6.996 -15.258 1 95.88 53 GLU B CA 1
ATOM 2636 C C . GLU B 1 53 ? -11.547 -5.867 -15.008 1 95.88 53 GLU B C 1
ATOM 2638 O O . GLU B 1 53 ? -12.484 -5.676 -15.789 1 95.88 53 GLU B O 1
ATOM 2643 N N . HIS B 1 54 ? -11.375 -5.219 -13.938 1 93.19 54 HIS B N 1
ATOM 2644 C CA . HIS B 1 54 ? -12.039 -4.016 -13.445 1 93.19 54 HIS B CA 1
ATOM 2645 C C . HIS B 1 54 ? -11.078 -3.145 -12.648 1 93.19 54 HIS B C 1
ATOM 2647 O O . HIS B 1 54 ? -9.914 -3.514 -12.445 1 93.19 54 HIS B O 1
ATOM 2653 N N . VAL B 1 55 ? -11.508 -2.084 -12.164 1 91.31 55 VAL B N 1
ATOM 2654 C CA . VAL B 1 55 ? -10.602 -1.099 -11.586 1 91.31 55 VAL B CA 1
ATOM 2655 C C . VAL B 1 55 ? -10.227 -1.515 -10.164 1 91.31 55 VAL B C 1
ATOM 2657 O O . VAL B 1 55 ? -9.219 -1.064 -9.625 1 91.31 55 VAL B O 1
ATOM 2660 N N . ALA B 1 56 ? -10.922 -2.326 -9.531 1 92.12 56 ALA B N 1
ATOM 2661 C CA . ALA B 1 56 ? -10.891 -2.49 -8.078 1 92.12 56 ALA B CA 1
ATOM 2662 C C . ALA B 1 56 ? -9.703 -3.348 -7.652 1 92.12 56 ALA B C 1
ATOM 2664 O O . ALA B 1 56 ? -9.031 -3.037 -6.668 1 92.12 56 ALA B O 1
ATOM 2665 N N . TYR B 1 57 ? -9.492 -4.473 -8.297 1 94.81 57 TYR B N 1
ATOM 2666 C CA . TYR B 1 57 ? -8.398 -5.371 -7.93 1 94.81 57 TYR B CA 1
ATOM 2667 C C . TYR B 1 57 ? -8.023 -6.27 -9.102 1 94.81 57 TYR B C 1
ATOM 2669 O O . TYR B 1 57 ? -8.828 -6.488 -10.008 1 94.81 57 TYR B O 1
ATOM 2677 N N . PRO B 1 58 ? -6.855 -6.852 -9.039 1 96.94 58 PRO B N 1
ATOM 2678 C CA . PRO B 1 58 ? -6.398 -7.699 -10.148 1 96.94 58 PRO B CA 1
ATOM 2679 C C . PRO B 1 58 ? -6.734 -9.172 -9.938 1 96.94 58 PRO B C 1
ATOM 2681 O O . PRO B 1 58 ? -7.184 -9.562 -8.852 1 96.94 58 PRO B O 1
ATOM 2684 N N . GLN B 1 59 ? -6.566 -9.891 -11.055 1 96.94 59 GLN B N 1
ATOM 2685 C CA . GLN B 1 59 ? -6.473 -11.352 -11.062 1 96.94 59 GLN B CA 1
ATOM 2686 C C . GLN B 1 59 ? -5.105 -11.812 -11.555 1 96.94 59 GLN B C 1
ATOM 2688 O O . GLN B 1 59 ? -4.375 -11.039 -12.188 1 96.94 59 GLN B O 1
ATOM 2693 N N . TYR B 1 60 ? -4.785 -13.062 -11.25 1 98.06 60 TYR B N 1
ATOM 2694 C CA . TYR B 1 60 ? -3.582 -13.656 -11.82 1 98.06 60 TYR B CA 1
ATOM 2695 C C . TYR B 1 60 ? -3.902 -14.398 -13.117 1 98.06 60 TYR B C 1
ATOM 2697 O O . TYR B 1 60 ? -4.824 -15.219 -13.156 1 98.06 60 TYR B O 1
ATOM 2705 N N . TYR B 1 61 ? -3.211 -14.07 -14.125 1 98.31 61 TYR B N 1
ATOM 2706 C CA . TYR B 1 61 ? -3.191 -14.812 -15.383 1 98.31 61 TYR B CA 1
ATOM 2707 C C . TYR B 1 61 ? -1.835 -15.469 -15.609 1 98.31 61 TYR B C 1
ATOM 2709 O O . TYR B 1 61 ? -0.824 -15.023 -15.062 1 98.31 61 TYR B O 1
ATOM 2717 N N . VAL B 1 62 ? -1.889 -16.547 -16.312 1 98.5 62 VAL B N 1
ATOM 2718 C CA . VAL B 1 62 ? -0.653 -17.234 -16.688 1 98.5 62 VAL B CA 1
ATOM 2719 C C . VAL B 1 62 ? -0.717 -17.641 -18.156 1 98.5 62 VAL B C 1
ATOM 2721 O O . VAL B 1 62 ? -1.755 -17.5 -18.812 1 98.5 62 VAL B O 1
ATOM 2724 N N . ARG B 1 63 ? 0.402 -18.078 -18.703 1 96.88 63 ARG B N 1
ATOM 2725 C CA . ARG B 1 63 ? 0.408 -18.672 -20.031 1 96.88 63 ARG B CA 1
ATOM 2726 C C . ARG B 1 63 ? -0.02 -20.125 -19.984 1 96.88 63 ARG B C 1
ATOM 2728 O O . ARG B 1 63 ? 0.173 -20.812 -18.969 1 96.88 63 ARG B O 1
ATOM 2735 N N . MET B 1 64 ? -0.604 -20.578 -21.062 1 92.62 64 MET B N 1
ATOM 2736 C CA . MET B 1 64 ? -1.089 -21.938 -21.156 1 92.62 64 MET B CA 1
ATOM 2737 C C . MET B 1 64 ? 0.038 -22.938 -20.875 1 92.62 64 MET B C 1
ATOM 2739 O O . MET B 1 64 ? -0.189 -24 -20.281 1 92.62 64 MET B O 1
ATOM 2743 N N . SER B 1 65 ? 1.236 -22.578 -21.266 1 95.06 65 SER B N 1
ATOM 2744 C CA . SER B 1 65 ? 2.398 -23.453 -21.125 1 95.06 65 SER B CA 1
ATOM 2745 C C . SER B 1 65 ? 2.777 -23.641 -19.672 1 95.06 65 SER B C 1
ATOM 2747 O O . SER B 1 65 ? 3.568 -24.531 -19.344 1 95.06 65 SER B O 1
ATOM 2749 N N . GLU B 1 66 ? 2.225 -22.844 -18.766 1 97 66 GLU B N 1
ATOM 2750 C CA . GLU B 1 66 ? 2.568 -22.906 -17.359 1 97 66 GLU B CA 1
ATOM 2751 C C . GLU B 1 66 ? 1.724 -23.953 -16.625 1 97 66 GLU B C 1
ATOM 2753 O O . GLU B 1 66 ? 1.957 -24.234 -15.445 1 97 66 GLU B O 1
ATOM 2758 N N . LEU B 1 67 ? 0.691 -24.484 -17.297 1 97.62 67 LEU B N 1
ATOM 2759 C CA . LEU B 1 67 ? -0.125 -25.516 -16.656 1 97.62 67 LEU B CA 1
ATOM 2760 C C . LEU B 1 67 ? 0.639 -26.828 -16.578 1 97.62 67 LEU B C 1
ATOM 2762 O O . LEU B 1 67 ? 1.349 -27.203 -17.516 1 97.62 67 LEU B O 1
ATOM 2766 N N . GLN B 1 68 ? 0.488 -27.469 -15.438 1 98.31 68 GLN B N 1
ATOM 2767 C CA . GLN B 1 68 ? 1.14 -28.75 -15.203 1 98.31 68 GLN B CA 1
ATOM 2768 C C . GLN B 1 68 ? 0.249 -29.672 -14.375 1 98.31 68 GLN B C 1
ATOM 2770 O O . GLN B 1 68 ? -0.717 -29.234 -13.758 1 98.31 68 GLN B O 1
ATOM 2775 N N . ASN B 1 69 ? 0.569 -31 -14.469 1 98 69 ASN B N 1
ATOM 2776 C CA . ASN B 1 69 ? -0.108 -32.031 -13.703 1 98 69 ASN B CA 1
ATOM 2777 C C . ASN B 1 69 ? -1.604 -32.062 -14 1 98 69 ASN B C 1
ATOM 2779 O O . ASN B 1 69 ? -2.412 -32.344 -13.117 1 98 69 ASN B O 1
ATOM 2783 N N . CYS B 1 70 ? -1.932 -31.656 -15.273 1 98.06 70 CYS B N 1
ATOM 2784 C CA . CYS B 1 70 ? -3.316 -31.688 -15.727 1 98.06 70 CYS B CA 1
ATOM 2785 C C . CYS B 1 70 ? -3.385 -31.797 -17.25 1 98.06 70 CYS B C 1
ATOM 2787 O O . CYS B 1 70 ? -2.365 -31.672 -17.938 1 98.06 70 CYS B O 1
ATOM 2789 N N . SER B 1 71 ? -4.52 -32.188 -17.719 1 97.94 71 SER B N 1
ATOM 2790 C CA . SER B 1 71 ? -4.832 -32.125 -19.141 1 97.94 71 SER B CA 1
ATOM 2791 C C . SER B 1 71 ? -5.961 -31.141 -19.422 1 97.94 71 SER B C 1
ATOM 2793 O O . SER B 1 71 ? -6.691 -30.75 -18.5 1 97.94 71 SER B O 1
ATOM 2795 N N . TRP B 1 72 ? -6 -30.672 -20.625 1 97.31 72 TRP B N 1
ATOM 2796 C CA . TRP B 1 72 ? -7.031 -29.672 -20.922 1 97.31 72 TRP B CA 1
ATOM 2797 C C . TRP B 1 72 ? -7.559 -29.844 -22.328 1 97.31 72 TRP B C 1
ATOM 2799 O O . TRP B 1 72 ? -6.914 -30.484 -23.172 1 97.31 72 TRP B O 1
ATOM 2809 N N . LYS B 1 73 ? -8.75 -29.375 -22.594 1 97.81 73 LYS B N 1
ATOM 2810 C CA . LYS B 1 73 ? -9.375 -29.281 -23.906 1 97.81 73 LYS B CA 1
ATOM 2811 C C . LYS B 1 73 ? -10.281 -28.062 -24 1 97.81 73 LYS B C 1
ATOM 2813 O O . LYS B 1 73 ? -10.852 -27.625 -23 1 97.81 73 LYS B O 1
ATOM 2818 N N . ASP B 1 74 ? -10.367 -27.5 -25.188 1 97.62 74 ASP B N 1
ATOM 2819 C CA . ASP B 1 74 ? -11.344 -26.438 -25.406 1 97.62 74 ASP B CA 1
ATOM 2820 C C . ASP B 1 74 ? -12.766 -26.969 -25.312 1 97.62 74 ASP B C 1
ATOM 2822 O O . ASP B 1 74 ? -13.117 -27.953 -25.984 1 97.62 74 ASP B O 1
ATOM 2826 N N . LYS B 1 75 ? -13.492 -26.406 -24.5 1 97.75 75 LYS B N 1
ATOM 2827 C CA . LYS B 1 75 ? -14.875 -26.844 -24.297 1 97.75 75 LYS B CA 1
ATOM 2828 C C . LYS B 1 75 ? -15.844 -26 -25.109 1 97.75 75 LYS B C 1
ATOM 2830 O O . LYS B 1 75 ? -16.828 -26.516 -25.641 1 97.75 75 LYS B O 1
ATOM 2835 N N . GLN B 1 76 ? -15.617 -24.719 -25.125 1 96.88 76 GLN B N 1
ATOM 2836 C CA . GLN B 1 76 ? -16.547 -23.781 -25.766 1 96.88 76 GLN B CA 1
ATOM 2837 C C . GLN B 1 76 ? -15.797 -22.609 -26.391 1 96.88 76 GLN B C 1
ATOM 2839 O O . GLN B 1 76 ? -14.977 -21.969 -25.734 1 96.88 76 GLN B O 1
ATOM 2844 N N . ASP B 1 77 ? -16.094 -22.328 -27.625 1 96.38 77 ASP B N 1
ATOM 2845 C CA . ASP B 1 77 ? -15.555 -21.141 -28.297 1 96.38 77 ASP B CA 1
ATOM 2846 C C . ASP B 1 77 ? -16.297 -19.875 -27.875 1 96.38 77 ASP B C 1
ATOM 2848 O O . ASP B 1 77 ? -17.516 -19.891 -27.719 1 96.38 77 ASP B O 1
ATOM 2852 N N . VAL B 1 78 ? -15.539 -18.891 -27.625 1 94.88 78 VAL B N 1
ATOM 2853 C CA . VAL B 1 78 ? -16.094 -17.562 -27.391 1 94.88 78 VAL B CA 1
ATOM 2854 C C . VAL B 1 78 ? -15.758 -16.641 -28.562 1 94.88 78 VAL B C 1
ATOM 2856 O O . VAL B 1 78 ? -14.594 -16.281 -28.766 1 94.88 78 VAL B O 1
ATOM 2859 N N . TYR B 1 79 ? -16.75 -16.203 -29.25 1 91.88 79 TYR B N 1
ATOM 2860 C CA . TYR B 1 79 ? -16.562 -15.438 -30.469 1 91.88 79 TYR B CA 1
ATOM 2861 C C . TYR B 1 79 ? -16.5 -13.945 -30.172 1 91.88 79 TYR B C 1
ATOM 2863 O O . TYR B 1 79 ? -17.109 -13.477 -29.203 1 91.88 79 TYR B O 1
ATOM 2871 N N . SER B 1 80 ? -15.82 -13.273 -31.047 1 83.81 80 SER B N 1
ATOM 2872 C CA . SER B 1 80 ? -15.727 -11.82 -30.922 1 83.81 80 SER B CA 1
ATOM 2873 C C . SER B 1 80 ? -17.078 -11.156 -31.125 1 83.81 80 SER B C 1
ATOM 2875 O O . SER B 1 80 ? -17.922 -11.672 -31.875 1 83.81 80 SER B O 1
ATOM 2877 N N . ALA B 1 81 ? -17.469 -10.102 -30.344 1 74.44 81 ALA B N 1
ATOM 2878 C CA . ALA B 1 81 ? -18.781 -9.453 -30.422 1 74.44 81 ALA B CA 1
ATOM 2879 C C . ALA B 1 81 ? -19.109 -9.016 -31.844 1 74.44 81 ALA B C 1
ATOM 2881 O O . ALA B 1 81 ? -20.25 -9.156 -32.281 1 74.44 81 ALA B O 1
ATOM 2882 N N . GLY B 1 82 ? -18.141 -8.531 -32.562 1 69.94 82 GLY B N 1
ATOM 2883 C CA . GLY B 1 82 ? -18.453 -7.969 -33.844 1 69.94 82 GLY B CA 1
ATOM 2884 C C . GLY B 1 82 ? -18.312 -8.969 -34.969 1 69.94 82 GLY B C 1
ATOM 2885 O O . GLY B 1 82 ? -18.703 -8.688 -36.125 1 69.94 82 GLY B O 1
ATOM 2886 N N . ASP B 1 83 ? -17.781 -10.125 -34.719 1 75.69 83 ASP B N 1
ATOM 2887 C CA . ASP B 1 83 ? -17.531 -11.094 -35.781 1 75.69 83 ASP B CA 1
ATOM 2888 C C . ASP B 1 83 ? -17.656 -12.523 -35.25 1 75.69 83 ASP B C 1
ATOM 2890 O O . ASP B 1 83 ? -16.766 -13.023 -34.594 1 75.69 83 ASP B O 1
ATOM 2894 N N . SER B 1 84 ? -18.719 -13.188 -35.625 1 81.25 84 SER B N 1
ATOM 2895 C CA . SER B 1 84 ? -19.031 -14.531 -35.156 1 81.25 84 SER B CA 1
ATOM 2896 C C . SER B 1 84 ? -18.125 -15.57 -35.812 1 81.25 84 SER B C 1
ATOM 2898 O O . SER B 1 84 ? -18.234 -16.766 -35.531 1 81.25 84 SER B O 1
ATOM 2900 N N . SER B 1 85 ? -17.234 -15.156 -36.594 1 85.88 85 SER B N 1
ATOM 2901 C CA . SER B 1 85 ? -16.328 -16.094 -37.219 1 85.88 85 SER B CA 1
ATOM 2902 C C . SER B 1 85 ? -14.945 -16.094 -36.562 1 85.88 85 SER B C 1
ATOM 2904 O O . SER B 1 85 ? -14.109 -16.953 -36.875 1 85.88 85 SER B O 1
ATOM 2906 N N . ILE B 1 86 ? -14.789 -15.18 -35.688 1 90.25 86 ILE B N 1
ATOM 2907 C CA . ILE B 1 86 ? -13.477 -15.047 -35.062 1 90.25 86 ILE B CA 1
ATOM 2908 C C . ILE B 1 86 ? -13.555 -15.516 -33.625 1 90.25 86 ILE B C 1
ATOM 2910 O O . ILE B 1 86 ? -14.281 -14.93 -32.812 1 90.25 86 ILE B O 1
ATOM 2914 N N . VAL B 1 87 ? -12.883 -16.562 -33.312 1 93.81 87 VAL B N 1
ATOM 2915 C CA . VAL B 1 87 ? -12.812 -17.062 -31.953 1 93.81 87 VAL B CA 1
ATOM 2916 C C . VAL B 1 87 ? -11.812 -16.234 -31.141 1 93.81 87 VAL B C 1
ATOM 2918 O O . VAL B 1 87 ? -10.617 -16.234 -31.453 1 93.81 87 VAL B O 1
ATOM 2921 N N . ALA B 1 88 ? -12.281 -15.57 -30.141 1 94 88 ALA B N 1
ATOM 2922 C CA . ALA B 1 88 ? -11.453 -14.656 -29.359 1 94 88 ALA B CA 1
ATOM 2923 C C . ALA B 1 88 ? -10.93 -15.352 -28.094 1 94 88 ALA B C 1
ATOM 2925 O O . ALA B 1 88 ? -9.891 -14.961 -27.562 1 94 88 ALA B O 1
ATOM 2926 N N . ALA B 1 89 ? -11.672 -16.297 -27.609 1 96.31 89 ALA B N 1
ATOM 2927 C CA . ALA B 1 89 ? -11.305 -17.031 -26.406 1 96.31 89 ALA B CA 1
ATOM 2928 C C . ALA B 1 89 ? -11.984 -18.391 -26.359 1 96.31 89 ALA B C 1
ATOM 2930 O O . ALA B 1 89 ? -12.789 -18.719 -27.234 1 96.31 89 ALA B O 1
ATOM 2931 N N . HIS B 1 90 ? -11.555 -19.203 -25.422 1 97.38 90 HIS B N 1
ATOM 2932 C CA . HIS B 1 90 ? -12.172 -20.5 -25.172 1 97.38 90 HIS B CA 1
ATOM 2933 C C . HIS B 1 90 ? -12.438 -20.703 -23.688 1 97.38 90 HIS B C 1
ATOM 2935 O O . HIS B 1 90 ? -11.602 -20.359 -22.844 1 97.38 90 HIS B O 1
ATOM 2941 N N . VAL B 1 91 ? -13.609 -21.141 -23.438 1 97.69 91 VAL B N 1
ATOM 2942 C CA . VAL B 1 91 ? -13.734 -21.828 -22.156 1 97.69 91 VAL B CA 1
ATOM 2943 C C . VAL B 1 91 ? -13.016 -23.172 -22.219 1 97.69 91 VAL B C 1
ATOM 2945 O O . VAL B 1 91 ? -13.227 -23.969 -23.141 1 97.69 91 VAL B O 1
ATOM 2948 N N . VAL B 1 92 ? -12.18 -23.391 -21.25 1 98.19 92 VAL B N 1
ATOM 2949 C CA . VAL B 1 92 ? -11.344 -24.594 -21.266 1 98.19 92 VAL B CA 1
ATOM 2950 C C . VAL B 1 92 ? -11.773 -25.531 -20.141 1 98.19 92 VAL B C 1
ATOM 2952 O O . VAL B 1 92 ? -12.078 -25.094 -19.031 1 98.19 92 VAL B O 1
ATOM 2955 N N . GLU B 1 93 ? -11.859 -26.781 -20.438 1 98.38 93 GLU B N 1
ATOM 2956 C CA . GLU B 1 93 ? -12.023 -27.812 -19.422 1 98.38 93 GLU B CA 1
ATOM 2957 C C . GLU B 1 93 ? -10.68 -28.438 -19.047 1 98.38 93 GLU B C 1
ATOM 2959 O O . GLU B 1 93 ? -9.93 -28.875 -19.922 1 98.38 93 GLU B O 1
ATOM 2964 N N . ILE B 1 94 ? -10.328 -28.375 -17.797 1 98.12 94 ILE B N 1
ATOM 2965 C CA . ILE B 1 94 ? -9.094 -29 -17.344 1 98.12 94 ILE B CA 1
ATOM 2966 C C . ILE B 1 94 ? -9.43 -30.203 -16.469 1 98.12 94 ILE B C 1
ATOM 2968 O O . ILE B 1 94 ? -10.406 -30.188 -15.727 1 98.12 94 ILE B O 1
ATOM 2972 N N . THR B 1 95 ? -8.68 -31.25 -16.625 1 98.62 95 THR B N 1
ATOM 2973 C CA . THR B 1 95 ? -8.797 -32.469 -15.82 1 98.62 95 THR B CA 1
ATOM 2974 C C . THR B 1 95 ? -7.539 -32.688 -14.992 1 98.62 95 THR B C 1
ATOM 2976 O O . THR B 1 95 ? -6.43 -32.688 -15.523 1 98.62 95 THR B O 1
ATOM 2979 N N . ILE B 1 96 ? -7.68 -32.75 -13.672 1 98.38 96 ILE B N 1
ATOM 2980 C CA . ILE B 1 96 ? -6.594 -33.031 -12.742 1 98.38 96 ILE B CA 1
ATOM 2981 C C . ILE B 1 96 ? -6.715 -34.469 -12.203 1 98.38 96 ILE B C 1
ATOM 2983 O O . ILE B 1 96 ? -7.695 -34.781 -11.531 1 98.38 96 ILE B O 1
ATOM 2987 N N . PRO B 1 97 ? -5.73 -35.25 -12.492 1 97.62 97 PRO B N 1
ATOM 2988 C CA . PRO B 1 97 ? -5.82 -36.625 -12.016 1 97.62 97 PRO B CA 1
ATOM 2989 C C . PRO B 1 97 ? -5.898 -36.719 -10.492 1 97.62 97 PRO B C 1
ATOM 2991 O O . PRO B 1 97 ? -5.266 -35.938 -9.789 1 97.62 97 PRO B O 1
ATOM 2994 N N . GLY B 1 98 ? -6.723 -37.688 -10.031 1 96.25 98 GLY B N 1
ATOM 2995 C CA . GLY B 1 98 ? -6.758 -37.938 -8.609 1 96.25 98 GLY B CA 1
ATOM 2996 C C . GLY B 1 98 ? -5.48 -38.562 -8.078 1 96.25 98 GLY B C 1
ATOM 2997 O O . GLY B 1 98 ? -4.824 -39.344 -8.789 1 96.25 98 GLY B O 1
ATOM 2998 N N . GLN B 1 99 ? -5.105 -38.188 -6.871 1 92 99 GLN B N 1
ATOM 2999 C CA . GLN B 1 99 ? -3.957 -38.781 -6.188 1 92 99 GLN B CA 1
ATOM 3000 C C . GLN B 1 99 ? -4.387 -39.5 -4.906 1 92 99 GLN B C 1
ATOM 3002 O O . GLN B 1 99 ? -5.367 -39.094 -4.273 1 92 99 GLN B O 1
ATOM 3007 N N . ASN B 1 100 ? -3.67 -40.594 -4.559 1 92.75 100 ASN B N 1
ATOM 3008 C CA . ASN B 1 100 ? -3.863 -41.312 -3.295 1 92.75 100 ASN B CA 1
ATOM 3009 C C . ASN B 1 100 ? -5.309 -41.75 -3.123 1 92.75 100 ASN B C 1
ATOM 3011 O O . ASN B 1 100 ? -5.914 -41.531 -2.072 1 92.75 100 ASN B O 1
ATOM 3015 N N . GLY B 1 101 ? -5.945 -42.219 -4.152 1 92.94 101 GLY B N 1
ATOM 3016 C CA . GLY B 1 101 ? -7.27 -42.812 -4.059 1 92.94 101 GLY B CA 1
ATOM 3017 C C . GLY B 1 101 ? -8.391 -41.812 -4.34 1 92.94 101 GLY B C 1
ATOM 3018 O O . GLY B 1 101 ? -9.562 -42.188 -4.27 1 92.94 101 GLY B O 1
ATOM 3019 N N . THR B 1 102 ? -8.062 -40.562 -4.609 1 92.88 102 THR B N 1
ATOM 3020 C CA . THR B 1 102 ? -9.094 -39.594 -4.926 1 92.88 102 THR B CA 1
ATOM 3021 C C . THR B 1 102 ? -9.469 -39.656 -6.406 1 92.88 102 THR B C 1
ATOM 3023 O O . THR B 1 102 ? -8.719 -40.219 -7.215 1 92.88 102 THR B O 1
ATOM 3026 N N . LYS B 1 103 ? -10.641 -39.219 -6.711 1 97 103 LYS B N 1
ATOM 3027 C CA . LYS B 1 103 ? -11.141 -39.219 -8.086 1 97 103 LYS B CA 1
ATOM 3028 C C . LYS B 1 103 ? -10.57 -38.031 -8.867 1 97 103 LYS B C 1
ATOM 3030 O O . LYS B 1 103 ? -10.109 -37.062 -8.281 1 97 103 LYS B O 1
ATOM 3035 N N . ASP B 1 104 ? -10.539 -38.188 -10.156 1 97.94 104 ASP B N 1
ATOM 3036 C CA . ASP B 1 104 ? -10.203 -37.094 -11.031 1 97.94 104 ASP B CA 1
ATOM 3037 C C . ASP B 1 104 ? -11.141 -35.906 -10.805 1 97.94 104 ASP B C 1
ATOM 3039 O O . ASP B 1 104 ? -12.328 -36.094 -10.516 1 97.94 104 ASP B O 1
ATOM 3043 N N . LEU B 1 105 ? -10.57 -34.75 -10.828 1 98.19 105 LEU B N 1
ATOM 3044 C CA . LEU B 1 105 ? -11.375 -33.531 -10.773 1 98.19 105 LEU B CA 1
ATOM 3045 C C . LEU B 1 105 ? -11.414 -32.844 -12.141 1 98.19 105 LEU B C 1
ATOM 3047 O O . LEU B 1 105 ? -10.391 -32.75 -12.82 1 98.19 105 LEU B O 1
ATOM 3051 N N . VAL B 1 106 ? -12.594 -32.531 -12.594 1 98.19 106 VAL B N 1
ATOM 3052 C CA . VAL B 1 106 ? -12.781 -31.812 -13.844 1 98.19 106 VAL B CA 1
ATOM 3053 C C . VAL B 1 106 ? -13.406 -30.438 -13.555 1 98.19 106 VAL B C 1
ATOM 3055 O O . VAL B 1 106 ? -14.359 -30.328 -12.781 1 98.19 106 VAL B O 1
ATOM 3058 N N . THR B 1 107 ? -12.797 -29.375 -14.109 1 97.62 107 THR B N 1
ATOM 3059 C CA . THR B 1 107 ? -13.383 -28.047 -13.977 1 97.62 107 THR B CA 1
ATOM 3060 C C . THR B 1 107 ? -13.328 -27.297 -15.297 1 97.62 107 THR B C 1
ATOM 3062 O O . THR B 1 107 ? -12.414 -27.5 -16.094 1 97.62 107 THR B O 1
ATOM 3065 N N . ASP B 1 108 ? -14.297 -26.422 -15.508 1 97.69 108 ASP B N 1
ATOM 3066 C CA . ASP B 1 108 ? -14.312 -25.578 -16.703 1 97.69 108 ASP B CA 1
ATOM 3067 C C . ASP B 1 108 ? -14.289 -24.109 -16.344 1 97.69 108 ASP B C 1
ATOM 3069 O O . ASP B 1 108 ? -14.695 -23.25 -17.141 1 97.69 108 ASP B O 1
ATOM 3073 N N . ARG B 1 109 ? -13.836 -23.859 -15.125 1 97.31 109 ARG B N 1
ATOM 3074 C CA . ARG B 1 109 ? -13.711 -22.469 -14.688 1 97.31 109 ARG B CA 1
ATOM 3075 C C . ARG B 1 109 ? -12.375 -21.875 -15.125 1 97.31 109 ARG B C 1
ATOM 3077 O O . ARG B 1 109 ? -11.633 -21.344 -14.297 1 97.31 109 ARG B O 1
ATOM 3084 N N . VAL B 1 110 ? -12.148 -21.984 -16.422 1 97.62 110 VAL B N 1
ATOM 3085 C CA . VAL B 1 110 ? -10.891 -21.578 -17.031 1 97.62 110 VAL B CA 1
ATOM 3086 C C . VAL B 1 110 ? -11.164 -20.922 -18.375 1 97.62 110 VAL B C 1
ATOM 3088 O O . VAL B 1 110 ? -11.953 -21.422 -19.172 1 97.62 110 VAL B O 1
ATOM 3091 N N . LEU B 1 111 ? -10.547 -19.766 -18.562 1 97.12 111 LEU B N 1
ATOM 3092 C CA . LEU B 1 111 ? -10.578 -19.062 -19.844 1 97.12 111 LEU B CA 1
ATOM 3093 C C . LEU B 1 111 ? -9.195 -19.016 -20.469 1 97.12 111 LEU B C 1
ATOM 3095 O O . LEU B 1 111 ? -8.203 -18.75 -19.781 1 97.12 111 LEU B O 1
ATOM 3099 N N . ARG B 1 112 ? -9.172 -19.281 -21.719 1 97.69 112 ARG B N 1
ATOM 3100 C CA . ARG B 1 112 ? -7.953 -19.047 -22.484 1 97.69 112 ARG B CA 1
ATOM 3101 C C . ARG B 1 112 ? -8.211 -18.078 -23.625 1 97.69 112 ARG B C 1
ATOM 3103 O O . ARG B 1 112 ? -9.164 -18.234 -24.391 1 97.69 112 ARG B O 1
ATOM 3110 N N . PHE B 1 113 ? -7.332 -17.141 -23.812 1 97.31 113 PHE B N 1
ATOM 3111 C CA . PHE B 1 113 ? -7.488 -16.156 -24.875 1 97.31 113 PHE B CA 1
ATOM 3112 C C . PHE B 1 113 ? -6.68 -16.547 -26.109 1 97.31 113 PHE B C 1
ATOM 3114 O O . PHE B 1 113 ? -5.695 -17.281 -26 1 97.31 113 PHE B O 1
ATOM 3121 N N . SER B 1 114 ? -7.121 -16.062 -27.25 1 94.94 114 SER B N 1
ATOM 3122 C CA . SER B 1 114 ? -6.492 -16.375 -28.531 1 94.94 114 SER B CA 1
ATOM 3123 C C . SER B 1 114 ? -5.027 -15.953 -28.547 1 94.94 114 SER B C 1
ATOM 3125 O O . SER B 1 114 ? -4.66 -14.953 -27.922 1 94.94 114 SER B O 1
ATOM 3127 N N . ASP B 1 115 ? -4.215 -16.641 -29.312 1 94.31 115 ASP B N 1
ATOM 3128 C CA . ASP B 1 115 ? -2.805 -16.312 -29.484 1 94.31 115 ASP B CA 1
ATOM 3129 C C . ASP B 1 115 ? -2.625 -15.18 -30.484 1 94.31 115 ASP B C 1
ATOM 3131 O O . ASP B 1 115 ? -1.514 -14.688 -30.688 1 94.31 115 ASP B O 1
ATOM 3135 N N . ASP B 1 116 ? -3.734 -14.812 -31.062 1 92.12 116 ASP B N 1
ATOM 3136 C CA . ASP B 1 116 ? -3.705 -13.758 -32.062 1 92.12 116 ASP B CA 1
ATOM 3137 C C . ASP B 1 116 ? -3.744 -12.375 -31.406 1 92.12 116 ASP B C 1
ATOM 3139 O O . ASP B 1 116 ? -4.75 -12 -30.797 1 92.12 116 ASP B O 1
ATOM 3143 N N . GLU B 1 117 ? -2.703 -11.648 -31.594 1 91.56 117 GLU B N 1
ATOM 3144 C CA . GLU B 1 117 ? -2.584 -10.328 -30.984 1 91.56 117 GLU B CA 1
ATOM 3145 C C . GLU B 1 117 ? -3.662 -9.383 -31.484 1 91.56 117 GLU B C 1
ATOM 3147 O O . GLU B 1 117 ? -4.133 -8.516 -30.75 1 91.56 117 GLU B O 1
ATOM 3152 N N . GLU B 1 118 ? -4.039 -9.516 -32.719 1 91.31 118 GLU B N 1
ATOM 3153 C CA . GLU B 1 118 ? -5.055 -8.641 -33.312 1 91.31 118 GLU B CA 1
ATOM 3154 C C . GLU B 1 118 ? -6.422 -8.883 -32.656 1 91.31 118 GLU B C 1
ATOM 3156 O O . GLU B 1 118 ? -7.262 -7.98 -32.625 1 91.31 118 GLU B O 1
ATOM 3161 N N . ILE B 1 119 ? -6.488 -10.078 -32.125 1 89.5 119 ILE B N 1
ATOM 3162 C CA . ILE B 1 119 ? -7.789 -10.461 -31.578 1 89.5 119 ILE B CA 1
ATOM 3163 C C . ILE B 1 119 ? -7.832 -10.18 -30.078 1 89.5 119 ILE B C 1
ATOM 3165 O O . ILE B 1 119 ? -8.766 -9.531 -29.594 1 89.5 119 ILE B O 1
ATOM 3169 N N . SER B 1 120 ? -6.824 -10.594 -29.375 1 91.75 120 SER B N 1
ATOM 3170 C CA . SER B 1 120 ? -6.922 -10.602 -27.922 1 91.75 120 SER B CA 1
ATOM 3171 C C . SER B 1 120 ? -6.07 -9.5 -27.297 1 91.75 120 SER B C 1
ATOM 3173 O O . SER B 1 120 ? -6.125 -9.273 -26.078 1 91.75 120 SER B O 1
ATOM 3175 N N . GLY B 1 121 ? -5.258 -8.812 -28.125 1 92.5 121 GLY B N 1
ATOM 3176 C CA . GLY B 1 121 ? -4.453 -7.711 -27.625 1 92.5 121 GLY B CA 1
ATOM 3177 C C . GLY B 1 121 ? -3.5 -8.117 -26.531 1 92.5 121 GLY B C 1
ATOM 3178 O O . GLY B 1 121 ? -2.723 -9.062 -26.688 1 92.5 121 GLY B O 1
ATOM 3179 N N . ALA B 1 122 ? -3.598 -7.434 -25.391 1 94.25 122 ALA B N 1
ATOM 3180 C CA . ALA B 1 122 ? -2.688 -7.637 -24.266 1 94.25 122 ALA B CA 1
ATOM 3181 C C . ALA B 1 122 ? -2.928 -8.992 -23.609 1 94.25 122 ALA B C 1
ATOM 3183 O O . ALA B 1 122 ? -2.08 -9.484 -22.859 1 94.25 122 ALA B O 1
ATOM 3184 N N . LEU B 1 123 ? -4.023 -9.594 -23.891 1 96.5 123 LEU B N 1
ATOM 3185 C CA . LEU B 1 123 ? -4.398 -10.844 -23.219 1 96.5 123 LEU B CA 1
ATOM 3186 C C . LEU B 1 123 ? -3.967 -12.047 -24.062 1 96.5 123 LEU B C 1
ATOM 3188 O O . LEU B 1 123 ? -4.23 -13.188 -23.688 1 96.5 123 LEU B O 1
ATOM 3192 N N . LYS B 1 124 ? -3.324 -11.742 -25.125 1 95.5 124 LYS B N 1
ATOM 3193 C CA . LYS B 1 124 ? -2.959 -12.805 -26.062 1 95.5 124 LYS B CA 1
ATOM 3194 C C . LYS B 1 124 ? -2.219 -13.938 -25.344 1 95.5 124 LYS B C 1
ATOM 3196 O O . LYS B 1 124 ? -1.215 -13.695 -24.672 1 95.5 124 LYS B O 1
ATOM 3201 N N . GLY B 1 125 ? -2.807 -15.102 -25.531 1 95.69 125 GLY B N 1
ATOM 3202 C CA . GLY B 1 125 ? -2.127 -16.297 -25.062 1 95.69 125 GLY B CA 1
ATOM 3203 C C . GLY B 1 125 ? -2.258 -16.516 -23.562 1 95.69 125 GLY B C 1
ATOM 3204 O O . GLY B 1 125 ? -1.647 -17.422 -23 1 95.69 125 GLY B O 1
ATOM 3205 N N . LEU B 1 126 ? -3.02 -15.719 -22.906 1 97.81 126 LEU B N 1
ATOM 3206 C CA . LEU B 1 126 ? -3.125 -15.812 -21.453 1 97.81 126 LEU B CA 1
ATOM 3207 C C . LEU B 1 126 ? -4.285 -16.719 -21.047 1 97.81 126 LEU B C 1
ATOM 3209 O O . LEU B 1 126 ? -5.23 -16.906 -21.828 1 97.81 126 LEU B O 1
ATOM 3213 N N . VAL B 1 127 ? -4.125 -17.281 -19.938 1 98.06 127 VAL B N 1
ATOM 3214 C CA . VAL B 1 127 ? -5.117 -18.156 -19.312 1 98.06 127 VAL B CA 1
ATOM 3215 C C . VAL B 1 127 ? -5.562 -17.578 -17.984 1 98.06 127 VAL B C 1
ATOM 3217 O O . VAL B 1 127 ? -4.734 -17.125 -17.188 1 98.06 127 VAL B O 1
ATOM 3220 N N . ARG B 1 128 ? -6.809 -17.547 -17.797 1 97.31 128 ARG B N 1
ATOM 3221 C CA . ARG B 1 128 ? -7.434 -17.125 -16.547 1 97.31 128 ARG B CA 1
ATOM 3222 C C . ARG B 1 128 ? -8.047 -18.312 -15.812 1 97.31 128 ARG B C 1
ATOM 3224 O O . ARG B 1 128 ? -8.969 -18.953 -16.312 1 97.31 128 ARG B O 1
ATOM 3231 N N . LEU B 1 129 ? -7.477 -18.672 -14.688 1 97.62 129 LEU B N 1
ATOM 3232 C CA . LEU B 1 129 ? -8.117 -19.594 -13.766 1 97.62 129 LEU B CA 1
ATOM 3233 C C . LEU B 1 129 ? -8.992 -18.859 -12.758 1 97.62 129 LEU B C 1
ATOM 3235 O O . LEU B 1 129 ? -8.539 -17.906 -12.125 1 97.62 129 LEU B O 1
ATOM 3239 N N . GLU B 1 130 ? -10.219 -19.266 -12.703 1 96.56 130 GLU B N 1
ATOM 3240 C CA . GLU B 1 130 ? -11.055 -18.609 -11.711 1 96.56 130 GLU B CA 1
ATOM 3241 C C . GLU B 1 130 ? -10.484 -18.766 -10.305 1 96.56 130 GLU B C 1
ATOM 3243 O O . GLU B 1 130 ? -1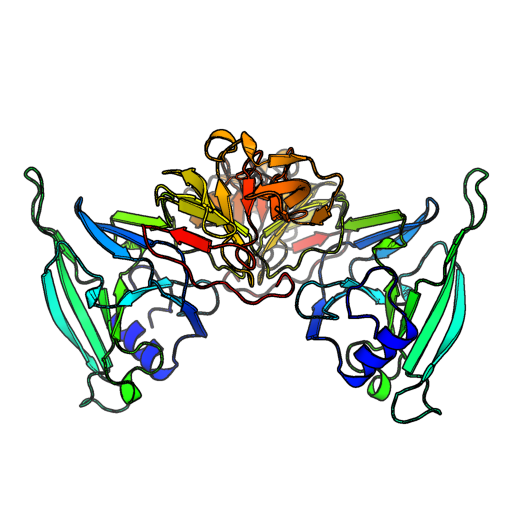0.352 -19.891 -9.82 1 96.56 130 GLU B O 1
ATOM 3248 N N . PHE B 1 131 ? -10.219 -17.719 -9.656 1 96.31 131 PHE B N 1
ATOM 3249 C CA . PHE B 1 131 ? -9.516 -17.719 -8.375 1 96.31 131 PHE B CA 1
ATOM 3250 C C . PHE B 1 131 ? -10.242 -18.578 -7.352 1 96.31 131 PHE B C 1
ATOM 3252 O O . PHE B 1 131 ? -9.648 -19.484 -6.758 1 96.31 131 PHE B O 1
ATOM 3259 N N . GLY B 1 132 ? -11.523 -18.375 -7.219 1 94.81 132 GLY B N 1
ATOM 3260 C CA . GLY B 1 132 ? -12.305 -19 -6.164 1 94.81 132 GLY B CA 1
ATOM 3261 C C . GLY B 1 132 ? -12.641 -20.453 -6.453 1 94.81 132 GLY B C 1
ATOM 3262 O O . GLY B 1 132 ? -13.172 -21.156 -5.594 1 94.81 132 GLY B O 1
ATOM 3263 N N . SER B 1 133 ? -12.305 -20.953 -7.684 1 95.69 133 SER B N 1
ATOM 3264 C CA . SER B 1 133 ? -12.617 -22.328 -8.055 1 95.69 133 SER B CA 1
ATOM 3265 C C . SER B 1 133 ? -11.406 -23.234 -7.855 1 95.69 133 SER B C 1
ATOM 3267 O O . SER B 1 133 ? -11.492 -24.453 -8.086 1 95.69 133 SER B O 1
ATOM 3269 N N . MET B 1 134 ? -10.297 -22.672 -7.465 1 97.25 134 MET B N 1
ATOM 3270 C CA . MET B 1 134 ? -9.102 -23.438 -7.113 1 97.25 134 MET B CA 1
ATOM 3271 C C . MET B 1 134 ? -9.07 -23.734 -5.621 1 97.25 134 MET B C 1
ATOM 3273 O O . MET B 1 134 ? -9.758 -23.078 -4.836 1 97.25 134 MET B O 1
ATOM 3277 N N . ASP B 1 135 ? -8.305 -24.766 -5.27 1 97.5 135 ASP B N 1
ATOM 3278 C CA . ASP B 1 135 ? -8.211 -25.094 -3.854 1 97.5 135 ASP B CA 1
ATOM 3279 C C . ASP B 1 135 ? -7.398 -24.047 -3.092 1 97.5 135 ASP B C 1
ATOM 3281 O O . ASP B 1 135 ? -7.766 -23.656 -1.98 1 97.5 135 ASP B O 1
ATOM 3285 N N . GLN B 1 136 ? -6.238 -23.641 -3.697 1 98.25 136 GLN B N 1
ATOM 3286 C CA . GLN B 1 136 ? -5.359 -22.703 -2.994 1 98.25 136 GLN B CA 1
ATOM 3287 C C . GLN B 1 136 ? -4.418 -22 -3.965 1 98.25 136 GLN B C 1
ATOM 3289 O O . GLN B 1 136 ? -3.895 -22.625 -4.895 1 98.25 136 GLN B O 1
ATOM 3294 N N . TRP B 1 137 ? -4.328 -20.75 -3.812 1 98.56 137 TRP B N 1
ATOM 3295 C CA . TRP B 1 137 ? -3.316 -19.953 -4.488 1 98.56 137 TRP B CA 1
ATOM 3296 C C . TRP B 1 137 ? -2.203 -19.547 -3.521 1 98.56 137 TRP B C 1
ATOM 3298 O O . TRP B 1 137 ? -2.467 -19.234 -2.359 1 98.56 137 TRP B O 1
ATOM 3308 N N . LEU B 1 138 ? -0.959 -19.484 -4.027 1 98.75 138 LEU B N 1
ATOM 3309 C CA . LEU B 1 138 ? 0.177 -19.047 -3.223 1 98.75 138 LEU B CA 1
ATOM 3310 C C . LEU B 1 138 ? 0.984 -17.984 -3.957 1 98.75 138 LEU B C 1
ATOM 3312 O O . LEU B 1 138 ? 1.148 -18.062 -5.18 1 98.75 138 LEU B O 1
ATOM 3316 N N . GLU B 1 139 ? 1.396 -17.047 -3.271 1 98.56 139 GLU B N 1
ATOM 3317 C CA . GLU B 1 139 ? 2.568 -16.25 -3.635 1 98.56 139 GLU B CA 1
ATOM 3318 C C . GLU B 1 139 ? 3.791 -16.672 -2.822 1 98.56 139 GLU B C 1
ATOM 3320 O O . GLU B 1 139 ? 3.783 -16.594 -1.593 1 98.56 139 GLU B O 1
ATOM 3325 N N . GLU B 1 140 ? 4.824 -17.016 -3.525 1 98.38 140 GLU B N 1
ATOM 3326 C CA . GLU B 1 140 ? 5.926 -17.672 -2.834 1 98.38 140 GLU B CA 1
ATOM 3327 C C . GLU B 1 140 ? 5.414 -18.781 -1.91 1 98.38 140 GLU B C 1
ATOM 3329 O O . GLU B 1 140 ? 4.773 -19.719 -2.365 1 98.38 140 GLU B O 1
ATOM 3334 N N . GLU B 1 141 ? 5.574 -18.609 -0.583 1 98.25 141 GLU B N 1
ATOM 3335 C CA . GLU B 1 141 ? 5.121 -19.625 0.354 1 98.25 141 GLU B CA 1
ATOM 3336 C C . GLU B 1 141 ? 3.818 -19.219 1.035 1 98.25 141 GLU B C 1
ATOM 3338 O O . GLU B 1 141 ? 3.332 -19.922 1.926 1 98.25 141 GLU B O 1
ATOM 3343 N N . THR B 1 142 ? 3.229 -18.109 0.606 1 98.31 142 THR B N 1
ATOM 3344 C CA . THR B 1 142 ? 2.133 -17.516 1.364 1 98.31 142 THR B CA 1
ATOM 3345 C C . THR B 1 142 ? 0.803 -17.719 0.642 1 98.31 142 THR B C 1
ATOM 3347 O O . THR B 1 142 ? 0.671 -17.375 -0.535 1 98.31 142 THR B O 1
ATOM 3350 N N . PRO B 1 143 ? -0.237 -18.25 1.35 1 98.06 143 PRO B N 1
ATOM 3351 C CA . PRO B 1 143 ? -1.564 -18.344 0.738 1 98.06 143 PRO B CA 1
ATOM 3352 C C . PRO B 1 143 ? -2.162 -16.984 0.395 1 98.06 143 PRO B C 1
ATOM 3354 O O . PRO B 1 143 ? -1.974 -16.016 1.139 1 98.06 143 PRO B O 1
ATOM 3357 N N . ILE B 1 144 ? -2.822 -16.938 -0.721 1 97.56 144 ILE B N 1
ATOM 3358 C CA . ILE B 1 144 ? -3.637 -15.797 -1.118 1 97.56 144 ILE B CA 1
ATOM 3359 C C . ILE B 1 144 ? -5.109 -16.094 -0.842 1 97.56 144 ILE B C 1
ATOM 3361 O O . ILE B 1 144 ? -5.621 -17.141 -1.222 1 97.56 144 ILE B O 1
ATOM 3365 N N . TYR B 1 145 ? -5.742 -15.195 -0.207 1 95.94 145 TYR B N 1
ATOM 3366 C CA . TYR B 1 145 ? -7.164 -15.352 0.083 1 95.94 145 TYR B CA 1
ATOM 3367 C C . TYR B 1 145 ? -7.996 -14.328 -0.685 1 95.94 145 TYR B C 1
ATOM 3369 O O . TYR B 1 145 ? -7.539 -13.211 -0.93 1 95.94 145 TYR B O 1
ATOM 3377 N N . VAL B 1 146 ? -9.211 -14.672 -1.098 1 95.44 146 VAL B N 1
ATOM 3378 C CA . VAL B 1 146 ? -10.219 -13.812 -1.709 1 95.44 146 VAL B CA 1
ATOM 3379 C C . VAL B 1 146 ? -9.805 -13.461 -3.137 1 95.44 146 VAL B C 1
ATOM 3381 O O . VAL B 1 146 ? -10.438 -13.906 -4.098 1 95.44 146 VAL B O 1
ATOM 3384 N N . HIS B 1 147 ? -8.734 -12.703 -3.367 1 96.5 147 HIS B N 1
ATOM 3385 C CA . HIS B 1 147 ? -8.102 -12.344 -4.629 1 96.5 147 HIS B CA 1
ATOM 3386 C C . HIS B 1 147 ? -6.703 -11.789 -4.406 1 96.5 147 HIS B C 1
ATOM 3388 O O . HIS B 1 147 ? -6.348 -11.422 -3.283 1 96.5 147 HIS B O 1
ATOM 3394 N N . PRO B 1 148 ? -5.875 -11.742 -5.488 1 97.5 148 PRO B N 1
ATOM 3395 C CA . PRO B 1 148 ? -4.566 -11.102 -5.32 1 97.5 148 PRO B CA 1
ATOM 3396 C C . PRO B 1 148 ? -4.672 -9.648 -4.871 1 97.5 148 PRO B C 1
ATOM 3398 O O . PRO B 1 148 ? -5.57 -8.93 -5.316 1 97.5 148 PRO B O 1
ATOM 3401 N N . LYS B 1 149 ? -3.768 -9.281 -3.959 1 97.5 149 LYS B N 1
ATOM 3402 C CA . LYS B 1 149 ? -3.723 -7.879 -3.557 1 97.5 149 LYS B CA 1
ATOM 3403 C C . LYS B 1 149 ? -3.188 -7 -4.684 1 97.5 149 LYS B C 1
ATOM 3405 O O . LYS B 1 149 ? -2.324 -7.426 -5.453 1 97.5 149 LYS B O 1
ATOM 3410 N N . ASP B 1 150 ? -3.736 -5.844 -4.73 1 97.81 150 ASP B N 1
ATOM 3411 C CA . ASP B 1 150 ? -3.283 -4.828 -5.676 1 97.81 150 ASP B CA 1
ATOM 3412 C C . ASP B 1 150 ? -1.996 -4.16 -5.191 1 97.81 150 ASP B C 1
ATOM 3414 O O . ASP B 1 150 ? -1.976 -3.539 -4.129 1 97.81 150 ASP B O 1
ATOM 3418 N N . PRO B 1 151 ? -0.905 -4.238 -5.988 1 97.69 151 PRO B N 1
ATOM 3419 C CA . PRO B 1 151 ? 0.371 -3.66 -5.562 1 97.69 151 PRO B CA 1
ATOM 3420 C C . PRO B 1 151 ? 0.315 -2.139 -5.434 1 97.69 151 PRO B C 1
ATOM 3422 O O . PRO B 1 151 ? 1.255 -1.524 -4.926 1 97.69 151 PRO B O 1
ATOM 3425 N N . PHE B 1 152 ? -0.799 -1.501 -5.793 1 97.38 152 PHE B N 1
ATOM 3426 C CA . PHE B 1 152 ? -0.923 -0.049 -5.762 1 97.38 152 PHE B CA 1
ATOM 3427 C C . PHE B 1 152 ? -1.946 0.385 -4.719 1 97.38 152 PHE B C 1
ATOM 3429 O O . PHE B 1 152 ? -2.383 1.538 -4.715 1 97.38 152 PHE B O 1
ATOM 3436 N N . LYS B 1 153 ? -2.379 -0.521 -3.908 1 97.44 153 LYS B N 1
ATOM 3437 C CA . LYS B 1 153 ? -3.371 -0.236 -2.877 1 97.44 153 LYS B CA 1
ATOM 3438 C C . LYS B 1 153 ? -2.748 -0.292 -1.484 1 97.44 153 LYS B C 1
ATOM 3440 O O . LYS B 1 153 ? -2.133 -1.293 -1.113 1 97.44 153 LYS B O 1
ATOM 3445 N N . ARG B 1 154 ? -2.912 0.804 -0.792 1 97.5 154 ARG B N 1
ATOM 3446 C CA . ARG B 1 154 ? -2.391 0.923 0.565 1 97.5 154 ARG B CA 1
ATOM 3447 C C . ARG B 1 154 ? -3.518 1.162 1.564 1 97.5 154 ARG B C 1
ATOM 3449 O O . ARG B 1 154 ? -4.527 1.785 1.232 1 97.5 154 ARG B O 1
ATOM 3456 N N . ILE B 1 155 ? -3.303 0.621 2.756 1 97.69 155 ILE B N 1
ATOM 3457 C CA . ILE B 1 155 ? -4.168 0.901 3.898 1 97.69 155 ILE B CA 1
ATOM 3458 C C . ILE B 1 155 ? -3.369 1.615 4.988 1 97.69 155 ILE B C 1
ATOM 3460 O O . ILE B 1 155 ? -2.295 1.155 5.379 1 97.69 155 ILE B O 1
ATOM 3464 N N . ASP B 1 156 ? -3.824 2.764 5.383 1 98 156 ASP B N 1
ATOM 3465 C CA . ASP B 1 156 ? -3.316 3.453 6.566 1 98 156 ASP B CA 1
ATOM 3466 C C . ASP B 1 156 ? -4.352 3.447 7.691 1 98 156 ASP B C 1
ATOM 3468 O O . ASP B 1 156 ? -5.535 3.699 7.453 1 98 156 ASP B O 1
ATOM 3472 N N . ILE B 1 157 ? -3.91 3.09 8.844 1 98.56 157 ILE B N 1
ATOM 3473 C CA . ILE B 1 157 ? -4.75 3.037 10.031 1 98.56 157 ILE B CA 1
ATOM 3474 C C . ILE B 1 157 ? -4.27 4.07 11.047 1 98.56 157 ILE B C 1
ATOM 3476 O O . ILE B 1 157 ? -3.207 3.908 11.656 1 98.56 157 ILE B O 1
ATOM 3480 N N . LEU B 1 158 ? -5.07 5.129 11.289 1 98.69 158 LEU B N 1
ATOM 3481 C CA . LEU B 1 158 ? -4.613 6.289 12.047 1 98.69 158 LEU B CA 1
ATOM 3482 C C . LEU B 1 158 ? -5.539 6.562 13.227 1 98.69 158 LEU B C 1
ATOM 3484 O O . LEU B 1 158 ? -6.707 6.906 13.039 1 98.69 158 LEU B O 1
ATOM 3488 N N . PRO B 1 159 ? -5.02 6.406 14.453 1 98.5 159 PRO B N 1
ATOM 3489 C CA . PRO B 1 159 ? -5.82 6.883 15.586 1 98.5 159 PRO B CA 1
ATOM 3490 C C . PRO B 1 159 ? -6.109 8.383 15.516 1 98.5 159 PRO B C 1
ATOM 3492 O O . PRO B 1 159 ? -5.258 9.156 15.078 1 98.5 159 PRO B O 1
ATOM 3495 N N . SER B 1 160 ? -7.301 8.75 15.906 1 98.62 160 SER B N 1
ATOM 3496 C CA . SER B 1 160 ? -7.715 10.148 15.82 1 98.62 160 SER B CA 1
ATOM 3497 C C . SER B 1 160 ? -8.531 10.555 17.047 1 98.62 160 SER B C 1
ATOM 3499 O O . SER B 1 160 ? -9.375 9.797 17.516 1 98.62 160 SER B O 1
ATOM 3501 N N . SER B 1 161 ? -8.305 11.742 17.562 1 98 161 SER B N 1
ATOM 3502 C CA . SER B 1 161 ? -9.062 12.289 18.672 1 98 161 SER B CA 1
ATOM 3503 C C . SER B 1 161 ? -10.219 13.156 18.172 1 98 161 SER B C 1
ATOM 3505 O O . SER B 1 161 ? -10.875 13.836 18.969 1 98 161 SER B O 1
ATOM 3507 N N . ARG B 1 162 ? -10.43 13.195 16.875 1 98.31 162 ARG B N 1
ATOM 3508 C CA . ARG B 1 162 ? -11.562 13.938 16.344 1 98.31 162 ARG B CA 1
ATOM 3509 C C . ARG B 1 162 ? -12.883 13.258 16.688 1 98.31 162 ARG B C 1
ATOM 3511 O O . ARG B 1 162 ? -13.07 12.07 16.406 1 98.31 162 ARG B O 1
ATOM 3518 N N . PRO B 1 163 ? -13.797 13.961 17.281 1 98.56 163 PRO B N 1
ATOM 3519 C CA . PRO B 1 163 ? -15.055 13.328 17.703 1 98.56 163 PRO B CA 1
ATOM 3520 C C . PRO B 1 163 ? -15.898 12.875 16.516 1 98.56 163 PRO B C 1
ATOM 3522 O O . PRO B 1 163 ? -15.969 13.57 15.5 1 98.56 163 PRO B O 1
ATOM 3525 N N . VAL B 1 164 ? -16.531 11.719 16.719 1 98.75 164 VAL B N 1
ATOM 3526 C CA . VAL B 1 164 ? -17.375 11.133 15.68 1 98.75 164 VAL B CA 1
ATOM 3527 C C . VAL B 1 164 ? -18.766 10.852 16.266 1 98.75 164 VAL B C 1
ATOM 3529 O O . VAL B 1 164 ? -18.891 10.352 17.375 1 98.75 164 VAL B O 1
ATOM 3532 N N . GLU B 1 165 ? -19.766 11.266 15.547 1 98.88 165 GLU B N 1
ATOM 3533 C CA . GLU B 1 165 ? -21.141 10.875 15.828 1 98.88 165 GLU B CA 1
ATOM 3534 C C . GLU B 1 165 ? -21.797 10.234 14.609 1 98.88 165 GLU B C 1
ATOM 3536 O O . GLU B 1 165 ? -21.625 10.719 13.484 1 98.88 165 GLU B O 1
ATOM 3541 N N . VAL B 1 166 ? -22.5 9.141 14.836 1 98.94 166 VAL B N 1
ATOM 3542 C CA . VAL B 1 166 ? -23.203 8.461 13.758 1 98.94 166 VAL B CA 1
ATOM 3543 C C . VAL B 1 166 ? -24.703 8.508 14.016 1 98.94 166 VAL B C 1
ATOM 3545 O O . VAL B 1 166 ? -25.172 8.18 15.117 1 98.94 166 VAL B O 1
ATOM 3548 N N . LYS B 1 167 ? -25.453 8.883 13.023 1 98.75 167 LYS B N 1
ATOM 3549 C CA . LYS B 1 167 ? -26.922 8.883 13.117 1 98.75 167 LYS B CA 1
ATOM 3550 C C . LYS B 1 167 ? -27.531 7.969 12.055 1 98.75 167 LYS B C 1
ATOM 3552 O O . LYS B 1 167 ? -27.078 7.957 10.906 1 98.75 167 LYS B O 1
ATOM 3557 N N . VAL B 1 168 ? -28.516 7.223 12.477 1 98.5 168 VAL B N 1
ATOM 3558 C CA . VAL B 1 168 ? -29.328 6.375 11.617 1 98.5 168 VAL B CA 1
ATOM 3559 C C . VAL B 1 168 ? -30.797 6.781 11.727 1 98.5 168 VAL B C 1
ATOM 3561 O O . VAL B 1 168 ? -31.359 6.789 12.828 1 98.5 168 VAL B O 1
ATOM 3564 N N . ALA B 1 169 ? -31.344 7.16 10.594 1 96.56 169 ALA B N 1
ATOM 3565 C CA . ALA B 1 169 ? -32.719 7.613 10.586 1 96.56 169 ALA B CA 1
ATOM 3566 C C . ALA B 1 169 ? -32.938 8.719 11.617 1 96.56 169 ALA B C 1
ATOM 3568 O O . ALA B 1 169 ? -33.906 8.672 12.391 1 96.56 169 ALA B O 1
ATOM 3569 N N . GLY B 1 170 ? -31.953 9.562 11.656 1 96.62 170 GLY B N 1
ATOM 3570 C CA . GLY B 1 170 ? -32.062 10.758 12.484 1 96.62 170 GLY B CA 1
ATOM 3571 C C . GLY B 1 170 ? -31.719 10.516 13.938 1 96.62 170 GLY B C 1
ATOM 3572 O O . GLY B 1 170 ? -31.578 11.469 14.711 1 96.62 170 GLY B O 1
ATOM 3573 N N . ARG B 1 171 ? -31.562 9.312 14.32 1 97.56 171 ARG B N 1
ATOM 3574 C CA . ARG B 1 171 ? -31.234 8.977 15.695 1 97.56 171 ARG B CA 1
ATOM 3575 C C . ARG B 1 171 ? -29.734 8.758 15.867 1 97.56 171 ARG B C 1
ATOM 3577 O O . ARG B 1 171 ? -29.125 8.016 15.094 1 97.56 171 ARG B O 1
ATOM 3584 N N . SER B 1 172 ? -29.156 9.352 16.938 1 98.5 172 SER B N 1
ATOM 3585 C CA . SER B 1 172 ? -27.766 9.102 17.266 1 98.5 172 SER B CA 1
ATOM 3586 C C . SER B 1 172 ? -27.562 7.688 17.812 1 98.5 172 SER B C 1
ATOM 3588 O O . SER B 1 172 ? -28.219 7.293 18.781 1 98.5 172 SER B O 1
ATOM 3590 N N . VAL B 1 173 ? -26.656 6.906 17.141 1 98.81 173 VAL B N 1
ATOM 3591 C CA . VAL B 1 173 ? -26.5 5.523 17.578 1 98.81 173 VAL B CA 1
ATOM 3592 C C . VAL B 1 173 ? -25.078 5.297 18.078 1 98.81 173 VAL B C 1
ATOM 3594 O O . VAL B 1 173 ? -24.781 4.285 18.719 1 98.81 173 VAL B O 1
ATOM 3597 N N . ALA B 1 174 ? -24.156 6.23 17.781 1 98.81 174 ALA B N 1
ATOM 3598 C CA . ALA B 1 174 ? -22.781 6.141 18.266 1 98.81 174 ALA B CA 1
ATOM 3599 C C . ALA B 1 174 ? -22.172 7.527 18.453 1 98.81 174 ALA B C 1
ATOM 3601 O O . ALA B 1 174 ? -22.391 8.422 17.625 1 98.81 174 ALA B O 1
ATOM 3602 N N . LYS B 1 175 ? -21.469 7.715 19.469 1 98.5 175 LYS B N 1
ATOM 3603 C CA . LYS B 1 175 ? -20.688 8.914 19.766 1 98.5 175 LYS B CA 1
ATOM 3604 C C . LYS B 1 175 ? -19.359 8.547 20.422 1 98.5 175 LYS B C 1
ATOM 3606 O O . LYS B 1 175 ? -19.328 7.766 21.375 1 98.5 175 LYS B O 1
ATOM 3611 N N . ALA B 1 176 ? -18.375 9.039 19.875 1 98.5 176 ALA B N 1
ATOM 3612 C CA . ALA B 1 176 ? -17.047 8.75 20.422 1 98.5 176 ALA B CA 1
ATOM 3613 C C . ALA B 1 176 ? -16.109 9.953 20.266 1 98.5 176 ALA B C 1
ATOM 3615 O O . ALA B 1 176 ? -16.172 10.656 19.25 1 98.5 176 ALA B O 1
ATOM 3616 N N . ASN B 1 177 ? -15.211 10.172 21.25 1 97.88 177 ASN B N 1
ATOM 3617 C CA . ASN B 1 177 ? -14.195 11.219 21.188 1 97.88 177 ASN B CA 1
ATOM 3618 C C . ASN B 1 177 ? -12.883 10.68 20.625 1 97.88 177 ASN B C 1
ATOM 3620 O O . ASN B 1 177 ? -11.875 11.391 20.609 1 97.88 177 ASN B O 1
ATOM 3624 N N . PHE B 1 178 ? -12.93 9.508 20.297 1 97 178 PHE B N 1
ATOM 3625 C CA . PHE B 1 178 ? -11.797 8.812 19.703 1 97 178 PHE B CA 1
ATOM 3626 C C . PHE B 1 178 ? -12.266 7.801 18.672 1 97 178 PHE B C 1
ATOM 3628 O O . PHE B 1 178 ? -13.273 7.117 18.875 1 97 178 PHE B O 1
ATOM 3635 N N . ALA B 1 179 ? -11.578 7.742 17.531 1 98.5 179 ALA B N 1
ATOM 3636 C CA . ALA B 1 179 ? -11.82 6.727 16.516 1 98.5 179 ALA B CA 1
ATOM 3637 C C . ALA B 1 179 ? -10.531 6.375 15.766 1 98.5 179 ALA B C 1
ATOM 3639 O O . ALA B 1 179 ? -9.531 7.09 15.875 1 98.5 179 ALA B O 1
ATOM 3640 N N . VAL B 1 180 ? -10.508 5.238 15.141 1 98.88 180 VAL B N 1
ATOM 3641 C CA . VAL B 1 180 ? -9.438 4.887 14.219 1 98.88 180 VAL B CA 1
ATOM 3642 C C . VAL B 1 180 ? -9.891 5.129 12.781 1 98.88 180 VAL B C 1
ATOM 3644 O O . VAL B 1 180 ? -10.891 4.555 12.336 1 98.88 180 VAL B O 1
ATOM 3647 N N . HIS B 1 181 ? -9.219 6.102 12.125 1 98.88 181 HIS B N 1
ATOM 3648 C CA . HIS B 1 181 ? -9.484 6.375 10.711 1 98.88 181 HIS B CA 1
ATOM 3649 C C . HIS B 1 181 ? -8.719 5.406 9.812 1 98.88 181 HIS B C 1
ATOM 3651 O O . HIS B 1 181 ? -7.492 5.348 9.859 1 98.88 181 HIS B O 1
ATOM 3657 N N . LEU B 1 182 ? -9.461 4.605 9.055 1 98.81 182 LEU B N 1
ATOM 3658 C CA . LEU B 1 182 ? -8.844 3.713 8.078 1 98.81 182 LEU B CA 1
ATOM 3659 C C . LEU B 1 182 ? -8.961 4.285 6.668 1 98.81 182 LEU B C 1
ATOM 3661 O O . LEU B 1 182 ? -10.07 4.516 6.18 1 98.81 182 LEU B O 1
ATOM 3665 N N . LEU B 1 183 ? -7.781 4.602 6.102 1 98.5 183 LEU B N 1
ATOM 3666 C CA . LEU B 1 183 ? -7.707 5.109 4.734 1 98.5 183 LEU B CA 1
ATOM 3667 C C . LEU B 1 183 ? -7.211 4.031 3.779 1 98.5 183 LEU B C 1
ATOM 3669 O O . LEU B 1 183 ? -6.121 3.486 3.963 1 98.5 183 LEU B O 1
ATOM 3673 N N . GLU B 1 184 ? -8.016 3.672 2.852 1 97.62 184 GLU B N 1
ATOM 3674 C CA . GLU B 1 184 ? -7.703 2.707 1.802 1 97.62 184 GLU B CA 1
ATOM 3675 C C . GLU B 1 184 ? -7.734 3.363 0.424 1 97.62 184 GLU B C 1
ATOM 3677 O O . GLU B 1 184 ? -8.672 4.102 0.102 1 97.62 184 GLU B O 1
ATOM 3682 N N . THR B 1 185 ? -6.688 3.094 -0.394 1 97.38 185 THR B N 1
ATOM 3683 C CA . THR B 1 185 ? -6.574 3.686 -1.723 1 97.38 185 THR B CA 1
ATOM 3684 C C . THR B 1 185 ? -7.871 3.502 -2.51 1 97.38 185 THR B C 1
ATOM 3686 O O . THR B 1 185 ? -8.359 2.381 -2.654 1 97.38 185 THR B O 1
ATOM 3689 N N . GLY B 1 186 ? -8.477 4.625 -2.881 1 94.12 186 GLY B N 1
ATOM 3690 C CA . GLY B 1 186 ? -9.625 4.57 -3.775 1 94.12 186 GLY B CA 1
ATOM 3691 C C . GLY B 1 186 ? -10.945 4.477 -3.043 1 94.12 186 GLY B C 1
ATOM 3692 O O . GLY B 1 186 ? -12.008 4.453 -3.67 1 94.12 186 GLY B O 1
ATOM 3693 N N . LEU B 1 187 ? -10.977 4.441 -1.742 1 96.12 187 LEU B N 1
ATOM 3694 C CA . LEU B 1 187 ? -12.203 4.324 -0.968 1 96.12 187 LEU B CA 1
ATOM 3695 C C . LEU B 1 187 ? -12.336 5.477 0.023 1 96.12 187 LEU B C 1
ATOM 3697 O O . LEU B 1 187 ? -11.336 6.109 0.38 1 96.12 187 LEU B O 1
ATOM 3701 N N . PRO B 1 188 ? -13.586 5.773 0.425 1 96.75 188 PRO B N 1
ATOM 3702 C CA . PRO B 1 188 ? -13.75 6.785 1.471 1 96.75 188 PRO B CA 1
ATOM 3703 C C . PRO B 1 188 ? -13.125 6.363 2.801 1 96.75 188 PRO B C 1
ATOM 3705 O O . PRO B 1 188 ? -13.016 5.168 3.086 1 96.75 188 PRO B O 1
ATOM 3708 N N . THR B 1 189 ? -12.727 7.379 3.564 1 98.25 189 THR B N 1
ATOM 3709 C CA . THR B 1 189 ? -12.25 7.082 4.91 1 98.25 189 THR B CA 1
ATOM 3710 C C . THR B 1 189 ? -13.312 6.336 5.711 1 98.25 189 THR B C 1
ATOM 3712 O O . THR B 1 189 ? -14.492 6.707 5.684 1 98.25 189 THR B O 1
ATOM 3715 N N . ARG B 1 190 ? -12.914 5.266 6.312 1 98.69 190 ARG B N 1
ATOM 3716 C CA . ARG B 1 190 ? -13.781 4.543 7.234 1 98.69 190 ARG B CA 1
ATOM 3717 C C . ARG B 1 190 ? -13.445 4.867 8.68 1 98.69 190 ARG B C 1
ATOM 3719 O O . ARG B 1 190 ? -12.266 4.945 9.047 1 98.69 190 ARG B O 1
ATOM 3726 N N . TYR B 1 191 ? -14.445 5.062 9.484 1 98.88 191 TYR B N 1
ATOM 3727 C CA . TYR B 1 191 ? -14.266 5.418 10.891 1 98.88 191 TYR B CA 1
ATOM 3728 C C . TYR B 1 191 ? -14.609 4.242 11.797 1 98.88 191 TYR B C 1
ATOM 3730 O O . TYR B 1 191 ? -15.766 3.82 11.867 1 98.88 191 TYR B O 1
ATOM 3738 N N . TYR B 1 192 ? -13.625 3.73 12.453 1 98.94 192 TYR B N 1
ATOM 3739 C CA . TYR B 1 192 ? -13.797 2.607 13.367 1 98.94 192 TYR B CA 1
ATOM 3740 C C . TYR B 1 192 ? -13.914 3.088 14.805 1 98.94 192 TYR B C 1
ATOM 3742 O O . TYR B 1 192 ? -13.008 3.744 15.32 1 98.94 192 TYR B O 1
ATOM 3750 N N . LEU B 1 193 ? -14.992 2.703 15.406 1 98.88 193 LEU B N 1
ATOM 3751 C CA . LEU B 1 193 ? -15.344 3.191 16.734 1 98.88 193 LEU B CA 1
ATOM 3752 C C . LEU B 1 193 ? -15.273 2.066 17.766 1 98.88 193 LEU B C 1
ATOM 3754 O O . LEU B 1 193 ? -15.594 0.917 17.453 1 98.88 193 LEU B O 1
ATOM 3758 N N . PRO B 1 194 ? -14.906 2.416 18.984 1 98.44 194 PRO B N 1
ATOM 3759 C CA . PRO B 1 194 ? -15.031 1.413 20.031 1 98.44 194 PRO B CA 1
ATOM 3760 C C . PRO B 1 194 ? -16.453 0.89 20.188 1 98.44 194 PRO B C 1
ATOM 3762 O O . PRO B 1 194 ? -17.422 1.662 20.094 1 98.44 194 PRO B O 1
ATOM 3765 N N . LEU B 1 195 ? -16.531 -0.369 20.391 1 97.69 195 LEU B N 1
ATOM 3766 C CA . LEU B 1 195 ? -17.828 -1.014 20.562 1 97.69 195 LEU B CA 1
ATOM 3767 C C . LEU B 1 195 ? -18.641 -0.308 21.641 1 97.69 195 LEU B C 1
ATOM 3769 O O . LEU B 1 195 ? -19.844 -0.117 21.484 1 97.69 195 LEU B O 1
ATOM 3773 N N . ALA B 1 196 ? -18 0.14 22.672 1 97.69 196 ALA B N 1
ATOM 3774 C CA . ALA B 1 196 ? -18.656 0.743 23.812 1 97.69 196 ALA B CA 1
ATOM 3775 C C . ALA B 1 196 ? -19.234 2.113 23.469 1 97.69 196 ALA B C 1
ATOM 3777 O O . ALA B 1 196 ? -20.047 2.662 24.219 1 97.69 196 ALA B O 1
ATOM 3778 N N . SER B 1 197 ? -18.828 2.682 22.406 1 98.38 197 SER B N 1
ATOM 3779 C CA . SER B 1 197 ? -19.312 4 22 1 98.38 197 SER B CA 1
ATOM 3780 C C . SER B 1 197 ? -20.578 3.902 21.172 1 98.38 197 SER B C 1
ATOM 3782 O O . SER B 1 197 ? -21.188 4.922 20.812 1 98.38 197 SER B O 1
ATOM 3784 N N . VAL B 1 198 ? -20.984 2.729 20.875 1 98.38 198 VAL B N 1
ATOM 3785 C CA . VAL B 1 198 ? -22.203 2.469 20.109 1 98.38 198 VAL B CA 1
ATOM 3786 C C . VAL B 1 198 ? -23.344 2.08 21.062 1 98.38 198 VAL B C 1
ATOM 3788 O O . VAL B 1 198 ? -23.125 1.321 22.016 1 98.38 198 VAL B O 1
ATOM 3791 N N . ASP B 1 199 ? -24.516 2.594 20.828 1 98.5 199 ASP B N 1
ATOM 3792 C CA . ASP B 1 199 ? -25.688 2.238 21.594 1 98.5 199 ASP B CA 1
ATOM 3793 C C . ASP B 1 199 ? -26 0.748 21.484 1 98.5 199 ASP B C 1
ATOM 3795 O O . ASP B 1 199 ? -26.453 0.286 20.422 1 98.5 199 ASP B O 1
ATOM 3799 N N . GLN B 1 200 ? -25.906 0.035 22.547 1 97.94 200 GLN B N 1
ATOM 3800 C CA . GLN B 1 200 ? -26.031 -1.419 22.531 1 97.94 200 GLN B CA 1
ATOM 3801 C C . GLN B 1 200 ? -27.469 -1.851 22.281 1 97.94 200 GLN B C 1
ATOM 3803 O O . GLN B 1 200 ? -27.719 -2.943 21.75 1 97.94 200 GLN B O 1
ATOM 3808 N N . SER B 1 201 ? -28.344 -0.982 22.547 1 98 201 SER B N 1
ATOM 3809 C CA . SER B 1 201 ? -29.75 -1.352 22.453 1 98 201 SER B CA 1
ATOM 3810 C C . SER B 1 201 ? -30.203 -1.462 21 1 98 201 SER B C 1
ATOM 3812 O O . SER B 1 201 ? -31.234 -2.061 20.719 1 98 201 SER B O 1
ATOM 3814 N N . VAL B 1 202 ? -29.453 -0.883 20.094 1 98.38 202 VAL B N 1
ATOM 3815 C CA . VAL B 1 202 ? -29.906 -0.849 18.719 1 98.38 202 VAL B CA 1
ATOM 3816 C C . VAL B 1 202 ? -29.172 -1.918 17.906 1 98.38 202 VAL B C 1
ATOM 3818 O O . VAL B 1 202 ? -29.5 -2.162 16.734 1 98.38 202 VAL B O 1
ATOM 3821 N N . LEU B 1 203 ? -28.188 -2.605 18.406 1 98.25 203 LEU B N 1
ATOM 3822 C CA . LEU B 1 203 ? -27.375 -3.586 17.688 1 98.25 203 LEU B CA 1
ATOM 3823 C C . LEU B 1 203 ? -28.047 -4.957 17.719 1 98.25 203 LEU B C 1
ATOM 3825 O O . LEU B 1 203 ? -28.516 -5.406 18.766 1 98.25 203 LEU B O 1
ATOM 3829 N N . ARG B 1 204 ? -28.141 -5.551 16.547 1 98.38 204 ARG B N 1
ATOM 3830 C CA . ARG B 1 204 ? -28.531 -6.949 16.422 1 98.38 204 ARG B CA 1
ATOM 3831 C C . ARG B 1 204 ? -27.5 -7.727 15.602 1 98.38 204 ARG B C 1
ATOM 3833 O O . ARG B 1 204 ? -27.094 -7.281 14.523 1 98.38 204 ARG B O 1
ATOM 3840 N N . LYS B 1 205 ? -27.062 -8.836 16.109 1 98.06 205 LYS B N 1
ATOM 3841 C CA . LYS B 1 205 ? -26.062 -9.633 15.398 1 98.06 205 LYS B CA 1
ATOM 3842 C C . LYS B 1 205 ? -26.594 -10.078 14.039 1 98.06 205 LYS B C 1
ATOM 3844 O O . LYS B 1 205 ? -27.75 -10.492 13.922 1 98.06 205 LYS B O 1
ATOM 3849 N N . SER B 1 206 ? -25.781 -9.922 13.078 1 98.62 206 SER B N 1
ATOM 3850 C CA . SER B 1 206 ? -26.047 -10.414 11.734 1 98.62 206 SER B CA 1
ATOM 3851 C C . SER B 1 206 ? -25.359 -11.75 11.477 1 98.62 206 SER B C 1
ATOM 3853 O O . SER B 1 206 ? -24.344 -12.055 12.102 1 98.62 206 SER B O 1
ATOM 3855 N N . GLU B 1 207 ? -25.844 -12.547 10.586 1 98.12 207 GLU B N 1
ATOM 3856 C CA . GLU B 1 207 ? -25.234 -13.812 10.203 1 98.12 207 GLU B CA 1
ATOM 3857 C C . GLU B 1 207 ? -24.297 -13.633 9.008 1 98.12 207 GLU B C 1
ATOM 3859 O O . GLU B 1 207 ? -23.594 -14.57 8.609 1 98.12 207 GLU B O 1
ATOM 3864 N N . LEU B 1 208 ? -24.297 -12.422 8.555 1 98.06 208 LEU B N 1
ATOM 3865 C CA . LEU B 1 208 ? -23.469 -12.172 7.379 1 98.06 208 LEU B CA 1
ATOM 3866 C C . LEU B 1 208 ? -21.984 -12.219 7.738 1 98.06 208 LEU B C 1
ATOM 3868 O O . LEU B 1 208 ? -21.578 -11.68 8.766 1 98.06 208 LEU B O 1
ATOM 3872 N N . LEU B 1 209 ? -21.234 -12.898 6.941 1 97.94 209 LEU B N 1
ATOM 3873 C CA . LEU B 1 209 ? -19.781 -12.906 6.957 1 97.94 209 LEU B CA 1
ATOM 3874 C C . LEU B 1 209 ? -19.219 -12.539 5.586 1 97.94 209 LEU B C 1
ATOM 3876 O O . LEU B 1 209 ? -19.719 -13.016 4.562 1 97.94 209 LEU B O 1
ATOM 3880 N N . SER B 1 210 ? -18.297 -11.609 5.559 1 97.25 210 SER B N 1
ATOM 3881 C CA . SER B 1 210 ? -17.609 -11.273 4.316 1 97.25 210 SER B CA 1
ATOM 3882 C C . SER B 1 210 ? -16.094 -11.344 4.484 1 97.25 210 SER B C 1
ATOM 3884 O O . SER B 1 210 ? -15.594 -11.43 5.609 1 97.25 210 SER B O 1
ATOM 3886 N N . LYS B 1 211 ? -15.391 -11.414 3.346 1 96.62 211 LYS B N 1
ATOM 3887 C CA . LYS B 1 211 ? -13.938 -11.555 3.381 1 96.62 211 LYS B CA 1
ATOM 3888 C C . LYS B 1 211 ? -13.258 -10.477 2.545 1 96.62 211 LYS B C 1
ATOM 3890 O O . LYS B 1 211 ? -13.789 -10.055 1.516 1 96.62 211 LYS B O 1
ATOM 3895 N N . CYS B 1 212 ? -12.125 -10.07 2.992 1 96.06 212 CYS B N 1
ATOM 3896 C CA . CYS B 1 212 ? -11.266 -9.094 2.33 1 96.06 212 CYS B CA 1
ATOM 3897 C C . CYS B 1 212 ? -9.805 -9.5 2.42 1 96.06 212 CYS B C 1
ATOM 3899 O O . CYS B 1 212 ? -9.328 -9.875 3.49 1 96.06 212 CYS B O 1
ATOM 3901 N N . PRO B 1 213 ? -9.062 -9.445 1.352 1 96.38 213 PRO B N 1
ATOM 3902 C CA . PRO B 1 213 ? -7.664 -9.891 1.408 1 96.38 213 PRO B CA 1
ATOM 3903 C C . PRO B 1 213 ? -6.809 -9.016 2.328 1 96.38 213 PRO B C 1
ATOM 3905 O O . PRO B 1 213 ? -5.754 -9.461 2.795 1 96.38 213 PRO B O 1
ATOM 3908 N N . TYR B 1 214 ? -7.238 -7.805 2.596 1 97.56 214 TYR B N 1
ATOM 3909 C CA . TYR B 1 214 ? -6.414 -6.852 3.33 1 97.56 214 TYR B CA 1
ATOM 3910 C C . TYR B 1 214 ? -6.75 -6.871 4.816 1 97.56 214 TYR B C 1
ATOM 3912 O O . TYR B 1 214 ? -5.883 -6.633 5.656 1 97.56 214 TYR B O 1
ATOM 3920 N N . LYS B 1 215 ? -8.039 -7.191 5.156 1 98.31 215 LYS B N 1
ATOM 3921 C CA . LYS B 1 215 ? -8.461 -6.973 6.539 1 98.31 215 LYS B CA 1
ATOM 3922 C C . LYS B 1 215 ? -8.922 -8.273 7.184 1 98.31 215 LYS B C 1
ATOM 3924 O O . LYS B 1 215 ? -9 -8.375 8.414 1 98.31 215 LYS B O 1
ATOM 3929 N N . GLY B 1 216 ? -9.266 -9.273 6.34 1 98.06 216 GLY B N 1
ATOM 3930 C CA . GLY B 1 216 ? -9.695 -10.547 6.895 1 98.06 216 GLY B CA 1
ATOM 3931 C C . GLY B 1 216 ? -11.203 -10.75 6.832 1 98.06 216 GLY B C 1
ATOM 3932 O O . GLY B 1 216 ? -11.844 -10.359 5.855 1 98.06 216 GLY B O 1
ATOM 3933 N N . ASP B 1 217 ? -11.734 -11.453 7.781 1 98.12 217 ASP B N 1
ATOM 3934 C CA . ASP B 1 217 ? -13.148 -11.789 7.82 1 98.12 217 ASP B CA 1
ATOM 3935 C C . ASP B 1 217 ? -13.93 -10.781 8.664 1 98.12 217 ASP B C 1
ATOM 3937 O O . ASP B 1 217 ? -13.594 -10.547 9.828 1 98.12 217 ASP B O 1
ATOM 3941 N N . ALA B 1 218 ? -14.93 -10.258 8.062 1 98.56 218 ALA B N 1
ATOM 3942 C CA . ALA B 1 218 ? -15.75 -9.273 8.758 1 98.56 218 ALA B CA 1
ATOM 3943 C C . ALA B 1 218 ? -17.047 -9.898 9.258 1 98.56 218 ALA B C 1
ATOM 3945 O O . ALA B 1 218 ? -17.656 -10.719 8.57 1 98.56 218 ALA B O 1
ATOM 3946 N N . GLU B 1 219 ? -17.438 -9.531 10.352 1 98.69 219 GLU B N 1
ATOM 3947 C CA . GLU B 1 219 ? -18.75 -9.797 10.922 1 98.69 219 GLU B CA 1
ATOM 3948 C C . GLU B 1 219 ? -19.609 -8.539 10.953 1 98.69 219 GLU B C 1
ATOM 3950 O O . GLU B 1 219 ? -19.109 -7.43 10.758 1 98.69 219 GLU B O 1
ATOM 3955 N N . TYR B 1 220 ? -20.953 -8.773 11.211 1 98.75 220 TYR B N 1
ATOM 3956 C CA . TYR B 1 220 ? -21.828 -7.625 11 1 98.75 220 TYR B CA 1
ATOM 3957 C C . TYR B 1 220 ? -22.859 -7.523 12.117 1 98.75 220 TYR B C 1
ATOM 3959 O O . TYR B 1 220 ? -23.125 -8.5 12.828 1 98.75 220 TYR B O 1
ATOM 3967 N N . TYR B 1 221 ? -23.359 -6.371 12.234 1 98.75 221 TYR B N 1
ATOM 3968 C CA . TYR B 1 221 ? -24.578 -6.086 12.992 1 98.75 221 TYR B CA 1
ATOM 3969 C C . TYR B 1 221 ? -25.625 -5.406 12.117 1 98.75 221 TYR B C 1
ATOM 3971 O O . TYR B 1 221 ? -25.281 -4.668 11.195 1 98.75 221 TYR B O 1
ATOM 3979 N N . HIS B 1 222 ? -26.844 -5.727 12.383 1 98.75 222 HIS B N 1
ATOM 3980 C CA . HIS B 1 222 ? -27.938 -4.848 12.008 1 98.75 222 HIS B CA 1
ATOM 3981 C C . HIS B 1 222 ? -28.094 -3.707 13.008 1 98.75 222 HIS B C 1
ATOM 3983 O O . HIS B 1 222 ? -27.609 -3.791 14.133 1 98.75 222 HIS B O 1
ATOM 3989 N N . ILE B 1 223 ? -28.719 -2.654 12.547 1 98.69 223 ILE B N 1
ATOM 3990 C CA . ILE B 1 223 ? -29.172 -1.581 13.438 1 98.69 223 ILE B CA 1
ATOM 3991 C C . ILE B 1 223 ? -30.703 -1.507 13.422 1 98.69 223 ILE B C 1
ATOM 3993 O O . ILE B 1 223 ? -31.312 -1.483 12.359 1 98.69 223 ILE B O 1
ATOM 3997 N N . VAL B 1 224 ? -31.297 -1.526 14.602 1 98.5 224 VAL B N 1
ATOM 3998 C CA . VAL B 1 224 ? -32.75 -1.375 14.711 1 98.5 224 VAL B CA 1
ATOM 3999 C C . VAL B 1 224 ? -33.094 -0.039 15.367 1 98.5 224 VAL B C 1
ATOM 4001 O O . VAL B 1 224 ? -32.75 0.185 16.531 1 98.5 224 VAL B O 1
ATOM 4004 N N . VAL B 1 225 ? -33.719 0.785 14.609 1 97.5 225 VAL B N 1
ATOM 4005 C CA . VAL B 1 225 ? -34.156 2.076 15.117 1 97.5 225 VAL B CA 1
ATOM 4006 C C . VAL B 1 225 ? -35.594 2.332 14.688 1 97.5 225 VAL B C 1
ATOM 4008 O O . VAL B 1 225 ? -35.969 2.018 13.555 1 97.5 225 VAL B O 1
ATOM 4011 N N . ASN B 1 226 ? -36.406 2.873 15.672 1 94.62 226 ASN B N 1
ATOM 4012 C CA . ASN B 1 226 ? -37.812 3.205 15.406 1 94.62 226 ASN B CA 1
ATOM 4013 C C . ASN B 1 226 ? -38.562 2.021 14.805 1 94.62 226 ASN B C 1
ATOM 4015 O O . ASN B 1 226 ? -39.312 2.184 13.844 1 94.62 226 ASN B O 1
ATOM 4019 N N . GLY B 1 227 ? -38.219 0.844 15.188 1 95.25 227 GLY B N 1
ATOM 4020 C CA . GLY B 1 227 ? -38.906 -0.355 14.758 1 95.25 227 GLY B CA 1
ATOM 4021 C C . GLY B 1 227 ? -38.469 -0.859 13.398 1 95.25 227 GLY B C 1
ATOM 4022 O O . GLY B 1 227 ? -38.969 -1.863 12.898 1 95.25 227 GLY B O 1
ATOM 4023 N N . GLU B 1 228 ? -37.562 -0.226 12.781 1 97.56 228 GLU B N 1
ATOM 4024 C CA . GLU B 1 228 ? -37.062 -0.61 11.469 1 97.56 228 GLU B CA 1
ATOM 4025 C C . GLU B 1 228 ? -35.656 -1.196 11.57 1 97.56 228 GLU B C 1
ATOM 4027 O O . GLU B 1 228 ? -34.781 -0.649 12.266 1 97.56 228 GLU B O 1
ATOM 4032 N N . GLU B 1 229 ? -35.438 -2.289 10.891 1 98.19 229 GLU B N 1
ATOM 4033 C CA . GLU B 1 229 ? -34.156 -2.949 10.867 1 98.19 229 GLU B CA 1
ATOM 4034 C C . GLU B 1 229 ? -33.344 -2.531 9.648 1 98.19 229 GLU B C 1
ATOM 4036 O O . GLU B 1 229 ? -33.812 -2.65 8.516 1 98.19 229 GLU B O 1
ATOM 4041 N N . HIS B 1 230 ? -32.219 -1.968 9.859 1 98.25 230 HIS B N 1
ATOM 4042 C CA . HIS B 1 230 ? -31.234 -1.71 8.82 1 98.25 230 HIS B CA 1
ATOM 4043 C C . HIS B 1 230 ? -30.203 -2.834 8.75 1 98.25 230 HIS B C 1
ATOM 4045 O O . HIS B 1 230 ? -29.328 -2.932 9.609 1 98.25 230 HIS B O 1
ATOM 4051 N N . LYS B 1 231 ? -30.297 -3.637 7.73 1 98.38 231 LYS B N 1
ATOM 4052 C CA . LYS B 1 231 ? -29.562 -4.898 7.664 1 98.38 231 LYS B CA 1
ATOM 4053 C C . LYS B 1 231 ? -28.094 -4.664 7.363 1 98.38 231 LYS B C 1
ATOM 4055 O O . LYS B 1 231 ? -27.75 -3.848 6.504 1 98.38 231 LYS B O 1
ATOM 4060 N N . ASP B 1 232 ? -27.172 -5.348 8.141 1 98.56 232 ASP B N 1
ATOM 4061 C CA . ASP B 1 232 ? -25.75 -5.434 7.867 1 98.56 232 ASP B CA 1
ATOM 4062 C C . ASP B 1 232 ? -25.125 -4.043 7.738 1 98.56 232 ASP B C 1
ATOM 4064 O O . ASP B 1 232 ? -24.297 -3.807 6.855 1 98.56 232 ASP B O 1
ATOM 4068 N N . LEU B 1 233 ? -25.516 -3.129 8.609 1 98.56 233 LEU B N 1
ATOM 4069 C CA . LEU B 1 233 ? -25.156 -1.721 8.5 1 98.56 233 LEU B CA 1
ATOM 4070 C C . LEU B 1 233 ? -23.797 -1.461 9.125 1 98.56 233 LEU B C 1
ATOM 4072 O O . LEU B 1 233 ? -23.141 -0.465 8.805 1 98.56 233 LEU B O 1
ATOM 4076 N N . VAL B 1 234 ? -23.406 -2.34 10.023 1 98.69 234 VAL B N 1
ATOM 4077 C CA . VAL B 1 234 ? -22.172 -2.203 10.805 1 98.69 234 VAL B CA 1
ATOM 4078 C C . VAL B 1 234 ? -21.297 -3.443 10.617 1 98.69 234 VAL B C 1
ATOM 4080 O O . VAL B 1 234 ? -21.797 -4.57 10.664 1 98.69 234 VAL B O 1
ATOM 4083 N N . TRP B 1 235 ? -20.031 -3.23 10.383 1 98.81 235 TRP B N 1
ATOM 4084 C CA . TRP B 1 235 ? -19.141 -4.387 10.336 1 98.81 235 TRP B CA 1
ATOM 4085 C C . TRP B 1 235 ? -17.984 -4.223 11.305 1 98.81 235 TRP B C 1
ATOM 4087 O O . TRP B 1 235 ? -17.75 -3.131 11.828 1 98.81 235 TRP B O 1
ATOM 4097 N N . TYR B 1 236 ? -17.375 -5.297 11.617 1 98.81 236 TYR B N 1
ATOM 4098 C CA . TYR B 1 236 ? -16.188 -5.332 12.461 1 98.81 236 TYR B CA 1
ATOM 4099 C C . TYR B 1 236 ? -15.328 -6.559 12.156 1 98.81 236 TYR B C 1
ATOM 4101 O O . TYR B 1 236 ? -15.781 -7.473 11.461 1 98.81 236 TYR B O 1
ATOM 4109 N N . TYR B 1 237 ? -14.094 -6.52 12.547 1 98.81 237 TYR B N 1
ATOM 4110 C CA . TYR B 1 237 ? -13.148 -7.625 12.43 1 98.81 237 TYR B CA 1
ATOM 4111 C C . TYR B 1 237 ? -12.688 -8.102 13.805 1 98.81 237 TYR B C 1
ATOM 4113 O O . TYR B 1 237 ? -12 -7.367 14.516 1 98.81 237 TYR B O 1
ATOM 4121 N N . ARG B 1 238 ? -13.055 -9.266 14.125 1 98.19 238 ARG B N 1
ATOM 4122 C CA . ARG B 1 238 ? -12.594 -9.797 15.398 1 98.19 238 ARG B CA 1
ATOM 4123 C C . ARG B 1 238 ? -11.094 -10.07 15.367 1 98.19 238 ARG B C 1
ATOM 4125 O O . ARG B 1 238 ? -10.367 -9.711 16.297 1 98.19 238 ARG B O 1
ATOM 4132 N N . ASN B 1 239 ? -10.609 -10.648 14.336 1 98 239 ASN B N 1
ATOM 4133 C CA . ASN B 1 239 ? -9.211 -11.008 14.102 1 98 239 ASN B CA 1
ATOM 4134 C C . ASN B 1 239 ? -8.742 -10.562 12.719 1 98 239 ASN B C 1
ATOM 4136 O O . ASN B 1 239 ? -8.555 -11.391 11.828 1 98 239 ASN B O 1
ATOM 4140 N N . PRO B 1 240 ? -8.461 -9.242 12.562 1 98.25 240 PRO B N 1
ATOM 4141 C CA . PRO B 1 240 ? -8 -8.781 11.25 1 98.25 240 PRO B CA 1
ATOM 4142 C C . PRO B 1 240 ? -6.609 -9.305 10.898 1 98.25 240 PRO B C 1
ATOM 4144 O O . PRO B 1 240 ? -5.934 -9.898 11.75 1 98.25 240 PRO B O 1
ATOM 4147 N N . THR B 1 241 ? -6.273 -9.195 9.641 1 96.81 241 THR B N 1
ATOM 4148 C CA . THR B 1 241 ? -4.898 -9.477 9.234 1 96.81 241 THR B CA 1
ATOM 4149 C C . THR B 1 241 ? -3.92 -8.602 10.016 1 96.81 241 THR B C 1
ATOM 4151 O O . THR B 1 241 ? -4.316 -7.598 10.609 1 96.81 241 THR B O 1
ATOM 4154 N N . HIS B 1 242 ? -2.66 -8.93 9.977 1 94.25 242 HIS B N 1
ATOM 4155 C CA . HIS B 1 242 ? -1.629 -8.148 10.648 1 94.25 242 HIS B CA 1
ATOM 4156 C C . HIS B 1 242 ? -1.571 -6.727 10.102 1 94.25 242 HIS B C 1
ATOM 4158 O O . HIS B 1 242 ? -1.408 -5.77 10.867 1 94.25 242 HIS B O 1
ATOM 4164 N N . GLU B 1 243 ? -1.783 -6.59 8.852 1 94.75 243 GLU B N 1
ATOM 4165 C CA . GLU B 1 243 ? -1.709 -5.285 8.203 1 94.75 243 GLU B CA 1
ATOM 4166 C C . GLU B 1 243 ? -2.803 -4.352 8.719 1 94.75 243 GLU B C 1
ATOM 4168 O O . GLU B 1 243 ? -2.629 -3.131 8.734 1 94.75 243 GLU B O 1
ATOM 4173 N N . SER B 1 244 ? -3.934 -4.93 9.18 1 97.81 244 SER B N 1
ATOM 4174 C CA . SER B 1 244 ? -5.078 -4.133 9.602 1 97.81 244 SER B CA 1
ATOM 4175 C C . SER B 1 244 ? -5.359 -4.316 11.094 1 97.81 244 SER B C 1
ATOM 4177 O O . SER B 1 244 ? -6.492 -4.121 11.539 1 97.81 244 SER B O 1
ATOM 4179 N N . ALA B 1 245 ? -4.336 -4.66 11.836 1 97.44 245 ALA B N 1
ATOM 4180 C CA . ALA B 1 245 ? -4.492 -5.008 13.25 1 97.44 245 ALA B CA 1
ATOM 4181 C C . ALA B 1 245 ? -5.066 -3.84 14.039 1 97.44 245 ALA B C 1
ATOM 4183 O O . ALA B 1 245 ? -5.73 -4.039 15.062 1 97.44 245 ALA B O 1
ATOM 4184 N N . GLY B 1 246 ? -4.945 -2.633 13.547 1 98 246 GLY B N 1
ATOM 4185 C CA . GLY B 1 246 ? -5.32 -1.433 14.273 1 98 246 GLY B CA 1
ATOM 4186 C C . GLY B 1 246 ? -6.824 -1.268 14.414 1 98 246 GLY B C 1
ATOM 4187 O O . GLY B 1 246 ? -7.293 -0.458 15.219 1 98 246 GLY B O 1
ATOM 4188 N N . VAL B 1 247 ? -7.602 -2.125 13.734 1 98.69 247 VAL B N 1
ATOM 4189 C CA . VAL B 1 247 ? -9.047 -1.92 13.805 1 98.69 247 VAL B CA 1
ATOM 4190 C C . VAL B 1 247 ? -9.703 -3.115 14.492 1 98.69 247 VAL B C 1
ATOM 4192 O O . VAL B 1 247 ? -10.93 -3.254 14.461 1 98.69 247 VAL B O 1
ATOM 4195 N N . ALA B 1 248 ? -8.914 -3.992 15.109 1 98.69 248 ALA B N 1
ATOM 4196 C CA . ALA B 1 248 ? -9.438 -5.195 15.75 1 98.69 248 ALA B CA 1
ATOM 4197 C C . ALA B 1 248 ? -10.508 -4.844 16.781 1 98.69 248 ALA B C 1
ATOM 4199 O O . ALA B 1 248 ?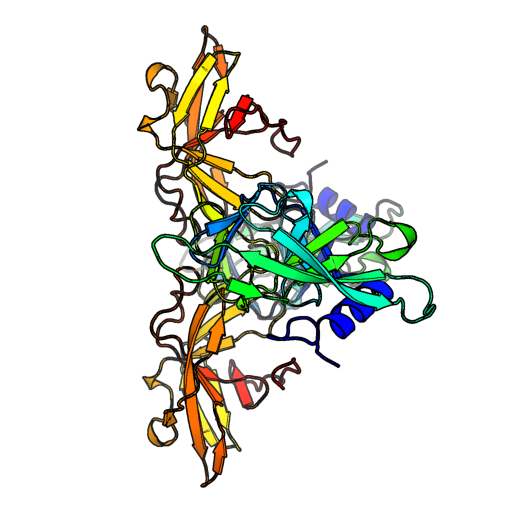 -10.266 -4.055 17.703 1 98.69 248 ALA B O 1
ATOM 4200 N N . GLY B 1 249 ? -11.656 -5.387 16.547 1 98.31 249 GLY B N 1
ATOM 4201 C CA . GLY B 1 249 ? -12.719 -5.281 17.531 1 98.31 249 GLY B CA 1
ATOM 4202 C C . GLY B 1 249 ? -13.492 -3.98 17.422 1 98.31 249 GLY B C 1
ATOM 4203 O O . GLY B 1 249 ? -14.477 -3.781 18.141 1 98.31 249 GLY B O 1
ATOM 4204 N N . LEU B 1 250 ? -13.109 -3.055 16.578 1 98.88 250 LEU B N 1
ATOM 4205 C CA . LEU B 1 250 ? -13.781 -1.772 16.422 1 98.88 250 LEU B CA 1
ATOM 4206 C C . LEU B 1 250 ? -14.906 -1.874 15.391 1 98.88 250 LEU B C 1
ATOM 4208 O O . LEU B 1 250 ? -14.852 -2.713 14.492 1 98.88 250 LEU B O 1
ATOM 4212 N N . LEU B 1 251 ? -15.898 -1.06 15.555 1 98.88 251 LEU B N 1
ATOM 4213 C CA . LEU B 1 251 ? -17.062 -1.105 14.688 1 98.88 251 LEU B CA 1
ATOM 4214 C C . LEU B 1 251 ? -17.016 0.005 13.648 1 98.88 251 LEU B C 1
ATOM 4216 O O . LEU B 1 251 ? -16.625 1.132 13.953 1 98.88 251 LEU B O 1
ATOM 4220 N N . CYS B 1 252 ? -17.5 -0.31 12.492 1 98.81 252 CYS B N 1
ATOM 4221 C CA . CYS B 1 252 ? -17.547 0.645 11.391 1 98.81 252 CYS B CA 1
ATOM 4222 C C . CYS B 1 252 ? -18.906 0.635 10.719 1 98.81 252 CYS B C 1
ATOM 4224 O O . CYS B 1 252 ? -19.5 -0.429 10.508 1 98.81 252 CYS B O 1
ATOM 4226 N N . PHE B 1 253 ? -19.422 1.812 10.375 1 98.75 253 PHE B N 1
ATOM 4227 C CA . PHE B 1 253 ? -20.688 1.983 9.672 1 98.75 253 PHE B CA 1
ATOM 4228 C C . PHE B 1 253 ? -20.453 2.285 8.203 1 98.75 253 PHE B C 1
ATOM 4230 O O . PHE B 1 253 ? -19.469 2.918 7.84 1 98.75 253 PHE B O 1
ATOM 4237 N N . TYR B 1 254 ? -21.328 1.822 7.312 1 97.94 254 TYR B N 1
ATOM 4238 C CA . TYR B 1 254 ? -21.297 2.254 5.918 1 97.94 254 TYR B CA 1
ATOM 4239 C C . TYR B 1 254 ? -21.594 3.744 5.801 1 97.94 254 TYR B C 1
ATOM 4241 O O . TYR B 1 254 ? -22.75 4.16 5.887 1 97.94 254 TYR B O 1
ATOM 4249 N N . ASN B 1 255 ? -20.516 4.523 5.465 1 96.19 255 ASN B N 1
ATOM 4250 C CA . ASN B 1 255 ? -20.672 5.961 5.27 1 96.19 255 ASN B CA 1
ATOM 4251 C C . ASN B 1 255 ? -21.766 6.273 4.25 1 96.19 255 ASN B C 1
ATOM 4253 O O . ASN B 1 255 ? -22.469 7.285 4.363 1 96.19 255 ASN B O 1
ATOM 4257 N N . GLU B 1 256 ? -21.922 5.355 3.371 1 97.19 256 GLU B N 1
ATOM 4258 C CA . GLU B 1 256 ? -22.859 5.523 2.26 1 97.19 256 GLU B CA 1
ATOM 4259 C C . GLU B 1 256 ? -24.312 5.535 2.746 1 97.19 256 GLU B C 1
ATOM 4261 O O . GLU B 1 256 ? -25.203 6.02 2.047 1 97.19 256 GLU B O 1
ATOM 4266 N N . LYS B 1 257 ? -24.562 5.031 3.965 1 97.62 257 LYS B N 1
ATOM 4267 C CA . LYS B 1 257 ? -25.938 4.707 4.352 1 97.62 257 LYS B CA 1
ATOM 4268 C C . LYS B 1 257 ? -26.328 5.422 5.641 1 97.62 257 LYS B C 1
ATOM 4270 O O . LYS B 1 257 ? -27.453 5.305 6.102 1 97.62 257 LYS B O 1
ATOM 4275 N N . VAL B 1 258 ? -25.359 6.129 6.25 1 98.5 258 VAL B N 1
ATOM 4276 C CA . VAL B 1 258 ? -25.641 6.793 7.52 1 98.5 258 VAL B CA 1
ATOM 4277 C C . VAL B 1 258 ? -25.125 8.234 7.473 1 98.5 258 VAL B C 1
ATOM 4279 O O . VAL B 1 258 ? -24.422 8.625 6.539 1 98.5 258 VAL B O 1
ATOM 4282 N N . ASP B 1 259 ? -25.531 9.023 8.445 1 98.62 259 ASP B N 1
ATOM 4283 C CA . ASP B 1 259 ? -24.984 10.359 8.656 1 98.62 259 ASP B CA 1
ATOM 4284 C C . ASP B 1 259 ? -23.828 10.32 9.641 1 98.62 259 ASP B C 1
ATOM 4286 O O . ASP B 1 259 ? -23.984 9.859 10.773 1 98.62 259 ASP B O 1
ATOM 4290 N N . ILE B 1 260 ? -22.75 10.75 9.234 1 98.75 260 ILE B N 1
ATOM 4291 C CA . ILE B 1 260 ? -21.578 10.82 10.102 1 98.75 260 ILE B CA 1
ATOM 4292 C C . ILE B 1 260 ? -21.203 12.281 10.352 1 98.75 260 ILE B C 1
ATOM 4294 O O . ILE B 1 260 ? -21.062 13.055 9.398 1 98.75 260 ILE B O 1
ATOM 4298 N N . PHE B 1 261 ? -21.141 12.656 11.555 1 98.75 261 PHE B N 1
ATOM 4299 C CA . PHE B 1 261 ? -20.594 13.938 11.969 1 98.75 261 PHE B CA 1
ATOM 4300 C C . PHE B 1 261 ? -19.156 13.781 12.453 1 98.75 261 PHE B C 1
ATOM 4302 O O . PHE B 1 261 ? -18.875 12.969 13.344 1 98.75 261 PHE B O 1
ATOM 4309 N N . LEU B 1 262 ? -18.297 14.453 11.859 1 98.62 262 LEU B N 1
ATOM 4310 C CA . LEU B 1 262 ? -16.891 14.523 12.242 1 98.62 262 LEU B CA 1
ATOM 4311 C C . LEU B 1 262 ? -16.5 15.945 12.641 1 98.62 262 LEU B C 1
ATOM 4313 O O . LEU B 1 262 ? -16.75 16.891 11.898 1 98.62 262 LEU B O 1
ATOM 4317 N N . ASP B 1 263 ? -15.992 16.156 13.797 1 97.25 263 ASP B N 1
ATOM 4318 C CA . ASP B 1 263 ? -15.703 17.484 14.32 1 97.25 263 ASP B CA 1
ATOM 4319 C C . ASP B 1 263 ? -16.969 18.344 14.367 1 97.25 263 ASP B C 1
ATOM 4321 O O . ASP B 1 263 ? -16.922 19.531 14.039 1 97.25 263 ASP B O 1
ATOM 4325 N N . GLY B 1 264 ? -18 17.672 14.617 1 97.44 264 GLY B N 1
ATOM 4326 C CA . GLY B 1 264 ? -19.266 18.391 14.727 1 97.44 264 GLY B CA 1
ATOM 4327 C C . GLY B 1 264 ? -19.859 18.75 13.383 1 97.44 264 GLY B C 1
ATOM 4328 O O . GLY B 1 264 ? -20.938 19.359 13.312 1 97.44 264 GLY B O 1
ATOM 4329 N N . GLN B 1 265 ? -19.266 18.359 12.344 1 98 265 GLN B N 1
ATOM 4330 C CA . GLN B 1 265 ? -19.734 18.703 11 1 98 265 GLN B CA 1
ATOM 4331 C C . GLN B 1 265 ? -20.219 17.453 10.258 1 98 265 GLN B C 1
ATOM 4333 O O . GLN B 1 265 ? -19.547 16.422 10.258 1 98 265 GLN B O 1
ATOM 4338 N N . LEU B 1 266 ? -21.375 17.594 9.609 1 98.5 266 LEU B N 1
ATOM 4339 C CA . LEU B 1 266 ? -21.922 16.484 8.828 1 98.5 266 LEU B CA 1
ATOM 4340 C C . LEU B 1 266 ? -21.078 16.234 7.578 1 98.5 266 LEU B C 1
ATOM 4342 O O . LEU B 1 266 ? -20.828 17.156 6.801 1 98.5 266 LEU B O 1
ATOM 4346 N N . LEU B 1 267 ? -20.656 15.016 7.414 1 98.06 267 LEU B N 1
ATOM 4347 C CA . LEU B 1 267 ? -19.906 14.633 6.227 1 98.06 267 LEU B CA 1
ATOM 4348 C C . LEU B 1 267 ? -20.844 14.359 5.055 1 98.06 267 LEU B C 1
ATOM 4350 O O . LEU B 1 267 ? -21.938 13.82 5.238 1 98.06 267 LEU B O 1
ATOM 4354 N N . GLU B 1 268 ? -20.312 14.734 3.916 1 96.81 268 GLU B N 1
ATOM 4355 C CA . GLU B 1 268 ? -21.031 14.305 2.723 1 96.81 268 GLU B CA 1
ATOM 4356 C C . GLU B 1 268 ? -21.031 12.781 2.604 1 96.81 268 GLU B C 1
ATOM 4358 O O . GLU B 1 268 ? -20.016 12.133 2.836 1 96.81 268 GLU B O 1
ATOM 4363 N N . ARG B 1 269 ? -22.172 12.227 2.227 1 96.25 269 ARG B N 1
ATOM 4364 C CA . ARG B 1 269 ? -22.25 10.781 2.021 1 96.25 269 ARG B CA 1
ATOM 4365 C C . ARG B 1 269 ? -21.578 10.375 0.712 1 96.25 269 ARG B C 1
ATOM 4367 O O . ARG B 1 269 ? -21.953 10.859 -0.358 1 96.25 269 ARG B O 1
ATOM 4374 N N . PRO B 1 270 ? -20.656 9.547 0.804 1 96.19 270 PRO B N 1
ATOM 4375 C CA . PRO B 1 270 ? -20 9.148 -0.446 1 96.19 270 PRO B CA 1
ATOM 4376 C C . PRO B 1 270 ? -20.875 8.234 -1.299 1 96.19 270 PRO B C 1
ATOM 4378 O O . PRO B 1 270 ? -21.781 7.566 -0.774 1 96.19 270 PRO B O 1
ATOM 4381 N N . VAL B 1 271 ? -20.688 8.289 -2.602 1 94.44 271 VAL B N 1
ATOM 4382 C CA . VAL B 1 271 ? -21.297 7.359 -3.537 1 94.44 271 VAL B CA 1
ATOM 4383 C C . VAL B 1 271 ? -20.266 6.355 -4.031 1 94.44 271 VAL B C 1
ATOM 4385 O O . VAL B 1 271 ? -19.281 6.738 -4.668 1 94.44 271 VAL B O 1
ATOM 4388 N N . THR B 1 272 ? -20.422 5.094 -3.646 1 92.69 272 THR B N 1
ATOM 4389 C CA . THR B 1 272 ? -19.547 3.998 -4.051 1 92.69 272 THR B CA 1
ATOM 4390 C C . THR B 1 272 ? -20.375 2.791 -4.496 1 92.69 272 THR B C 1
ATOM 4392 O O . THR B 1 272 ? -21.594 2.881 -4.648 1 92.69 272 THR B O 1
ATOM 4395 N N . PHE B 1 273 ? -19.641 1.688 -4.77 1 86.19 273 PHE B N 1
ATOM 4396 C CA . PHE B 1 273 ? -20.328 0.46 -5.145 1 86.19 273 PHE B CA 1
ATOM 4397 C C . PHE B 1 273 ? -21.109 -0.104 -3.965 1 86.19 273 PHE B C 1
ATOM 4399 O O . PHE B 1 273 ? -21.922 -1.021 -4.129 1 86.19 273 PHE B O 1
ATOM 4406 N N . PHE B 1 274 ? -21.016 0.531 -2.789 1 86.81 274 PHE B N 1
ATOM 4407 C CA . PHE B 1 274 ? -21.719 0.069 -1.601 1 86.81 274 PHE B CA 1
ATOM 4408 C C . PHE B 1 274 ? -23 0.88 -1.377 1 86.81 274 PHE B C 1
ATOM 4410 O O . PHE B 1 274 ? -23.719 0.666 -0.396 1 86.81 274 PHE B O 1
ATOM 4417 N N . SER B 1 275 ? -23.156 1.9 -2.207 1 91.06 275 SER B N 1
ATOM 4418 C CA . SER B 1 275 ? -24.328 2.752 -2.047 1 91.06 275 SER B CA 1
ATOM 4419 C C . SER B 1 275 ? -25.609 1.975 -2.309 1 91.06 275 SER B C 1
ATOM 4421 O O . SER B 1 275 ? -25.609 1.009 -3.076 1 91.06 275 SER B O 1
#

Nearest PDB structures (foldseek):
  3djm-assembly5_E  TM=9.369E-01  e=2.625E-09  Cereibacter sphaeroides 2.4.1
  3djm-assembly5_E  TM=9.369E-01  e=3.228E-09  Cereibacter sphaeroides 2.4.1

Radius of gyration: 27.16 Å; Cα contacts (8 Å, |Δi|>4): 1357; chains: 2; bounding box: 80×83×65 Å

Foldseek 3Di:
DQPPLDAPGPVLVLLQLCQVVNFPDKAWAQWFKWFAAQRDTQATDRGWMWTHSDDPGTAIKDAPVRGDQKDKDFDAFRAHPVDNVHGFKGQMKIWHCHDPPDHIDIDRQKMAGDLDCVGRPPRHRIMGHRQVVTPFMDTPNHTFPSHDGDPPKDKDKAKDQWWKWWDAPRHTFFIDSIWIWIDIPPDDIWTWAAPVRGHPVFWDWDPDWDADRQWGIKGFTWGADPNDIRPRQKIAACDTDPSNRNRHRTITGQLQRIWMATNNHTDDRDDDPVD/DFPPLDAPGPVLVLLQLCQVVNFPDKAWAQWFKWFAAQRDTQATDRGWMWTHSDDPGTAIKDAPVRGPQKDKDFDAFRAHPVDNVHGFKGQMKIWHCHDPPDHIDIDRQKMFGDLDCVGRPPRHRIMGHRQVVTPFMDTPNHTFPPHDGDPPKDKDKAKDQWWKWWDDPRHTFFIDSIWIWIDIPPDDIWTWAAPVRGHPVFWDWDPDWDADRQWGIKGFTWGADPNDIRPRQKIAACDTDPSNRNRHRTITGQLQRIWMATNNHTDDRDDDPVD